Protein AF-0000000078524042 (afdb_homodimer)

pLDDT: mean 78.74, std 15.68, range [22.64, 97.69]

Sequence (546 aa):
MGSDENFKYEFDVSGENERLARQHQAVKLGMGKLVLAPMDTSREGLKVLDAGYWLKEFGPSLLHRQTCELIGADITGERFPDKPEGLKLVVQNSEGPFPDSWNQSFDLVHQRFTLSGIQNYRKCVFALLGLVKPGGWIQLVEPEDISSEPNGPQMQCFVDWVKLFAINSGSDLGFQNGGLESALREAGLIRVGTMVAPVCFGAECPEPNMREQTVKACCHTASQFRNSYKRHHNGSDGINPTEGDSYVPRLADELRERGGYTAVRVVWAQRPFMGSDENFKYEFDVSGENERLARQHQAVKLGMGKLVLAPMDTSREGLKVLDAGYWLKEFGPSLLHRQTCELIGADITGERFPDKPEGLKLVVQNSEGPFPDSWNQSFDLVHQRFTLSGIQNYRKCVFALLGLVKPGGWIQLVEPEDISSEPNGPQMQCFVDWVKLFAINSGSDLGFQNGGLESALREAGLIRVGTMVAPVCFGAECPEPNMREQTVKACCHTASQFRNSYKRHHNGSDGINPTEGDSYVPRLADELRERGGYTAVRVVWAQRPF

Structure (mmCIF, N/CA/C/O backbone):
data_AF-0000000078524042-model_v1
#
loop_
_entity.id
_entity.type
_entity.pdbx_description
1 polymer 'Methyltransferase type 11'
#
loop_
_atom_site.group_PDB
_atom_site.id
_atom_site.type_symbol
_atom_site.label_atom_id
_atom_site.label_alt_id
_atom_site.label_comp_id
_atom_site.label_asym_id
_atom_site.label_entity_id
_atom_site.label_seq_id
_atom_site.pdbx_PDB_ins_code
_atom_site.Cartn_x
_atom_site.Cartn_y
_atom_site.Cartn_z
_atom_site.occupancy
_atom_site.B_iso_or_equiv
_atom_site.auth_seq_id
_atom_site.auth_comp_id
_atom_site.auth_asym_id
_atom_site.auth_atom_id
_atom_site.pdbx_PDB_model_num
ATOM 1 N N . MET A 1 1 ? 10.438 -35.969 -17.312 1 22.64 1 MET A N 1
ATOM 2 C CA . MET A 1 1 ? 9.633 -34.844 -16.859 1 22.64 1 MET A CA 1
ATOM 3 C C . MET A 1 1 ? 10.086 -34.375 -15.469 1 22.64 1 MET A C 1
ATOM 5 O O . MET A 1 1 ? 9.883 -35.094 -14.484 1 22.64 1 MET A O 1
ATOM 9 N N . GLY A 1 2 ? 11.164 -33.875 -15.281 1 25.41 2 GLY A N 1
ATOM 10 C CA . GLY A 1 2 ? 11.922 -33.75 -14.047 1 25.41 2 GLY A CA 1
ATOM 11 C C . GLY A 1 2 ? 11.211 -32.906 -12.992 1 25.41 2 GLY A C 1
ATOM 12 O O . GLY A 1 2 ? 10.906 -31.734 -13.219 1 25.41 2 GLY A O 1
ATOM 13 N N . SER A 1 3 ? 10.234 -33.469 -12.203 1 31.73 3 SER A N 1
ATOM 14 C CA . SER A 1 3 ? 9.484 -33.094 -11.008 1 31.73 3 SER A CA 1
ATOM 15 C C . SER A 1 3 ? 10.352 -32.281 -10.031 1 31.73 3 SER A C 1
ATOM 17 O O . SER A 1 3 ? 11.273 -32.844 -9.43 1 31.73 3 SER A O 1
ATOM 19 N N . ASP A 1 4 ? 10.766 -31.219 -10.359 1 33.59 4 ASP A N 1
ATOM 20 C CA . ASP A 1 4 ? 11.68 -30.578 -9.406 1 33.59 4 ASP A CA 1
ATOM 21 C C . ASP A 1 4 ? 11.031 -30.453 -8.031 1 33.59 4 ASP A C 1
ATOM 23 O O . ASP A 1 4 ? 9.875 -30.031 -7.914 1 33.59 4 ASP A O 1
ATOM 27 N N . GLU A 1 5 ? 11.453 -31.094 -7.078 1 40.88 5 GLU A N 1
ATOM 28 C CA . GLU A 1 5 ? 11.078 -31.438 -5.711 1 40.88 5 GLU A CA 1
ATOM 29 C C . GLU A 1 5 ? 10.625 -30.188 -4.945 1 40.88 5 GLU A C 1
ATOM 31 O O . GLU A 1 5 ? 9.914 -30.297 -3.941 1 40.88 5 GLU A O 1
ATOM 36 N N . ASN A 1 6 ? 11.078 -29.109 -5.402 1 37.91 6 ASN A N 1
ATOM 37 C CA . ASN A 1 6 ? 10.82 -27.984 -4.504 1 37.91 6 ASN A CA 1
ATOM 38 C C . ASN A 1 6 ? 9.531 -27.25 -4.867 1 37.91 6 ASN A C 1
ATOM 40 O O . ASN A 1 6 ? 9.102 -26.359 -4.148 1 37.91 6 ASN A O 1
ATOM 44 N N . PHE A 1 7 ? 9.062 -27.438 -6.137 1 41.06 7 PHE A N 1
ATOM 45 C CA . PHE A 1 7 ? 7.805 -26.797 -6.512 1 41.06 7 PHE A CA 1
ATOM 46 C C . PHE A 1 7 ? 6.633 -27.766 -6.344 1 41.06 7 PHE A C 1
ATOM 48 O O . PHE A 1 7 ? 6.602 -28.812 -6.973 1 41.06 7 PHE A O 1
ATOM 55 N N . LYS A 1 8 ? 5.688 -27.719 -5.355 1 49.72 8 LYS A N 1
ATOM 56 C CA . LYS A 1 8 ? 4.781 -28.672 -4.719 1 49.72 8 LYS A CA 1
ATOM 57 C C . LYS A 1 8 ? 3.465 -28.766 -5.484 1 49.72 8 LYS A C 1
ATOM 59 O O . LYS A 1 8 ? 2.656 -29.656 -5.223 1 49.72 8 LYS A O 1
ATOM 64 N N . TYR A 1 9 ? 3.244 -27.719 -6.496 1 44.5 9 TYR A N 1
ATOM 65 C CA . TYR A 1 9 ? 1.874 -27.75 -6.996 1 44.5 9 TYR A CA 1
ATOM 66 C C . TYR A 1 9 ? 1.795 -28.484 -8.328 1 44.5 9 TYR A C 1
ATOM 68 O O . TYR A 1 9 ? 2.689 -28.344 -9.172 1 44.5 9 TYR A O 1
ATOM 76 N N . GLU A 1 10 ? 1.088 -29.609 -8.617 1 43.69 10 GLU A N 1
ATOM 77 C CA . GLU A 1 10 ? 0.786 -30.297 -9.875 1 43.69 10 GLU A CA 1
ATOM 78 C C . GLU A 1 10 ? -0.437 -29.672 -10.555 1 43.69 10 GLU A C 1
ATOM 80 O O . GLU A 1 10 ? -1.497 -29.547 -9.938 1 43.69 10 GLU A O 1
ATOM 85 N N . PHE A 1 11 ? -0.301 -28.75 -11.523 1 46 11 PHE A N 1
ATOM 86 C CA . PHE A 1 11 ? -1.463 -28.125 -12.148 1 46 11 PHE A CA 1
ATOM 87 C C . PHE A 1 11 ? -1.745 -28.734 -13.508 1 46 11 PHE A C 1
ATOM 89 O O . PHE A 1 11 ? -0.828 -29.203 -14.188 1 46 11 PHE A O 1
ATOM 96 N N . ASP A 1 12 ? -3.074 -29.047 -13.836 1 49.34 12 ASP A N 1
ATOM 97 C CA . ASP A 1 12 ? -3.488 -29.188 -15.227 1 49.34 12 ASP A CA 1
ATOM 98 C C . ASP A 1 12 ? -3.213 -27.922 -16.016 1 49.34 12 ASP A C 1
ATOM 100 O O . ASP A 1 12 ? -3.678 -26.844 -15.648 1 49.34 12 ASP A O 1
ATOM 104 N N . VAL A 1 13 ? -2.479 -27.938 -17.156 1 52.84 13 VAL A N 1
ATOM 105 C CA . VAL A 1 13 ? -1.817 -26.828 -17.828 1 52.84 13 VAL A CA 1
ATOM 106 C C . VAL A 1 13 ? -2.865 -25.891 -18.422 1 52.84 13 VAL A C 1
ATOM 108 O O . VAL A 1 13 ? -2.75 -24.656 -18.312 1 52.84 13 VAL A O 1
ATOM 111 N N . SER A 1 14 ? -3.92 -26.469 -19.234 1 56.12 14 SER A N 1
ATOM 112 C CA . SER A 1 14 ? -4.871 -25.578 -19.891 1 56.12 14 SER A CA 1
ATOM 113 C C . SER A 1 14 ? -5.68 -24.781 -18.875 1 56.12 14 SER A C 1
ATOM 115 O O . SER A 1 14 ? -5.809 -23.562 -19 1 56.12 14 SER A O 1
ATOM 117 N N . GLY A 1 15 ? -6.207 -25.516 -17.906 1 65.06 15 GLY A N 1
ATOM 118 C CA . GLY A 1 15 ? -6.996 -24.844 -16.891 1 65.06 15 GLY A CA 1
ATOM 119 C C . GLY A 1 15 ? -6.18 -23.891 -16.031 1 65.06 15 GLY A C 1
ATOM 120 O O . GLY A 1 15 ? -6.691 -22.859 -15.594 1 65.06 15 GLY A O 1
ATOM 121 N N . GLU A 1 16 ? -4.93 -24.188 -16.141 1 70.88 16 GLU A N 1
ATOM 122 C CA . GLU A 1 16 ? -4.051 -23.391 -15.281 1 70.88 16 GLU A CA 1
ATOM 123 C C . GLU A 1 16 ? -3.756 -22.031 -15.891 1 70.88 16 GLU A C 1
ATOM 125 O O . GLU A 1 16 ? -3.734 -21.016 -15.18 1 70.88 16 GLU A O 1
ATOM 130 N N . ASN A 1 17 ? -3.633 -22.031 -17.188 1 69.94 17 ASN A N 1
ATOM 131 C CA . ASN A 1 17 ? -3.369 -20.75 -17.859 1 69.94 17 ASN A CA 1
ATOM 132 C C . ASN A 1 17 ? -4.543 -19.797 -17.703 1 69.94 17 ASN A C 1
ATOM 134 O O . ASN A 1 17 ? -4.348 -18.594 -17.469 1 69.94 17 ASN A O 1
ATOM 138 N N . GLU A 1 18 ? -5.656 -20.391 -17.812 1 73 18 GLU A N 1
ATOM 139 C CA . GLU A 1 18 ? -6.844 -19.562 -17.672 1 73 18 GLU A CA 1
ATOM 140 C C . GLU A 1 18 ? -6.992 -19.062 -16.234 1 73 18 GLU A C 1
ATOM 142 O O . GLU A 1 18 ? -7.324 -17.891 -16.016 1 73 18 GLU A O 1
ATOM 147 N N . ARG A 1 19 ? -6.73 -19.953 -15.367 1 76 19 ARG A N 1
ATOM 148 C CA . ARG A 1 19 ? -6.801 -19.578 -13.961 1 76 19 ARG A CA 1
ATOM 149 C C . ARG A 1 19 ? -5.82 -18.469 -13.633 1 76 19 ARG A C 1
ATOM 151 O O . ARG A 1 19 ? -6.176 -17.5 -12.953 1 76 19 ARG A O 1
ATOM 158 N N . LEU A 1 20 ? -4.684 -18.594 -14.141 1 75.25 20 LEU A N 1
ATOM 159 C CA . LEU A 1 20 ? -3.643 -17.594 -13.883 1 75.25 20 LEU A CA 1
ATOM 160 C C . LEU A 1 20 ? -4.008 -16.25 -14.5 1 75.25 20 LEU A C 1
ATOM 162 O O . LEU A 1 20 ? -3.756 -15.203 -13.914 1 75.25 20 LEU A O 1
ATOM 166 N N . ALA A 1 21 ? -4.57 -16.344 -15.617 1 74.88 21 ALA A N 1
ATOM 167 C CA . ALA A 1 21 ? -5.004 -15.117 -16.281 1 74.88 21 ALA A CA 1
ATOM 168 C C . ALA A 1 21 ? -6.078 -14.398 -15.461 1 74.88 21 ALA A C 1
ATOM 170 O O . ALA A 1 21 ? -6.051 -13.172 -15.32 1 74.88 21 ALA A O 1
ATOM 171 N N . ARG A 1 22 ? -6.984 -15.195 -14.906 1 76.19 22 ARG A N 1
ATOM 172 C CA . ARG A 1 22 ? -8.055 -14.633 -14.094 1 76.19 22 ARG A CA 1
ATOM 173 C C . ARG A 1 22 ? -7.504 -14.047 -12.797 1 76.19 22 ARG A C 1
ATOM 175 O O . ARG A 1 22 ? -7.914 -12.961 -12.383 1 76.19 22 ARG A O 1
ATOM 182 N N . GLN A 1 23 ? -6.617 -14.727 -12.273 1 78.12 23 GLN A N 1
ATOM 183 C CA . GLN A 1 23 ? -5.969 -14.266 -11.047 1 78.12 23 GLN A CA 1
ATOM 184 C C . GLN A 1 23 ? -5.203 -12.969 -11.281 1 78.12 23 GLN A C 1
ATOM 186 O O . GLN A 1 23 ? -5.258 -12.047 -10.461 1 78.12 23 GLN A O 1
ATOM 191 N N . HIS A 1 24 ? -4.613 -12.922 -12.398 1 77.44 24 HIS A N 1
ATOM 192 C CA . HIS A 1 24 ? -3.855 -11.734 -12.758 1 77.44 24 HIS A CA 1
ATOM 193 C C . HIS A 1 24 ? -4.766 -10.516 -12.859 1 77.44 24 HIS A C 1
ATOM 195 O O . HIS A 1 24 ? -4.43 -9.438 -12.359 1 77.44 24 HIS A O 1
ATOM 201 N N . GLN A 1 25 ? -5.82 -10.766 -13.453 1 78.12 25 GLN A N 1
ATOM 202 C CA . GLN A 1 25 ? -6.738 -9.648 -13.641 1 78.12 25 GLN A CA 1
ATOM 203 C C . GLN A 1 25 ? -7.277 -9.148 -12.305 1 78.12 25 GLN A C 1
ATOM 205 O O . GLN A 1 25 ? -7.383 -7.938 -12.086 1 78.12 25 GLN A O 1
ATOM 210 N N . ALA A 1 26 ? -7.559 -10.07 -11.477 1 79.62 26 ALA A N 1
ATOM 211 C CA . ALA A 1 26 ? -8.094 -9.703 -10.172 1 79.62 26 ALA A CA 1
ATOM 212 C C . ALA A 1 26 ? -7.047 -8.953 -9.352 1 79.62 26 ALA A C 1
ATOM 214 O O . ALA A 1 26 ? -7.355 -7.93 -8.727 1 79.62 26 ALA A O 1
ATOM 215 N N . VAL A 1 27 ? -5.855 -9.414 -9.43 1 82.56 27 VAL A N 1
ATOM 216 C CA . VAL A 1 27 ? -4.766 -8.82 -8.672 1 82.56 27 VAL A CA 1
ATOM 217 C C . VAL A 1 27 ? -4.445 -7.434 -9.227 1 82.56 27 VAL A C 1
ATOM 219 O O . VAL A 1 27 ? -4.289 -6.473 -8.461 1 82.56 27 VAL A O 1
ATOM 222 N N . LYS A 1 28 ? -4.422 -7.355 -10.516 1 80.19 28 LYS A N 1
ATOM 223 C CA . LYS A 1 28 ? -4.137 -6.074 -11.156 1 80.19 28 LYS A CA 1
ATOM 224 C C . LYS A 1 28 ? -5.199 -5.039 -10.805 1 80.19 28 LYS A C 1
ATOM 226 O O . LYS A 1 28 ? -4.883 -3.871 -10.562 1 80.19 28 LYS A O 1
ATOM 231 N N . LEU A 1 29 ? -6.379 -5.504 -10.828 1 78.62 29 LEU A N 1
ATOM 232 C CA . LEU A 1 29 ? -7.461 -4.594 -10.469 1 78.62 29 LEU A CA 1
ATOM 233 C C . LEU A 1 29 ? -7.305 -4.094 -9.039 1 78.62 29 LEU A C 1
ATOM 235 O O . LEU A 1 29 ? -7.496 -2.906 -8.766 1 78.62 29 LEU A O 1
ATOM 239 N N . GLY A 1 30 ? -6.934 -4.926 -8.18 1 81.25 30 GLY A N 1
ATOM 240 C CA . GLY A 1 30 ? -6.719 -4.531 -6.797 1 81.25 30 GLY A CA 1
ATOM 241 C C . GLY A 1 30 ? -5.559 -3.572 -6.625 1 81.25 30 GLY A C 1
ATOM 242 O O . GLY A 1 30 ? -5.652 -2.6 -5.871 1 81.25 30 GLY A O 1
ATOM 243 N N . MET A 1 31 ? -4.516 -3.789 -7.395 1 85.44 31 MET A N 1
ATOM 244 C CA . MET A 1 31 ? -3.301 -2.986 -7.293 1 85.44 31 MET A CA 1
ATOM 245 C C . MET A 1 31 ? -3.473 -1.645 -7.992 1 85.44 31 MET A C 1
ATOM 247 O O . MET A 1 31 ? -2.803 -0.669 -7.648 1 85.44 31 MET A O 1
ATOM 251 N N . GLY A 1 32 ? -4.312 -1.644 -8.992 1 79.38 32 GLY A N 1
ATOM 252 C CA . GLY A 1 32 ? -4.496 -0.455 -9.812 1 79.38 32 GLY A CA 1
ATOM 253 C C . GLY A 1 32 ? -3.502 -0.354 -10.953 1 79.38 32 GLY A C 1
ATOM 254 O O . GLY A 1 32 ? -3.783 0.278 -11.969 1 79.38 32 GLY A O 1
ATOM 255 N N . LYS A 1 33 ? -2.303 -0.887 -10.773 1 81.81 33 LYS A N 1
ATOM 256 C CA . LYS A 1 33 ? -1.312 -0.995 -11.844 1 81.81 33 LYS A CA 1
ATOM 257 C C . LYS A 1 33 ? -0.375 -2.176 -11.602 1 81.81 33 LYS A C 1
ATOM 259 O O . LYS A 1 33 ? -0.28 -2.686 -10.484 1 81.81 33 LYS A O 1
ATOM 264 N N . LEU A 1 34 ? 0.305 -2.494 -12.578 1 81.19 34 LEU A N 1
ATOM 265 C CA . LEU A 1 34 ? 1.118 -3.705 -12.523 1 81.19 34 LEU A CA 1
ATOM 266 C C . LEU A 1 34 ? 2.4 -3.465 -11.734 1 81.19 34 LEU A C 1
ATOM 268 O O . LEU A 1 34 ? 2.834 -4.328 -10.969 1 81.19 34 LEU A O 1
ATOM 272 N N . VAL A 1 35 ? 3.041 -2.305 -12.008 1 88.25 35 VAL A N 1
ATOM 273 C CA . VAL A 1 35 ? 4.293 -1.961 -11.336 1 88.25 35 VAL A CA 1
ATOM 274 C C . VAL A 1 35 ? 4.07 -0.777 -10.398 1 88.25 35 VAL A C 1
ATOM 276 O O . VAL A 1 35 ? 3.707 0.315 -10.844 1 88.25 35 VAL A O 1
ATOM 279 N N . LEU A 1 36 ? 4.242 -1.058 -9.125 1 90 36 LEU A N 1
ATOM 280 C CA . LEU A 1 36 ? 4.047 -0.015 -8.125 1 90 36 LEU A CA 1
ATOM 281 C C . LEU A 1 36 ? 5.367 0.669 -7.793 1 90 36 LEU A C 1
ATOM 283 O O . LEU A 1 36 ? 5.379 1.807 -7.312 1 90 36 LEU A O 1
ATOM 287 N N . ALA A 1 37 ? 6.465 -0.039 -8.039 1 89.75 37 ALA A N 1
ATOM 288 C CA . ALA A 1 37 ? 7.754 0.629 -7.875 1 89.75 37 ALA A CA 1
ATOM 289 C C . ALA A 1 37 ? 7.797 1.938 -8.656 1 89.75 37 ALA A C 1
ATOM 291 O O . ALA A 1 37 ? 7.363 1.994 -9.812 1 89.75 37 ALA A O 1
ATOM 292 N N . PRO A 1 38 ? 8.242 2.982 -7.992 1 85.38 38 PRO A N 1
ATOM 293 C CA . PRO A 1 38 ? 8.234 4.277 -8.68 1 85.38 38 PRO A CA 1
ATOM 294 C C . PRO A 1 38 ? 9.383 4.418 -9.672 1 85.38 38 PRO A C 1
ATOM 296 O O . PRO A 1 38 ? 10.242 5.289 -9.508 1 85.38 38 PRO A O 1
ATOM 299 N N . MET A 1 39 ? 9.344 3.615 -10.672 1 85.69 39 MET A N 1
ATOM 300 C CA . MET A 1 39 ? 10.328 3.676 -11.75 1 85.69 39 MET A CA 1
ATOM 301 C C . MET A 1 39 ? 9.711 4.25 -13.023 1 85.69 39 MET A C 1
ATOM 303 O O . MET A 1 39 ? 8.492 4.211 -13.195 1 85.69 39 MET A O 1
ATOM 307 N N . ASP A 1 40 ? 10.547 4.77 -13.828 1 81.12 40 ASP A N 1
ATOM 308 C CA . ASP A 1 40 ? 10.078 5.223 -15.141 1 81.12 40 ASP A CA 1
ATOM 309 C C . ASP A 1 40 ? 9.953 4.055 -16.109 1 81.12 40 ASP A C 1
ATOM 311 O O . ASP A 1 40 ? 10.922 3.68 -16.766 1 81.12 40 ASP A O 1
ATOM 315 N N . THR A 1 41 ? 8.742 3.586 -16.203 1 80.44 41 THR A N 1
ATOM 316 C CA . THR A 1 41 ? 8.508 2.404 -17.031 1 80.44 41 THR A CA 1
ATOM 317 C C . THR A 1 41 ? 8.469 2.773 -18.516 1 80.44 41 THR A C 1
ATOM 319 O O . THR A 1 41 ? 8.391 1.895 -19.375 1 80.44 41 THR A O 1
ATOM 322 N N . SER A 1 42 ? 8.539 4.055 -18.75 1 76.69 42 SER A N 1
ATOM 323 C CA . SER A 1 42 ? 8.508 4.504 -20.141 1 76.69 42 SER A CA 1
ATOM 324 C C . SER A 1 42 ? 9.906 4.609 -20.719 1 76.69 42 SER A C 1
ATOM 326 O O . SER A 1 42 ? 10.07 4.812 -21.938 1 76.69 42 SER A O 1
ATOM 328 N N . ARG A 1 43 ? 10.836 4.473 -19.922 1 81.12 43 ARG A N 1
ATOM 329 C CA . ARG A 1 43 ? 12.219 4.555 -20.391 1 81.12 43 ARG A CA 1
ATOM 330 C C . ARG A 1 43 ? 12.516 3.453 -21.406 1 81.12 43 ARG A C 1
ATOM 332 O O . ARG A 1 43 ? 12.07 2.314 -21.234 1 81.12 43 ARG A O 1
ATOM 339 N N . GLU A 1 44 ? 13.289 3.818 -22.375 1 79.25 44 GLU A N 1
ATOM 340 C CA . GLU A 1 44 ? 13.672 2.838 -23.375 1 79.25 44 GLU A CA 1
ATOM 341 C C . GLU A 1 44 ? 14.781 1.923 -22.859 1 79.25 44 GLU A C 1
ATOM 343 O O . GLU A 1 44 ? 15.57 2.316 -22 1 79.25 44 GLU A O 1
ATOM 348 N N . GLY A 1 45 ? 14.789 0.716 -23.297 1 82 45 GLY A N 1
ATOM 349 C CA . GLY A 1 45 ? 15.875 -0.214 -23.031 1 82 45 GLY A CA 1
ATOM 350 C C . GLY A 1 45 ? 15.805 -0.836 -21.656 1 82 45 GLY A C 1
ATOM 351 O O . GLY A 1 45 ? 16.828 -1.239 -21.094 1 82 45 GLY A O 1
ATOM 352 N N . LEU A 1 46 ? 14.633 -0.816 -21.094 1 87.75 46 LEU A N 1
ATOM 353 C CA . LEU A 1 46 ? 14.492 -1.45 -19.797 1 87.75 46 LEU A CA 1
ATOM 354 C C . LEU A 1 46 ? 14.672 -2.961 -19.891 1 87.75 46 LEU A C 1
ATOM 356 O O . LEU A 1 46 ? 14.203 -3.582 -20.844 1 87.75 46 LEU A O 1
ATOM 360 N N . LYS A 1 47 ? 15.398 -3.467 -19.016 1 90.88 47 LYS A N 1
ATOM 361 C CA . LYS A 1 47 ? 15.523 -4.914 -18.859 1 90.88 47 LYS A CA 1
ATOM 362 C C . LYS A 1 47 ? 14.758 -5.398 -17.625 1 90.88 47 LYS A C 1
ATOM 364 O O . LYS A 1 47 ? 15.086 -5.02 -16.5 1 90.88 47 LYS A O 1
ATOM 369 N N . VAL A 1 48 ? 13.758 -6.254 -17.812 1 89.75 48 VAL A N 1
ATOM 370 C CA . VAL A 1 48 ? 12.852 -6.672 -16.734 1 89.75 48 VAL A CA 1
ATOM 371 C C . VAL A 1 48 ? 12.828 -8.195 -16.641 1 89.75 48 VAL A C 1
ATOM 373 O O . VAL A 1 48 ? 12.742 -8.883 -17.672 1 89.75 48 VAL A O 1
ATOM 376 N N . LEU A 1 49 ? 12.961 -8.672 -15.445 1 91.62 49 LEU A N 1
ATOM 377 C CA . LEU A 1 49 ? 12.758 -10.094 -15.172 1 91.62 49 LEU A CA 1
ATOM 378 C C . LEU A 1 49 ? 11.445 -10.328 -14.438 1 91.62 49 LEU A C 1
ATOM 380 O O . LEU A 1 49 ? 11.172 -9.68 -13.422 1 91.62 49 LEU A O 1
ATOM 384 N N . ASP A 1 50 ? 10.664 -11.18 -14.969 1 89.25 50 ASP A N 1
ATOM 385 C CA . ASP A 1 50 ? 9.484 -11.688 -14.273 1 89.25 50 ASP A CA 1
ATOM 386 C C . ASP A 1 50 ? 9.711 -13.117 -13.797 1 89.25 50 ASP A C 1
ATOM 388 O O . ASP A 1 50 ? 9.516 -14.07 -14.555 1 89.25 50 ASP A O 1
ATOM 392 N N . ALA A 1 51 ? 10.148 -13.203 -12.516 1 88.62 51 ALA A N 1
ATOM 393 C CA . ALA A 1 51 ? 10.398 -14.5 -11.906 1 88.62 51 ALA A CA 1
ATOM 394 C C . ALA A 1 51 ? 9.102 -15.164 -11.453 1 88.62 51 ALA A C 1
ATOM 396 O O . ALA A 1 51 ? 8.352 -14.594 -10.648 1 88.62 51 ALA A O 1
ATOM 397 N N . GLY A 1 52 ? 8.93 -16.297 -11.797 1 80.56 52 GLY A N 1
ATOM 398 C CA . GLY A 1 52 ? 7.613 -16.906 -11.672 1 80.56 52 GLY A CA 1
ATOM 399 C C . GLY A 1 52 ? 6.621 -16.406 -12.703 1 80.56 52 GLY A C 1
ATOM 400 O O . GLY A 1 52 ? 5.512 -15.992 -12.359 1 80.56 52 GLY A O 1
ATOM 401 N N . TYR A 1 53 ? 7.207 -16.516 -13.93 1 70.69 53 TYR A N 1
ATOM 402 C CA . TYR A 1 53 ? 6.508 -15.883 -15.047 1 70.69 53 TYR A CA 1
ATOM 403 C C . TYR A 1 53 ? 5.078 -16.406 -15.156 1 70.69 53 TYR A C 1
ATOM 405 O O . TYR A 1 53 ? 4.855 -17.609 -15.258 1 70.69 53 TYR A O 1
ATOM 413 N N . TRP A 1 54 ? 4.328 -15.539 -14.891 1 59.25 54 TRP A N 1
ATOM 414 C CA . TRP A 1 54 ? 2.932 -15.945 -15.008 1 59.25 54 TRP A CA 1
A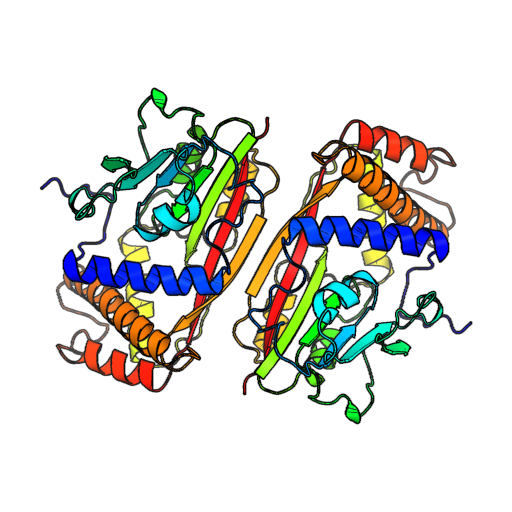TOM 415 C C . TRP A 1 54 ? 2.295 -15.367 -16.266 1 59.25 54 TRP A C 1
ATOM 417 O O . TRP A 1 54 ? 1.521 -16.047 -16.953 1 59.25 54 TRP A O 1
ATOM 427 N N . LEU A 1 55 ? 2.025 -14.016 -16.344 1 57.53 55 LEU A N 1
ATOM 428 C CA . LEU A 1 55 ? 1.027 -13.695 -17.359 1 57.53 55 LEU A CA 1
ATOM 429 C C . LEU A 1 55 ? 1.643 -12.867 -18.484 1 57.53 55 LEU A C 1
ATOM 431 O O . LEU A 1 55 ? 2.449 -11.977 -18.234 1 57.53 55 LEU A O 1
ATOM 435 N N . LYS A 1 56 ? 1.372 -13.445 -19.594 1 59.06 56 LYS A N 1
ATOM 436 C CA . LYS A 1 56 ? 1.533 -12.797 -20.891 1 59.06 56 LYS A CA 1
ATOM 437 C C . LYS A 1 56 ? 1.177 -11.312 -20.828 1 59.06 56 LYS A C 1
ATOM 439 O O . LYS A 1 56 ? 1.716 -10.5 -21.578 1 59.06 56 LYS A O 1
ATOM 444 N N . GLU A 1 57 ? 0.409 -11.141 -19.875 1 59.97 57 GLU A N 1
ATOM 445 C CA . GLU A 1 57 ? -0.15 -9.789 -19.859 1 59.97 57 GLU A CA 1
ATOM 446 C C . GLU A 1 57 ? 0.854 -8.781 -19.312 1 59.97 57 GLU A C 1
ATOM 448 O O . GLU A 1 57 ? 0.725 -7.574 -19.562 1 59.97 57 GLU A O 1
ATOM 453 N N . PHE A 1 58 ? 1.838 -9.281 -18.547 1 60.94 58 PHE A N 1
ATOM 454 C CA . PHE A 1 58 ? 2.861 -8.367 -18.062 1 60.94 58 PHE A CA 1
ATOM 455 C C . PHE A 1 58 ? 3.615 -7.73 -19.234 1 60.94 58 PHE A C 1
ATOM 457 O O . PHE A 1 58 ? 3.957 -6.547 -19.172 1 60.94 58 PHE A O 1
ATOM 464 N N . GLY A 1 59 ? 3.752 -8.523 -20.203 1 60.97 59 GLY A N 1
ATOM 465 C CA . GLY A 1 59 ? 4.594 -8.117 -21.312 1 60.97 59 GLY A CA 1
ATOM 466 C C . GLY A 1 59 ? 4.086 -6.887 -22.047 1 60.97 59 GLY A C 1
ATOM 467 O O . GLY A 1 59 ? 4.754 -5.852 -22.062 1 60.97 59 GLY A O 1
ATOM 468 N N . PRO A 1 60 ? 2.902 -6.977 -22.484 1 58.38 60 PRO A N 1
ATOM 469 C CA . PRO A 1 60 ? 2.387 -5.875 -23.312 1 58.38 60 PRO A CA 1
ATOM 470 C C . PRO A 1 60 ? 2.186 -4.59 -22.5 1 58.38 60 PRO A C 1
ATOM 472 O O . PRO A 1 60 ? 2.316 -3.492 -23.047 1 58.38 60 PRO A O 1
ATOM 475 N N . SER A 1 61 ? 1.85 -4.781 -21.344 1 59.31 61 SER A N 1
ATOM 476 C CA . SER A 1 61 ? 1.527 -3.59 -20.562 1 59.31 61 SER A CA 1
ATOM 477 C C . SER A 1 61 ? 2.785 -2.803 -20.203 1 59.31 61 SER A C 1
ATOM 479 O O . SER A 1 61 ? 2.736 -1.58 -20.047 1 59.31 61 SER A O 1
ATOM 481 N N . LEU A 1 62 ? 3.752 -3.514 -19.844 1 59.53 62 LEU A N 1
ATOM 482 C CA . LEU A 1 62 ? 5.027 -2.852 -19.594 1 59.53 62 LEU A CA 1
ATOM 483 C C . LEU A 1 62 ? 5.727 -2.508 -20.906 1 59.53 62 LEU A C 1
ATOM 485 O O . LEU A 1 62 ? 6.512 -1.561 -20.969 1 59.53 62 LEU A O 1
ATOM 489 N N . LEU A 1 63 ? 5.383 -3.463 -21.938 1 53.94 63 LEU A N 1
ATOM 490 C CA . LEU A 1 63 ? 6.199 -3.537 -23.156 1 53.94 63 LEU A CA 1
ATOM 491 C C . LEU A 1 63 ? 5.613 -2.666 -24.25 1 53.94 63 LEU A C 1
ATOM 493 O O . LEU A 1 63 ? 5.996 -2.795 -25.422 1 53.94 63 LEU A O 1
ATOM 497 N N . HIS A 1 64 ? 4.613 -1.976 -23.922 1 50.91 64 HIS A N 1
ATOM 498 C CA . HIS A 1 64 ? 4.289 -1.294 -25.172 1 50.91 64 HIS A CA 1
ATOM 499 C C . HIS A 1 64 ? 5.547 -0.794 -25.875 1 50.91 64 HIS A C 1
ATOM 501 O O . HIS A 1 64 ? 5.504 -0.415 -27.047 1 50.91 64 HIS A O 1
ATOM 507 N N . ARG A 1 65 ? 6.617 -0.837 -25.203 1 52.62 65 ARG A N 1
ATOM 508 C CA . ARG A 1 65 ? 7.621 -0.036 -25.891 1 52.62 65 ARG A CA 1
ATOM 509 C C . ARG A 1 65 ? 8.664 -0.924 -26.562 1 52.62 65 ARG A C 1
ATOM 511 O O . ARG A 1 65 ? 8.984 -2.004 -26.062 1 52.62 65 ARG A O 1
ATOM 518 N N . GLN A 1 66 ? 8.789 -0.863 -27.828 1 54.41 66 GLN A N 1
ATOM 519 C CA . GLN A 1 66 ? 9.664 -1.512 -28.797 1 54.41 66 GLN A CA 1
ATOM 520 C C . GLN A 1 66 ? 11.016 -1.855 -28.172 1 54.41 66 GLN A C 1
ATOM 522 O O . GLN A 1 66 ? 11.656 -2.834 -28.562 1 54.41 66 GLN A O 1
ATOM 527 N N . THR A 1 67 ? 11.406 -1.187 -27.062 1 65.31 67 THR A N 1
ATOM 528 C CA . THR A 1 67 ? 12.812 -1.375 -26.75 1 65.31 67 THR A CA 1
ATOM 529 C C . THR A 1 67 ? 12.977 -1.987 -25.359 1 65.31 67 THR A C 1
ATOM 531 O O . THR A 1 67 ? 14.086 -2.023 -24.812 1 65.31 67 THR A O 1
ATOM 534 N N . CYS A 1 68 ? 11.93 -2.631 -24.812 1 73.94 68 CYS A N 1
ATOM 535 C CA . CYS A 1 68 ? 12.07 -3.281 -23.516 1 73.94 68 CYS A CA 1
ATOM 536 C C . CYS A 1 68 ? 12.367 -4.77 -23.672 1 73.94 68 CYS A C 1
ATOM 538 O O . CYS A 1 68 ? 11.781 -5.43 -24.547 1 73.94 68 CYS A O 1
ATOM 540 N N . GLU A 1 69 ? 13.461 -5.227 -23 1 80.19 69 GLU A N 1
ATOM 541 C CA . GLU A 1 69 ? 13.75 -6.656 -22.938 1 80.19 69 GLU A CA 1
ATOM 542 C C . GLU A 1 69 ? 13.039 -7.305 -21.75 1 80.19 69 GLU A C 1
ATOM 544 O O . GLU A 1 69 ? 13.367 -7.02 -20.594 1 80.19 69 GLU A O 1
ATOM 549 N N . LEU A 1 70 ? 12.062 -8.078 -22.031 1 80.31 70 LEU A N 1
ATOM 550 C CA . LEU A 1 70 ? 11.312 -8.789 -21 1 80.31 70 LEU A CA 1
ATOM 551 C C . LEU A 1 70 ? 11.672 -10.266 -20.984 1 80.31 70 LEU A C 1
ATOM 553 O O . LEU A 1 70 ? 11.547 -10.953 -22.016 1 80.31 70 LEU A O 1
ATOM 557 N N . ILE A 1 71 ? 12.172 -10.711 -19.828 1 82.69 71 ILE A N 1
ATOM 558 C CA . ILE A 1 71 ? 12.492 -12.117 -19.641 1 82.69 71 ILE A CA 1
ATOM 559 C C . ILE A 1 71 ? 11.539 -12.742 -18.641 1 82.69 71 ILE A C 1
ATOM 561 O O . ILE A 1 71 ? 11.445 -12.281 -17.5 1 82.69 71 ILE A O 1
ATOM 565 N N . GLY A 1 72 ? 10.75 -13.633 -19.031 1 82.38 72 GLY A N 1
ATOM 566 C CA . GLY A 1 72 ? 9.938 -1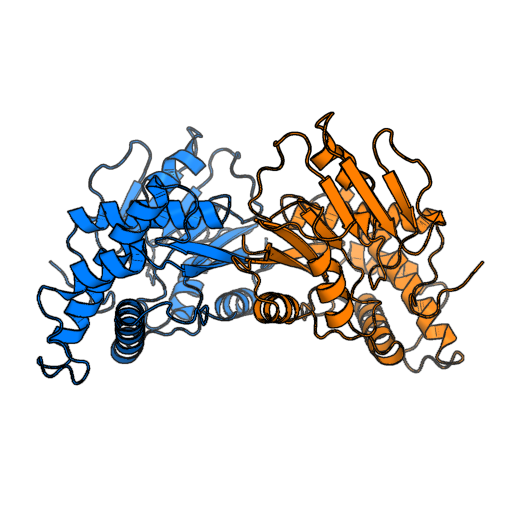4.445 -18.141 1 82.38 72 GLY A CA 1
ATOM 567 C C . GLY A 1 72 ? 10.609 -15.75 -17.734 1 82.38 72 GLY A C 1
ATOM 568 O O . GLY A 1 72 ? 11.141 -16.469 -18.594 1 82.38 72 GLY A O 1
ATOM 569 N N . ALA A 1 73 ? 10.664 -16.016 -16.469 1 79.75 73 ALA A N 1
ATOM 570 C CA . ALA A 1 73 ? 11.344 -17.219 -15.977 1 79.75 73 ALA A CA 1
ATOM 571 C C . ALA A 1 73 ? 10.406 -18.062 -15.117 1 79.75 73 ALA A C 1
ATOM 573 O O . ALA A 1 73 ? 9.625 -17.531 -14.328 1 79.75 73 ALA A O 1
ATOM 574 N N . ASP A 1 74 ? 10.352 -19.25 -15.43 1 79.75 74 ASP A N 1
ATOM 575 C CA . ASP A 1 74 ? 9.602 -20.219 -14.625 1 79.75 74 ASP A CA 1
ATOM 576 C C . ASP A 1 74 ? 10.297 -21.578 -14.602 1 79.75 74 ASP A C 1
ATOM 578 O O . ASP A 1 74 ? 10.961 -21.953 -15.57 1 79.75 74 ASP A O 1
ATOM 582 N N . ILE A 1 75 ? 10.062 -22.25 -13.508 1 76.62 75 ILE A N 1
ATOM 583 C CA . ILE A 1 75 ? 10.734 -23.531 -13.375 1 76.62 75 ILE A CA 1
ATOM 584 C C . ILE A 1 75 ? 10.07 -24.562 -14.289 1 76.62 75 ILE A C 1
ATOM 586 O O . ILE A 1 75 ? 10.719 -25.516 -14.734 1 76.62 75 ILE A O 1
ATOM 590 N N . THR A 1 76 ? 8.727 -24.312 -14.492 1 67.5 76 THR A N 1
ATOM 591 C CA . THR A 1 76 ? 8 -25.234 -15.352 1 67.5 76 THR A CA 1
ATOM 592 C C . THR A 1 76 ? 7.969 -24.75 -16.797 1 67.5 76 THR A C 1
ATOM 594 O O . THR A 1 76 ? 7.445 -23.656 -17.062 1 67.5 76 THR A O 1
ATOM 597 N N . GLY A 1 77 ? 8.766 -25.188 -17.734 1 59.56 77 GLY A N 1
ATOM 598 C CA . GLY A 1 77 ? 8.898 -24.812 -19.141 1 59.56 77 GLY A CA 1
ATOM 599 C C . GLY A 1 77 ? 7.594 -24.891 -19.906 1 59.56 77 GLY A C 1
ATOM 600 O O . GLY A 1 77 ? 7.418 -24.203 -20.906 1 59.56 77 GLY A O 1
ATOM 601 N N . GLU A 1 78 ? 6.785 -25.734 -19.562 1 54.47 78 GLU A N 1
ATOM 602 C CA . GLU A 1 78 ? 5.586 -26.031 -20.344 1 54.47 78 GLU A CA 1
ATOM 603 C C . GLU A 1 78 ? 4.629 -24.844 -20.344 1 54.47 78 GLU A C 1
ATOM 605 O O . GLU A 1 78 ? 3.734 -24.75 -21.188 1 54.47 78 GLU A O 1
ATOM 610 N N . ARG A 1 79 ? 4.945 -23.953 -19.531 1 55.31 79 ARG A N 1
ATOM 611 C CA . ARG A 1 79 ? 3.996 -22.875 -19.312 1 55.31 79 ARG A CA 1
ATOM 612 C C . ARG A 1 79 ? 4.102 -21.828 -20.422 1 55.31 79 ARG A C 1
ATOM 614 O O . ARG A 1 79 ? 3.428 -20.797 -20.375 1 55.31 79 ARG A O 1
ATOM 621 N N . PHE A 1 80 ? 5.02 -22.219 -21.375 1 56.28 80 PHE A N 1
ATOM 622 C CA . PHE A 1 80 ? 5.266 -21.156 -22.344 1 56.28 80 PHE A CA 1
ATOM 623 C C . PHE A 1 80 ? 4.555 -21.438 -23.656 1 56.28 80 PHE A C 1
ATOM 625 O O . PHE A 1 80 ? 5.184 -21.875 -24.625 1 56.28 80 PHE A O 1
ATOM 632 N N . PRO A 1 81 ? 3.217 -21.594 -23.547 1 51.41 81 PRO A N 1
ATOM 633 C CA . PRO A 1 81 ? 2.697 -21.969 -24.859 1 51.41 81 PRO A CA 1
ATOM 634 C C . PRO A 1 81 ? 3.152 -21.031 -25.969 1 51.41 81 PRO A C 1
ATOM 636 O O . PRO A 1 81 ? 3.66 -21.484 -27 1 51.41 81 PRO A O 1
ATOM 639 N N . ASP A 1 82 ? 2.373 -19.875 -26.094 1 55.22 82 ASP A N 1
ATOM 640 C CA . ASP A 1 82 ? 2.506 -18.891 -27.172 1 55.22 82 ASP A CA 1
ATOM 641 C C . ASP A 1 82 ? 3.389 -17.719 -26.75 1 55.22 82 ASP A C 1
ATOM 643 O O . ASP A 1 82 ? 3.143 -17.094 -25.703 1 55.22 82 ASP A O 1
ATOM 647 N N . LYS A 1 83 ? 4.703 -17.922 -27.172 1 59.94 83 LYS A N 1
ATOM 648 C CA . LYS A 1 83 ? 5.652 -16.844 -26.922 1 59.94 83 LYS A CA 1
ATOM 649 C C . LYS A 1 83 ? 5.242 -15.57 -27.672 1 59.94 83 LYS A C 1
ATOM 651 O O . LYS A 1 83 ? 5.219 -15.547 -28.891 1 59.94 83 LYS A O 1
ATOM 656 N N . PRO A 1 84 ? 4.551 -14.75 -26.922 1 61.66 84 PRO A N 1
ATOM 657 C CA . PRO A 1 84 ? 4.355 -13.484 -27.625 1 61.66 84 PRO A CA 1
ATOM 658 C C . PRO A 1 84 ? 5.652 -12.922 -28.203 1 61.66 84 PRO A C 1
ATOM 660 O O . PRO A 1 84 ? 6.734 -13.188 -27.672 1 61.66 84 PRO A O 1
ATOM 663 N N . GLU A 1 85 ? 5.59 -12.352 -29.422 1 62.34 85 GLU A N 1
ATOM 664 C CA . GLU A 1 85 ? 6.742 -11.688 -30.016 1 62.34 85 GLU A CA 1
ATOM 665 C C . GLU A 1 85 ? 7.379 -10.695 -29.062 1 62.34 85 GLU A C 1
ATOM 667 O O . GLU A 1 85 ? 6.676 -9.961 -28.359 1 62.34 85 GLU A O 1
ATOM 672 N N . GLY A 1 86 ? 8.711 -10.797 -28.734 1 64.75 86 GLY A N 1
ATOM 673 C CA . GLY A 1 86 ? 9.438 -9.844 -27.906 1 64.75 86 GLY A CA 1
ATOM 674 C C . GLY A 1 86 ? 9.625 -10.312 -26.484 1 64.75 86 GLY A C 1
ATOM 675 O O . GLY A 1 86 ? 10.391 -9.711 -25.719 1 64.75 86 GLY A O 1
ATOM 676 N N . LEU A 1 87 ? 8.93 -11.352 -26.219 1 72.38 87 LEU A N 1
ATOM 677 C CA . LEU A 1 87 ? 9.062 -11.898 -24.875 1 72.38 87 LEU A CA 1
ATOM 678 C C . LEU A 1 87 ? 10.023 -13.086 -24.859 1 72.38 87 LEU A C 1
ATOM 680 O O . LEU A 1 87 ? 9.891 -14.008 -25.672 1 72.38 87 LEU A O 1
ATOM 684 N N . LYS A 1 88 ? 11.133 -12.938 -24.125 1 78.69 88 LYS A N 1
ATOM 685 C CA . LYS A 1 88 ? 12.031 -14.07 -23.906 1 78.69 88 LYS A CA 1
ATOM 686 C C . LYS A 1 88 ? 11.586 -14.898 -22.719 1 78.69 88 LYS A C 1
ATOM 688 O O . LYS A 1 88 ? 11.414 -14.375 -21.609 1 78.69 88 LYS A O 1
ATOM 693 N N . LEU A 1 89 ? 11.25 -16.062 -22.953 1 78.69 89 LEU A N 1
ATOM 694 C CA . LEU A 1 89 ? 10.859 -16.984 -21.891 1 78.69 89 LEU A CA 1
ATOM 695 C C . LEU A 1 89 ? 11.961 -18 -21.609 1 78.69 89 LEU A C 1
ATOM 697 O O . LEU A 1 89 ? 12.523 -18.578 -22.547 1 78.69 89 LEU A O 1
ATOM 701 N N . VAL A 1 90 ? 12.32 -18.141 -20.391 1 81.38 90 VAL A N 1
ATOM 702 C CA . VAL A 1 90 ? 13.406 -19.031 -20.016 1 81.38 90 VAL A CA 1
ATOM 703 C C . VAL A 1 90 ? 12.969 -19.938 -18.875 1 81.38 90 VAL A C 1
ATOM 705 O O . VAL A 1 90 ? 12.219 -19.516 -17.984 1 81.38 90 VAL A O 1
ATOM 708 N N . VAL A 1 91 ? 13.383 -21.172 -18.953 1 81.06 91 VAL A N 1
ATOM 709 C CA . VAL A 1 91 ? 13.219 -22.062 -17.812 1 81.06 91 VAL A CA 1
ATOM 710 C C . VAL A 1 91 ? 14.289 -21.766 -16.766 1 81.06 91 VAL A C 1
ATOM 712 O O . VAL A 1 91 ? 15.484 -21.875 -17.031 1 81.06 91 VAL A O 1
ATOM 715 N N . GLN A 1 92 ? 13.883 -21.312 -15.656 1 81.75 92 GLN A N 1
ATOM 716 C CA . GLN A 1 92 ? 14.805 -20.875 -14.617 1 81.75 92 GLN A CA 1
ATOM 717 C C . GLN A 1 92 ? 14.18 -21.016 -13.234 1 81.75 92 GLN A C 1
ATOM 719 O O . GLN A 1 92 ? 13.016 -20.656 -13.031 1 81.75 92 GLN A O 1
ATOM 724 N N . ASN A 1 93 ? 15.008 -21.672 -12.336 1 81.62 93 ASN A N 1
ATOM 725 C CA . ASN A 1 93 ? 14.633 -21.703 -10.93 1 81.62 93 ASN A CA 1
ATOM 726 C C . ASN A 1 93 ? 14.773 -20.328 -10.281 1 81.62 93 ASN A C 1
ATOM 728 O O . ASN A 1 93 ? 15.82 -19.672 -10.414 1 81.62 93 ASN A O 1
ATOM 732 N N . SER A 1 94 ? 13.758 -19.875 -9.547 1 82.75 94 SER A N 1
ATOM 733 C CA . SER A 1 94 ? 13.766 -18.547 -8.93 1 82.75 94 SER A CA 1
ATOM 734 C C . SER A 1 94 ? 14.711 -18.5 -7.738 1 82.75 94 SER A C 1
ATOM 736 O O . SER A 1 94 ? 15.047 -17.422 -7.246 1 82.75 94 SER A O 1
ATOM 738 N N . GLU A 1 95 ? 15.172 -19.625 -7.258 1 83.06 95 GLU A N 1
ATOM 739 C CA . GLU A 1 95 ? 16.141 -19.672 -6.164 1 83.06 95 GLU A CA 1
ATOM 740 C C . GLU A 1 95 ? 17.562 -19.719 -6.688 1 83.06 95 GLU A C 1
ATOM 742 O O . GLU A 1 95 ? 18.516 -19.734 -5.906 1 83.06 95 GLU A O 1
ATOM 747 N N . GLY A 1 96 ? 17.641 -19.672 -7.93 1 82.06 96 GLY A N 1
ATOM 748 C CA . GLY A 1 96 ? 18.969 -19.766 -8.531 1 82.06 96 GLY A CA 1
ATOM 749 C C . GLY A 1 96 ? 19.453 -21.188 -8.703 1 82.06 96 GLY A C 1
ATOM 750 O O . GLY A 1 96 ? 18.672 -22.141 -8.562 1 82.06 96 GLY A O 1
ATOM 751 N N . PRO A 1 97 ? 20.672 -21.328 -9.055 1 89.69 97 PRO A N 1
ATOM 752 C CA . PRO A 1 97 ? 21.578 -20.266 -9.492 1 89.69 97 PRO A CA 1
ATOM 753 C C . PRO A 1 97 ? 21.172 -19.641 -10.828 1 89.69 97 PRO A C 1
ATOM 755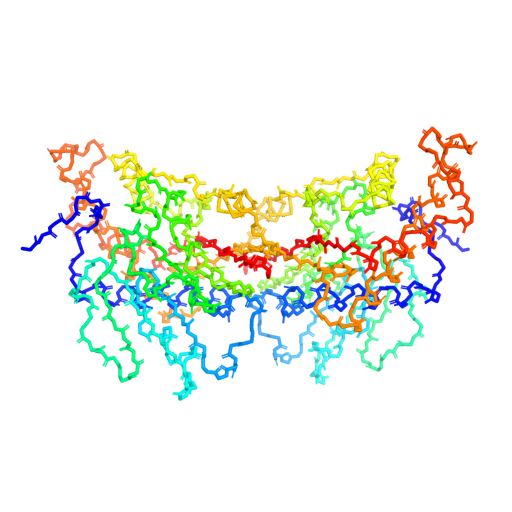 O O . PRO A 1 97 ? 20.625 -20.344 -11.695 1 89.69 97 PRO A O 1
ATOM 758 N N . PHE A 1 98 ? 21.5 -18.359 -10.969 1 92.75 98 PHE A N 1
ATOM 759 C CA . PHE A 1 98 ? 21.188 -17.625 -12.195 1 92.75 98 PHE A CA 1
ATOM 760 C C . PHE A 1 98 ? 22.422 -17.516 -13.094 1 92.75 98 PHE A C 1
ATOM 762 O O . PHE A 1 98 ? 23.547 -17.609 -12.617 1 92.75 98 PHE A O 1
ATOM 769 N N . PRO A 1 99 ? 22.172 -17.359 -14.406 1 92.81 99 PRO A N 1
ATOM 770 C CA . PRO A 1 99 ? 23.312 -17.078 -15.273 1 92.81 99 PRO A CA 1
ATOM 771 C C . PRO A 1 99 ? 24.109 -15.859 -14.828 1 92.81 99 PRO A C 1
ATOM 773 O O . PRO A 1 99 ? 23.531 -14.883 -14.352 1 92.81 99 PRO A O 1
ATOM 776 N N . ASP A 1 100 ? 25.406 -15.891 -15 1 94.69 100 ASP A N 1
ATOM 777 C CA . ASP A 1 100 ? 26.281 -14.797 -14.617 1 94.69 100 ASP A CA 1
ATOM 778 C C . ASP A 1 100 ? 25.875 -13.5 -15.312 1 94.69 100 ASP A C 1
ATOM 780 O O . ASP A 1 100 ? 25.984 -12.414 -14.734 1 94.69 100 ASP A O 1
ATOM 784 N N . SER A 1 101 ? 25.406 -13.609 -16.484 1 94.44 101 SER A N 1
ATOM 785 C CA . SER A 1 101 ? 25.047 -12.438 -17.266 1 94.44 101 SER A CA 1
ATOM 786 C C . SER A 1 101 ? 23.859 -11.695 -16.656 1 94.44 101 SER A C 1
ATOM 788 O O . SER A 1 101 ? 23.578 -10.555 -17.016 1 94.44 101 SER A O 1
ATOM 790 N N . TRP A 1 102 ? 23.172 -12.352 -15.695 1 96.19 102 TRP A N 1
ATOM 791 C CA . TRP A 1 102 ? 22 -11.734 -15.086 1 96.19 102 TRP A CA 1
ATOM 792 C C . TRP A 1 102 ? 22.391 -10.922 -13.859 1 96.19 102 TRP A C 1
ATOM 794 O O . TRP A 1 102 ? 21.594 -10.117 -13.359 1 96.19 102 TRP A O 1
ATOM 804 N N . ASN A 1 103 ? 23.641 -11.094 -13.438 1 96.75 103 ASN A N 1
ATOM 805 C CA . ASN A 1 103 ? 24.078 -10.406 -12.227 1 96.75 103 ASN A CA 1
ATOM 806 C C . ASN A 1 103 ? 23.969 -8.891 -12.367 1 96.75 103 ASN A C 1
ATOM 808 O O . ASN A 1 103 ? 24.547 -8.305 -13.281 1 96.75 103 ASN A O 1
ATOM 812 N N . GLN A 1 104 ? 23.188 -8.328 -11.5 1 97.25 104 GLN A N 1
ATOM 813 C CA . GLN A 1 104 ? 22.984 -6.887 -11.461 1 97.25 104 GLN A CA 1
ATOM 814 C C . GLN A 1 104 ? 22.719 -6.328 -12.852 1 97.25 104 GLN A C 1
ATOM 816 O O . GLN A 1 104 ? 23.344 -5.348 -13.266 1 97.25 104 GLN A O 1
ATOM 821 N N . SER A 1 105 ? 21.75 -6.902 -13.523 1 97.06 105 SER A N 1
ATOM 822 C CA . SER A 1 105 ? 21.578 -6.52 -14.922 1 97.06 105 SER A CA 1
ATOM 823 C C . SER A 1 105 ? 20.156 -6.02 -15.18 1 97.06 105 SER A C 1
ATOM 825 O O . SER A 1 105 ? 19.859 -5.488 -16.25 1 97.06 105 SER A O 1
ATOM 827 N N . PHE A 1 106 ? 19.281 -6.156 -14.242 1 96.31 106 PHE A N 1
ATOM 828 C CA . PHE A 1 106 ? 17.875 -5.859 -14.492 1 96.31 106 PHE A CA 1
ATOM 829 C C . PHE A 1 106 ? 17.484 -4.523 -13.875 1 96.31 106 PHE A C 1
ATOM 831 O O . PHE A 1 106 ? 17.875 -4.219 -12.75 1 96.31 106 PHE A O 1
ATOM 838 N N . ASP A 1 107 ? 16.672 -3.748 -14.609 1 94.81 107 ASP A N 1
ATOM 839 C CA . ASP A 1 107 ? 16.078 -2.527 -14.086 1 94.81 107 ASP A CA 1
ATOM 840 C C . ASP A 1 107 ? 14.969 -2.848 -13.086 1 94.81 107 ASP A C 1
ATOM 842 O O . ASP A 1 107 ? 14.734 -2.082 -12.148 1 94.81 107 ASP A O 1
ATOM 846 N N . LEU A 1 108 ? 14.328 -3.977 -13.352 1 94.38 108 LEU A N 1
ATOM 847 C CA . LEU A 1 108 ? 13.242 -4.441 -12.492 1 94.38 108 LEU A CA 1
ATOM 848 C C . LEU A 1 108 ? 13.227 -5.961 -12.414 1 94.38 108 LEU A C 1
ATOM 850 O O . LEU A 1 108 ? 13.234 -6.645 -13.438 1 94.38 108 LEU A O 1
ATOM 854 N N . VAL A 1 109 ? 13.258 -6.422 -11.242 1 95.38 109 VAL A N 1
ATOM 855 C CA . VAL A 1 109 ? 12.969 -7.828 -10.977 1 95.38 109 VAL A CA 1
ATOM 856 C C . VAL A 1 109 ? 11.594 -7.957 -10.328 1 95.38 109 VAL A C 1
ATOM 858 O O . VAL A 1 109 ? 11.367 -7.441 -9.227 1 95.38 109 VAL A O 1
ATOM 861 N N . HIS A 1 110 ? 10.773 -8.555 -11.031 1 92.69 110 HIS A N 1
ATOM 862 C CA . HIS A 1 110 ? 9.406 -8.773 -10.578 1 92.69 110 HIS A CA 1
ATOM 863 C C . HIS A 1 110 ? 9.164 -10.242 -10.25 1 92.69 110 HIS A C 1
ATOM 865 O O . HIS A 1 110 ? 9.633 -11.133 -10.969 1 92.69 110 HIS A O 1
ATOM 871 N N . GLN A 1 111 ? 8.508 -10.508 -9.195 1 92.25 111 GLN A N 1
ATOM 872 C CA . GLN A 1 111 ? 8.133 -11.859 -8.797 1 92.25 111 GLN A CA 1
ATOM 873 C C . GLN A 1 111 ? 6.699 -11.898 -8.273 1 92.25 111 GLN A C 1
ATOM 875 O O . GLN A 1 111 ? 6.266 -10.992 -7.559 1 92.25 111 GLN A O 1
ATOM 880 N N . ARG A 1 112 ? 6.027 -12.914 -8.602 1 88.75 112 ARG A N 1
ATOM 881 C CA . ARG A 1 112 ? 4.645 -13.016 -8.148 1 88.75 112 ARG A CA 1
ATOM 882 C C . ARG A 1 112 ? 4.289 -14.453 -7.781 1 88.75 112 ARG A C 1
ATOM 884 O O . ARG A 1 112 ? 4.531 -15.375 -8.562 1 88.75 112 ARG A O 1
ATOM 891 N N . PHE A 1 113 ? 3.68 -14.672 -6.66 1 86.5 113 PHE A N 1
ATOM 892 C CA . PHE A 1 113 ? 3.033 -15.883 -6.168 1 86.5 113 PHE A CA 1
ATOM 893 C C . PHE A 1 113 ? 3.943 -17.094 -6.34 1 86.5 113 PHE A C 1
ATOM 895 O O . PHE A 1 113 ? 3.51 -18.141 -6.824 1 86.5 113 PHE A O 1
ATOM 902 N N . THR A 1 114 ? 5.18 -16.953 -6.035 1 84.81 114 THR A N 1
ATOM 903 C CA . THR A 1 114 ? 6.141 -18.047 -6.117 1 84.81 114 THR A CA 1
ATOM 904 C C . THR A 1 114 ? 6.66 -18.406 -4.73 1 84.81 114 THR A C 1
ATOM 906 O O . THR A 1 114 ? 6.977 -19.578 -4.469 1 84.81 114 THR A O 1
ATOM 909 N N . LEU A 1 115 ? 6.59 -17.516 -3.854 1 87.12 115 LEU A N 1
ATOM 910 C CA . LEU A 1 115 ? 7.254 -17.703 -2.568 1 87.12 115 LEU A CA 1
ATOM 911 C C . LEU A 1 115 ? 6.457 -18.641 -1.675 1 87.12 115 LEU A C 1
ATOM 913 O O . LEU A 1 115 ? 7.012 -19.266 -0.766 1 87.12 115 LEU A O 1
ATOM 917 N N . SER A 1 116 ? 5.199 -18.703 -1.893 1 78.25 116 SER A N 1
ATOM 918 C CA . SER A 1 116 ? 4.359 -19.609 -1.104 1 78.25 116 SER A CA 1
ATOM 919 C C . SER A 1 116 ? 4.75 -21.062 -1.314 1 78.25 116 SER A C 1
ATOM 921 O O . SER A 1 116 ? 4.441 -21.922 -0.484 1 78.25 116 SER A O 1
ATOM 923 N N . GLY A 1 117 ? 5.367 -21.312 -2.432 1 77.56 117 GLY A N 1
ATOM 924 C CA . GLY A 1 117 ? 5.742 -22.672 -2.74 1 77.56 117 GLY A CA 1
ATOM 925 C C . GLY A 1 117 ? 7.203 -22.984 -2.457 1 77.56 117 GLY A C 1
ATOM 926 O O . GLY A 1 117 ? 7.691 -24.062 -2.771 1 77.56 117 GLY A O 1
ATOM 927 N N . ILE A 1 118 ? 7.816 -22 -1.837 1 80.38 118 ILE A N 1
ATOM 928 C CA . ILE A 1 118 ? 9.25 -22.156 -1.605 1 80.38 118 ILE A CA 1
ATOM 929 C C . ILE A 1 118 ? 9.508 -22.375 -0.117 1 80.38 118 ILE A C 1
ATOM 931 O O . ILE A 1 118 ? 8.789 -21.859 0.732 1 80.38 118 ILE A O 1
ATOM 935 N N . GLN A 1 119 ? 10.461 -23.172 0.184 1 79.88 119 GLN A N 1
ATOM 936 C CA . GLN A 1 119 ? 10.773 -23.531 1.565 1 79.88 119 GLN A CA 1
ATOM 937 C C . GLN A 1 119 ? 11.469 -22.375 2.283 1 79.88 119 GLN A C 1
ATOM 939 O O . GLN A 1 119 ? 11.234 -22.156 3.473 1 79.88 119 GLN A O 1
ATOM 944 N N . ASN A 1 120 ? 12.297 -21.766 1.577 1 86.75 120 ASN A N 1
ATOM 945 C CA . ASN A 1 120 ? 13.031 -20.625 2.145 1 86.75 120 ASN A CA 1
ATOM 946 C C . ASN A 1 120 ? 12.859 -19.375 1.302 1 86.75 120 ASN A C 1
ATOM 948 O O . ASN A 1 120 ? 13.656 -19.109 0.399 1 86.75 120 ASN A O 1
ATOM 952 N N . TYR A 1 121 ? 11.867 -18.625 1.747 1 90.75 121 TYR A N 1
ATOM 953 C CA . TYR A 1 121 ? 11.531 -17.469 0.909 1 90.75 121 TYR A CA 1
ATOM 954 C C . TYR A 1 121 ? 12.656 -16.438 0.93 1 90.75 121 TYR A C 1
ATOM 956 O O . TYR A 1 121 ? 12.906 -15.766 -0.072 1 90.75 121 TYR A O 1
ATOM 964 N N . ARG A 1 122 ? 13.398 -16.328 2.078 1 92.31 122 ARG A N 1
ATOM 965 C CA . ARG A 1 122 ? 14.469 -15.344 2.178 1 92.31 122 ARG A CA 1
ATOM 966 C C . ARG A 1 122 ? 15.586 -15.656 1.19 1 92.31 122 ARG A C 1
ATOM 968 O O . ARG A 1 122 ? 16.125 -14.758 0.547 1 92.31 122 ARG A O 1
ATOM 975 N N . LYS A 1 123 ? 15.875 -16.906 1.137 1 90.38 123 LYS A N 1
ATOM 976 C CA . LYS A 1 123 ? 16.906 -17.328 0.183 1 90.38 123 LYS A CA 1
ATOM 977 C C . LYS A 1 123 ? 16.531 -16.906 -1.239 1 90.38 123 LYS A C 1
ATOM 979 O O . LYS A 1 123 ? 17.359 -16.406 -1.988 1 90.38 123 LYS A O 1
ATOM 984 N N . CYS A 1 124 ? 15.32 -17.156 -1.598 1 91.56 124 CYS A N 1
ATOM 985 C CA . CYS A 1 124 ? 14.828 -16.797 -2.924 1 91.56 124 CYS A CA 1
ATOM 986 C C . CYS A 1 124 ? 14.891 -15.297 -3.141 1 91.56 124 CYS A C 1
ATOM 988 O O . CYS A 1 124 ? 15.391 -14.828 -4.164 1 91.56 124 CYS A O 1
ATOM 990 N N . VAL A 1 125 ? 14.445 -14.547 -2.166 1 94.5 125 VAL A N 1
ATOM 991 C CA . VAL A 1 125 ? 14.406 -13.094 -2.252 1 94.5 125 VAL A CA 1
ATOM 992 C C . VAL A 1 125 ? 15.82 -12.547 -2.414 1 94.5 125 VAL A C 1
ATOM 994 O O . VAL A 1 125 ? 16.062 -11.688 -3.266 1 94.5 125 VAL A O 1
ATOM 997 N N . PHE A 1 126 ? 16.75 -13.086 -1.679 1 94.44 126 PHE A N 1
ATOM 998 C CA . PHE A 1 126 ? 18.125 -12.602 -1.74 1 94.44 126 PHE A CA 1
ATOM 999 C C . PHE A 1 126 ? 18.766 -12.953 -3.08 1 94.44 126 PHE A C 1
ATOM 1001 O O . PHE A 1 126 ? 19.547 -12.164 -3.629 1 94.44 126 PHE A O 1
ATOM 1008 N N . ALA A 1 127 ? 18.406 -14.109 -3.59 1 93.94 127 ALA A N 1
ATOM 1009 C CA . ALA A 1 127 ? 18.891 -14.492 -4.914 1 93.94 127 ALA A CA 1
ATOM 1010 C C . ALA A 1 127 ? 18.375 -13.531 -5.98 1 93.94 127 ALA A C 1
ATOM 1012 O O . ALA A 1 127 ? 19.156 -13.078 -6.836 1 93.94 127 ALA A O 1
ATOM 1013 N N . LEU A 1 128 ? 17.188 -13.164 -5.902 1 95.69 128 LEU A N 1
ATOM 1014 C CA . LEU A 1 128 ? 16.578 -12.25 -6.855 1 95.69 128 LEU A CA 1
ATOM 1015 C C . LEU A 1 128 ? 17.188 -10.859 -6.734 1 95.69 128 LEU A C 1
ATOM 1017 O O . LEU A 1 128 ? 17.375 -10.164 -7.738 1 95.69 128 LEU A O 1
ATOM 1021 N N . LEU A 1 129 ? 17.484 -10.5 -5.516 1 96.44 129 LEU A N 1
ATOM 1022 C CA . LEU A 1 129 ? 18.078 -9.188 -5.266 1 96.44 129 LEU A CA 1
ATOM 1023 C C . LEU A 1 129 ? 19.406 -9.039 -6 1 96.44 129 LEU A C 1
ATOM 1025 O O . LEU A 1 129 ? 19.75 -7.941 -6.441 1 96.44 129 LEU A O 1
ATOM 1029 N N . GLY A 1 130 ? 20.156 -10.094 -6.098 1 96.12 130 GLY A N 1
ATOM 1030 C CA . GLY A 1 130 ? 21.438 -10.078 -6.781 1 96.12 130 GLY A CA 1
ATOM 1031 C C . GLY A 1 130 ? 21.328 -9.734 -8.258 1 96.12 130 GLY A C 1
ATOM 1032 O O . GLY A 1 130 ? 22.312 -9.375 -8.891 1 96.12 130 GLY A O 1
ATOM 1033 N N . LEU A 1 131 ? 20.125 -9.797 -8.789 1 97.69 131 LEU A N 1
ATOM 1034 C CA . LEU A 1 131 ? 19.922 -9.586 -10.219 1 97.69 131 LEU A CA 1
ATOM 1035 C C . LEU A 1 131 ? 19.594 -8.125 -10.516 1 97.69 131 LEU A C 1
ATOM 1037 O O . LEU A 1 131 ? 19.625 -7.699 -11.672 1 97.69 131 LEU A O 1
ATOM 1041 N N . VAL A 1 132 ? 19.281 -7.398 -9.484 1 97.69 132 VAL A N 1
ATOM 1042 C CA . VAL A 1 132 ? 18.844 -6.016 -9.633 1 97.69 132 VAL A CA 1
ATOM 1043 C C . VAL A 1 132 ? 20.062 -5.105 -9.812 1 97.69 132 VAL A C 1
ATOM 1045 O O . VAL A 1 132 ? 21.016 -5.176 -9.031 1 97.69 132 VAL A O 1
ATOM 1048 N N . LYS A 1 133 ? 20.094 -4.297 -10.812 1 97.19 133 LYS A N 1
ATOM 1049 C CA . LYS A 1 133 ? 21.172 -3.342 -11.008 1 97.19 133 LYS A CA 1
ATOM 1050 C C . LYS A 1 133 ? 21.172 -2.279 -9.914 1 97.19 133 LYS A C 1
ATOM 1052 O O . LYS A 1 133 ? 20.141 -2.008 -9.305 1 97.19 133 LYS A O 1
ATOM 1057 N N . PRO A 1 134 ? 22.359 -1.685 -9.703 1 96.12 134 PRO A N 1
ATOM 1058 C CA . PRO A 1 134 ? 22.328 -0.509 -8.828 1 96.12 134 PRO A CA 1
ATOM 1059 C C . PRO A 1 134 ? 21.328 0.543 -9.289 1 96.12 134 PRO A C 1
ATOM 1061 O O . PRO A 1 134 ? 21.297 0.905 -10.469 1 96.12 134 PRO A O 1
ATOM 1064 N N . GLY A 1 135 ? 20.484 0.948 -8.398 1 94 135 GLY A N 1
ATOM 1065 C CA . GLY A 1 135 ? 19.453 1.902 -8.758 1 94 135 GLY A CA 1
ATOM 1066 C C . GLY A 1 135 ? 18.188 1.245 -9.266 1 94 135 GLY A C 1
ATOM 1067 O O . GLY A 1 135 ? 17.172 1.911 -9.453 1 94 135 GLY A O 1
ATOM 1068 N N . GLY A 1 136 ? 18.297 -0.091 -9.492 1 96.19 136 GLY A N 1
ATOM 1069 C CA . GLY A 1 136 ? 17.141 -0.828 -9.992 1 96.19 136 GLY A CA 1
ATOM 1070 C C . GLY A 1 136 ? 16.156 -1.192 -8.898 1 96.19 136 GLY A C 1
ATOM 1071 O O . GLY A 1 136 ? 16.359 -0.86 -7.727 1 96.19 136 GLY A O 1
ATOM 1072 N N . TRP A 1 137 ? 15.062 -1.894 -9.328 1 96.19 137 TRP A N 1
ATOM 1073 C CA . TRP A 1 137 ? 13.969 -2.146 -8.391 1 96.19 137 TRP A CA 1
ATOM 1074 C C . TRP A 1 137 ? 13.625 -3.631 -8.352 1 96.19 137 TRP A C 1
ATOM 1076 O O . TRP A 1 137 ? 13.82 -4.352 -9.328 1 96.19 137 TRP A O 1
ATOM 1086 N N . ILE A 1 138 ? 13.141 -4.02 -7.211 1 97.38 138 ILE A N 1
ATOM 1087 C CA . ILE A 1 138 ? 12.508 -5.324 -7.059 1 97.38 138 ILE A CA 1
ATOM 1088 C C . ILE A 1 138 ? 11.062 -5.137 -6.59 1 97.38 138 ILE A C 1
ATOM 1090 O O . ILE A 1 138 ? 10.773 -4.25 -5.785 1 97.38 138 ILE A O 1
ATOM 1094 N N . GLN A 1 139 ? 10.164 -5.875 -7.09 1 95.81 139 GLN A N 1
ATOM 1095 C CA . GLN A 1 139 ? 8.773 -5.91 -6.652 1 95.81 139 GLN A CA 1
ATOM 1096 C C . GLN A 1 139 ? 8.297 -7.348 -6.449 1 95.81 139 GLN A C 1
ATOM 1098 O O . GLN A 1 139 ? 8.391 -8.172 -7.359 1 95.81 139 GLN A O 1
ATOM 1103 N N . LEU A 1 140 ? 7.809 -7.613 -5.289 1 95.75 140 LEU A N 1
ATOM 1104 C CA . LEU A 1 140 ? 7.332 -8.938 -4.895 1 95.75 140 LEU A CA 1
ATOM 1105 C C . LEU A 1 140 ? 5.832 -8.914 -4.621 1 95.75 140 LEU A C 1
ATOM 1107 O O . LEU A 1 140 ? 5.344 -8.047 -3.891 1 95.75 140 LEU A O 1
ATOM 1111 N N . VAL A 1 141 ? 5.121 -9.789 -5.199 1 93.25 141 VAL A N 1
ATOM 1112 C CA . VAL A 1 141 ? 3.676 -9.875 -5.035 1 93.25 141 VAL A CA 1
ATOM 1113 C C . VAL A 1 141 ? 3.307 -11.242 -4.457 1 93.25 141 VAL A C 1
ATOM 1115 O O . VAL A 1 141 ? 3.561 -12.273 -5.078 1 93.25 141 VAL A O 1
ATOM 1118 N N . GLU A 1 142 ? 2.686 -11.258 -3.295 1 92.38 142 GLU A N 1
ATOM 1119 C CA . GLU A 1 142 ? 2.344 -12.508 -2.617 1 92.38 142 GLU A CA 1
ATOM 1120 C C . GLU A 1 142 ? 0.985 -12.406 -1.93 1 92.38 142 GLU A C 1
ATOM 1122 O O . GLU A 1 142 ? 0.535 -11.312 -1.589 1 92.38 142 GLU A O 1
ATOM 1127 N N . PRO A 1 143 ? 0.336 -13.539 -1.789 1 88.25 143 PRO A N 1
ATOM 1128 C CA . PRO A 1 143 ? -0.913 -13.5 -1.025 1 88.25 143 PRO A CA 1
ATOM 1129 C C . PRO A 1 143 ? -0.709 -13.023 0.413 1 88.25 143 PRO A C 1
ATOM 1131 O O . PRO A 1 143 ? 0.334 -13.297 1.013 1 88.25 143 PRO A O 1
ATOM 1134 N N . GLU A 1 144 ? -1.566 -12.203 0.827 1 85.94 144 GLU A N 1
ATOM 1135 C CA . GLU A 1 144 ? -1.566 -11.75 2.215 1 85.94 144 GLU A CA 1
ATOM 1136 C C . GLU A 1 144 ? -2.561 -12.547 3.055 1 85.94 144 GLU A C 1
ATOM 1138 O O . GLU A 1 144 ? -3.641 -12.898 2.576 1 85.94 144 GLU A O 1
ATOM 1143 N N . ASP A 1 145 ? -2.045 -12.953 4.258 1 67.81 145 ASP A N 1
ATOM 1144 C CA . ASP A 1 145 ? -2.955 -13.633 5.176 1 67.81 145 ASP A CA 1
ATOM 1145 C C . ASP A 1 145 ? -4.035 -12.688 5.684 1 67.81 145 ASP A C 1
ATOM 1147 O O . ASP A 1 145 ? -3.764 -11.82 6.516 1 67.81 145 ASP A O 1
ATOM 1151 N N . ILE A 1 146 ? -5.117 -12.492 4.945 1 57.62 146 ILE A N 1
ATOM 1152 C CA . ILE A 1 146 ? -6.141 -11.633 5.527 1 57.62 146 ILE A CA 1
ATOM 1153 C C . ILE A 1 146 ? -7.133 -12.477 6.324 1 57.62 146 ILE A C 1
ATOM 1155 O O . ILE A 1 146 ? -7.512 -13.57 5.895 1 57.62 146 ILE A O 1
ATOM 1159 N N . SER A 1 147 ? -6.977 -12.695 7.562 1 52.09 147 SER A N 1
ATOM 1160 C CA . SER A 1 147 ? -7.996 -13.328 8.383 1 52.09 147 SER A CA 1
ATOM 1161 C C . SER A 1 147 ? -9.391 -13.117 7.805 1 52.09 147 SER A C 1
ATOM 1163 O O . SER A 1 147 ? -10.07 -12.148 8.156 1 52.09 147 SER A O 1
ATOM 1165 N N . SER A 1 148 ? -9.422 -13.148 6.426 1 52.53 148 SER A N 1
ATOM 1166 C CA . SER A 1 148 ? -10.805 -13.07 5.973 1 52.53 148 SER A CA 1
ATOM 1167 C C . SER A 1 148 ? -11.641 -14.211 6.547 1 52.53 148 SER A C 1
ATOM 1169 O O . SER A 1 148 ? -11.164 -15.336 6.66 1 52.53 148 SER A O 1
ATOM 1171 N N . GLU A 1 149 ? -12.461 -13.891 7.48 1 58.09 149 GLU A N 1
ATOM 1172 C CA . GLU A 1 149 ? -13.414 -14.906 7.906 1 58.09 149 GLU A CA 1
ATOM 1173 C C . GLU A 1 149 ? -14.086 -15.57 6.707 1 58.09 149 GLU A C 1
ATOM 1175 O O . GLU A 1 149 ? -14.609 -14.891 5.824 1 58.09 149 GLU A O 1
ATOM 1180 N N . PRO A 1 150 ? -13.672 -16.859 6.543 1 62.03 150 PRO A N 1
ATOM 1181 C CA . PRO A 1 150 ? -14.422 -17.578 5.512 1 62.03 150 PRO A CA 1
ATOM 1182 C C . PRO A 1 150 ? -15.914 -17.266 5.535 1 62.03 150 PRO A C 1
ATOM 1184 O O . PRO A 1 150 ? -16.531 -17.203 6.609 1 62.03 150 PRO A O 1
ATOM 1187 N N . ASN A 1 151 ? -16.422 -16.891 4.363 1 75.62 151 ASN A N 1
ATOM 1188 C CA . ASN A 1 151 ? -17.828 -16.516 4.301 1 75.62 151 ASN A CA 1
ATOM 1189 C C . ASN A 1 151 ? -18.719 -17.688 3.938 1 75.62 151 ASN A C 1
ATOM 1191 O O . ASN A 1 151 ? -19.672 -17.547 3.166 1 75.62 151 ASN A O 1
ATOM 1195 N N . GLY A 1 152 ? -18.375 -19.078 4.426 1 83.5 152 GLY A N 1
ATOM 1196 C CA . GLY A 1 152 ? -19.188 -20.266 4.203 1 83.5 152 GLY A CA 1
ATOM 1197 C C . GLY A 1 152 ? -18.422 -21.562 4.461 1 83.5 152 GLY A C 1
ATOM 1198 O O . GLY A 1 152 ? -17.203 -21.547 4.602 1 83.5 152 GLY A O 1
ATOM 1199 N N . PRO A 1 153 ? -19.188 -22.609 4.504 1 87.06 153 PRO A N 1
ATOM 1200 C CA . PRO A 1 153 ? -18.562 -23.875 4.859 1 87.06 153 PRO A CA 1
ATOM 1201 C C . PRO A 1 153 ? -17.609 -24.391 3.785 1 87.06 153 PRO A C 1
ATOM 1203 O O . PRO A 1 153 ? -16.578 -25 4.102 1 87.06 153 PRO A O 1
ATOM 1206 N N . GLN A 1 154 ? -17.969 -24.172 2.49 1 87.25 154 GLN A N 1
ATOM 1207 C CA . GLN A 1 154 ? -17.078 -24.656 1.432 1 87.25 154 GLN A CA 1
ATOM 1208 C C . GLN A 1 154 ? -15.781 -23.859 1.391 1 87.25 154 GLN A C 1
ATOM 1210 O O . GLN A 1 154 ? -14.703 -24.438 1.208 1 87.25 154 GLN A O 1
ATOM 1215 N N . MET A 1 155 ? -15.922 -22.625 1.613 1 86.56 155 MET A N 1
ATOM 1216 C CA . MET A 1 155 ? -14.734 -21.781 1.647 1 86.56 155 MET A CA 1
ATOM 1217 C C . MET A 1 155 ? -13.852 -22.125 2.846 1 86.56 155 MET A C 1
ATOM 1219 O O . MET A 1 155 ? -12.625 -22.109 2.744 1 86.56 155 MET A O 1
ATOM 1223 N N . GLN A 1 156 ? -14.492 -22.453 3.926 1 85.56 156 GLN A N 1
ATOM 1224 C CA . GLN A 1 156 ? -13.727 -22.859 5.098 1 85.56 156 GLN A CA 1
ATOM 1225 C C . GLN A 1 156 ? -12.891 -24.109 4.805 1 85.56 156 GLN A C 1
ATOM 1227 O O . GLN A 1 156 ? -11.727 -24.188 5.207 1 85.56 156 GLN A O 1
ATOM 1232 N N . CYS A 1 157 ? -13.531 -25 4.105 1 84.06 157 CYS A N 1
ATOM 1233 C CA . CYS A 1 157 ? -12.805 -26.203 3.713 1 84.06 157 CYS A CA 1
ATOM 1234 C C . CYS A 1 157 ? -11.586 -25.859 2.869 1 84.06 157 CYS A C 1
ATOM 1236 O O . CYS A 1 157 ? -10.5 -26.391 3.094 1 84.06 157 CYS A O 1
ATOM 1238 N N . PHE A 1 158 ? -11.812 -24.984 1.98 1 83.62 158 PHE A N 1
ATOM 1239 C CA . PHE A 1 158 ? -10.734 -24.531 1.107 1 83.62 158 PHE A CA 1
ATOM 1240 C C . PHE A 1 158 ? -9.594 -23.922 1.92 1 83.62 158 PHE A C 1
ATOM 1242 O O . PHE A 1 158 ? -8.43 -24.297 1.734 1 83.62 158 PHE A O 1
ATOM 1249 N N . VAL A 1 159 ? -9.875 -23.078 2.809 1 82.06 159 VAL A N 1
ATOM 1250 C CA . VAL A 1 159 ? -8.883 -22.406 3.641 1 82.06 159 VAL A CA 1
ATOM 1251 C C . VAL A 1 159 ? -8.133 -23.438 4.48 1 82.06 159 VAL A C 1
ATOM 1253 O O . VAL A 1 159 ? -6.914 -23.328 4.652 1 82.06 159 VAL A O 1
ATOM 1256 N N . ASP A 1 160 ? -8.836 -24.391 4.953 1 82.38 160 ASP A N 1
ATOM 1257 C CA . ASP A 1 160 ? -8.203 -25.453 5.738 1 82.38 160 ASP A CA 1
ATOM 1258 C C . ASP A 1 160 ? -7.199 -26.234 4.902 1 82.38 160 ASP A C 1
ATOM 1260 O O . ASP A 1 160 ? -6.117 -26.594 5.383 1 82.38 160 ASP A O 1
ATOM 1264 N N . TRP A 1 161 ? -7.602 -26.516 3.682 1 81.81 161 TRP A N 1
ATOM 1265 C CA . TRP A 1 161 ? -6.691 -27.234 2.793 1 81.81 161 TRP A CA 1
ATOM 1266 C C . TRP A 1 161 ? -5.43 -26.422 2.531 1 81.81 161 TRP A C 1
ATOM 1268 O O . TRP A 1 161 ? -4.328 -26.969 2.469 1 81.81 161 TRP A O 1
ATOM 1278 N N . VAL A 1 162 ? -5.629 -25.172 2.373 1 80.44 162 VAL A N 1
ATOM 1279 C CA . VAL A 1 162 ? -4.492 -24.281 2.121 1 80.44 162 VAL A CA 1
ATOM 1280 C C . VAL A 1 162 ? -3.541 -24.312 3.316 1 80.44 162 VAL A C 1
ATOM 1282 O O . VAL A 1 162 ? -2.326 -24.438 3.148 1 80.44 162 VAL A O 1
ATOM 1285 N N . LYS A 1 163 ? -4.086 -24.234 4.457 1 79.81 163 LYS A N 1
ATOM 1286 C CA . LYS A 1 163 ? -3.277 -24.234 5.672 1 79.81 163 LYS A CA 1
ATOM 1287 C C . LYS A 1 163 ? -2.529 -25.547 5.828 1 79.81 163 LYS A C 1
ATOM 1289 O O . LYS A 1 163 ? -1.345 -25.562 6.168 1 79.81 163 LYS A O 1
ATOM 1294 N N . LEU A 1 164 ? -3.244 -26.562 5.594 1 78.81 164 LEU A N 1
ATOM 1295 C CA . LEU A 1 164 ? -2.635 -27.891 5.723 1 78.81 164 LEU A CA 1
ATOM 1296 C C . LEU A 1 164 ? -1.521 -28.078 4.699 1 78.81 164 LEU A C 1
ATOM 1298 O O . LEU A 1 164 ? -0.486 -28.672 5.004 1 78.81 164 LEU A O 1
ATOM 1302 N N . PHE A 1 165 ? -1.826 -27.641 3.582 1 78.5 165 PHE A N 1
ATOM 1303 C CA . PHE A 1 165 ? -0.801 -27.719 2.549 1 78.5 165 PHE A CA 1
ATOM 1304 C C . PHE A 1 165 ? 0.458 -26.969 2.98 1 78.5 165 PHE A C 1
ATOM 1306 O O . PHE A 1 165 ? 1.572 -27.469 2.797 1 78.5 165 PHE A O 1
ATOM 1313 N N . ALA A 1 166 ? 0.273 -25.797 3.461 1 76.88 166 ALA A N 1
ATOM 1314 C CA . ALA A 1 166 ? 1.405 -24.984 3.904 1 76.88 166 ALA A CA 1
ATOM 1315 C C . ALA A 1 166 ? 2.211 -25.703 4.98 1 76.88 166 ALA A C 1
ATOM 1317 O O . ALA A 1 166 ? 3.443 -25.703 4.949 1 76.88 166 ALA A O 1
ATOM 1318 N N . ILE A 1 167 ? 1.557 -26.328 5.848 1 76.19 167 ILE A N 1
ATOM 1319 C CA . ILE A 1 167 ? 2.201 -27.062 6.93 1 76.19 167 ILE A CA 1
ATOM 1320 C C . ILE A 1 167 ? 2.961 -28.25 6.359 1 76.19 167 ILE A C 1
ATOM 1322 O O . ILE A 1 167 ? 4.145 -28.438 6.648 1 76.19 167 ILE A O 1
ATOM 1326 N N . ASN A 1 168 ? 2.295 -28.984 5.547 1 76.81 168 ASN A N 1
ATOM 1327 C CA . ASN A 1 168 ? 2.863 -30.219 5.027 1 76.81 168 ASN A CA 1
ATOM 1328 C C . ASN A 1 168 ? 4.047 -29.953 4.102 1 76.81 168 ASN A C 1
ATOM 1330 O O . ASN A 1 168 ? 4.988 -30.75 4.043 1 76.81 168 ASN A O 1
ATOM 1334 N N . SER A 1 169 ? 3.941 -28.859 3.4 1 75.88 169 SER A N 1
ATOM 1335 C CA . SER A 1 169 ? 4.984 -28.547 2.428 1 75.88 169 SER A CA 1
ATOM 1336 C C . SER A 1 169 ? 6.156 -27.828 3.09 1 75.88 169 SER A C 1
ATOM 1338 O O . SER A 1 169 ? 7.211 -27.656 2.477 1 75.88 169 SER A O 1
ATOM 1340 N N . GLY A 1 170 ? 5.949 -27.453 4.34 1 76.75 170 GLY A N 1
ATOM 1341 C CA . GLY A 1 170 ? 6.992 -26.688 5.012 1 76.75 170 GLY A CA 1
ATOM 1342 C C . GLY A 1 170 ? 7.176 -25.297 4.441 1 76.75 170 GLY A C 1
ATOM 1343 O O . GLY A 1 170 ? 8.289 -24.766 4.422 1 76.75 170 GLY A O 1
ATOM 1344 N N . SER A 1 171 ? 6.086 -24.828 3.857 1 76.19 171 SER A N 1
ATOM 1345 C CA . SER A 1 171 ? 6.156 -23.484 3.291 1 76.19 171 SER A CA 1
ATOM 1346 C C . SER A 1 171 ? 6.453 -22.438 4.367 1 76.19 171 SER A C 1
ATOM 1348 O O . SER A 1 171 ? 5.895 -22.5 5.465 1 76.19 171 SER A O 1
ATOM 1350 N N . ASP A 1 172 ? 7.473 -21.625 4.059 1 77.12 172 ASP A N 1
ATOM 1351 C CA . ASP A 1 172 ? 7.785 -20.5 4.93 1 77.12 172 ASP A CA 1
ATOM 1352 C C . ASP A 1 172 ? 6.871 -19.312 4.637 1 77.12 172 ASP A C 1
ATOM 1354 O O . ASP A 1 172 ? 7.117 -18.547 3.695 1 77.12 172 ASP A O 1
ATOM 1358 N N . LEU A 1 173 ? 5.82 -19.203 5.492 1 79.5 173 LEU A N 1
ATOM 1359 C CA . LEU A 1 173 ? 4.852 -18.141 5.258 1 79.5 173 LEU A CA 1
ATOM 1360 C C . LEU A 1 173 ? 5.293 -16.844 5.945 1 79.5 173 LEU A C 1
ATOM 1362 O O . LEU A 1 173 ? 4.5 -15.914 6.094 1 79.5 173 LEU A O 1
ATOM 1366 N N . GLY A 1 174 ? 6.582 -16.859 6.309 1 80.94 174 GLY A N 1
ATOM 1367 C CA . GLY A 1 174 ? 7.152 -15.695 6.969 1 80.94 174 GLY A CA 1
ATOM 1368 C C . GLY A 1 174 ? 7.16 -14.461 6.09 1 80.94 174 GLY A C 1
ATOM 1369 O O . GLY A 1 174 ? 7.379 -13.344 6.574 1 80.94 174 GLY A O 1
ATOM 1370 N N . PHE A 1 175 ? 6.852 -14.664 4.832 1 86.94 175 PHE A N 1
ATOM 1371 C CA . PHE A 1 175 ? 6.832 -13.531 3.91 1 86.94 175 PHE A CA 1
ATOM 1372 C C . PHE A 1 175 ? 5.594 -12.672 4.133 1 86.94 175 PHE A C 1
ATOM 1374 O O . PHE A 1 175 ? 5.516 -11.539 3.645 1 86.94 175 PHE A O 1
ATOM 1381 N N . GLN A 1 176 ? 4.652 -13.242 4.887 1 84.56 176 GLN A N 1
ATOM 1382 C CA . GLN A 1 176 ? 3.434 -12.484 5.168 1 84.56 176 GLN A CA 1
ATOM 1383 C C . GLN A 1 176 ? 3.633 -11.539 6.348 1 84.56 176 GLN A C 1
ATOM 1385 O O . GLN A 1 176 ? 4.656 -11.594 7.031 1 84.56 176 GLN A O 1
ATOM 1390 N N . ASN A 1 177 ? 2.75 -10.688 6.531 1 81.56 177 ASN A N 1
ATOM 1391 C CA . ASN A 1 177 ? 2.668 -9.797 7.684 1 81.56 177 ASN A CA 1
ATOM 1392 C C . ASN A 1 177 ? 3.971 -9.031 7.895 1 81.56 177 ASN A C 1
ATOM 1394 O O . ASN A 1 177 ? 4.504 -9 9.008 1 81.56 177 ASN A O 1
ATOM 1398 N N . GLY A 1 178 ? 4.617 -8.656 6.762 1 86.44 178 GLY A N 1
ATOM 1399 C CA . GLY A 1 178 ? 5.746 -7.75 6.863 1 86.44 178 GLY A CA 1
ATOM 1400 C C . GLY A 1 178 ? 7.086 -8.438 6.656 1 86.44 178 GLY A C 1
ATOM 1401 O O . GLY A 1 178 ? 8.133 -7.785 6.645 1 86.44 178 GLY A O 1
ATOM 1402 N N . GLY A 1 179 ? 7.129 -9.727 6.539 1 91 179 GLY A N 1
ATOM 1403 C CA . GLY A 1 179 ? 8.367 -10.469 6.363 1 91 179 GLY A CA 1
ATOM 1404 C C . GLY A 1 179 ? 9.156 -10.031 5.145 1 91 179 GLY A C 1
ATOM 1405 O O . GLY A 1 179 ? 10.383 -9.953 5.188 1 91 179 GLY A O 1
ATOM 1406 N N . LEU A 1 180 ? 8.492 -9.703 4.082 1 94.5 180 LEU A N 1
ATOM 1407 C CA . LEU A 1 180 ? 9.164 -9.273 2.859 1 94.5 180 LEU A CA 1
ATOM 1408 C C . LEU A 1 180 ? 9.844 -7.926 3.057 1 94.5 180 LEU A C 1
ATOM 1410 O O . LEU A 1 180 ? 10.992 -7.738 2.646 1 94.5 180 LEU A O 1
ATOM 1414 N N . GLU A 1 181 ? 9.117 -7.027 3.684 1 92.5 181 GLU A N 1
ATOM 1415 C CA . GLU A 1 181 ? 9.688 -5.715 3.969 1 92.5 181 GLU A CA 1
ATOM 1416 C C . GLU A 1 181 ? 10.953 -5.84 4.812 1 92.5 181 GLU A C 1
ATOM 1418 O O . GLU A 1 181 ? 11.969 -5.203 4.512 1 92.5 181 GLU A O 1
ATOM 1423 N N . SER A 1 182 ? 10.844 -6.68 5.797 1 90.94 182 SER A N 1
ATOM 1424 C CA . SER A 1 182 ? 11.977 -6.883 6.695 1 90.94 182 SER A CA 1
ATOM 1425 C C . SER A 1 182 ? 13.172 -7.469 5.953 1 90.94 182 SER A C 1
ATOM 1427 O O . SER A 1 182 ? 14.305 -7.02 6.137 1 90.94 182 SER A O 1
ATOM 1429 N N . ALA A 1 183 ? 12.875 -8.461 5.16 1 93.62 183 ALA A N 1
ATOM 1430 C CA . ALA A 1 183 ? 13.945 -9.094 4.395 1 93.62 183 ALA A CA 1
ATOM 1431 C C . ALA A 1 183 ? 14.641 -8.094 3.484 1 93.62 183 ALA A C 1
ATOM 1433 O O . ALA A 1 183 ? 15.875 -8.078 3.389 1 93.62 183 ALA A O 1
ATOM 1434 N N . LEU A 1 184 ? 13.883 -7.219 2.855 1 94.94 184 LEU A N 1
ATOM 1435 C CA . LEU A 1 184 ? 14.445 -6.246 1.922 1 94.94 184 LEU A CA 1
ATOM 1436 C C . LEU A 1 184 ? 15.25 -5.184 2.662 1 94.94 184 LEU A C 1
ATOM 1438 O O . LEU A 1 184 ? 16.328 -4.793 2.215 1 94.94 184 LEU A O 1
ATOM 1442 N N . ARG A 1 185 ? 14.75 -4.758 3.775 1 89.94 185 ARG A N 1
ATOM 1443 C CA . ARG A 1 185 ? 15.477 -3.777 4.578 1 89.94 185 ARG A CA 1
ATOM 1444 C C . ARG A 1 185 ? 16.766 -4.371 5.121 1 89.94 185 ARG A C 1
ATOM 1446 O O . ARG A 1 185 ? 17.812 -3.705 5.125 1 89.94 185 ARG A O 1
ATOM 1453 N N . GLU A 1 186 ? 16.688 -5.59 5.59 1 90.88 186 GLU A N 1
ATOM 1454 C CA . GLU A 1 186 ? 17.859 -6.285 6.105 1 90.88 186 GLU A CA 1
ATOM 1455 C C . GLU A 1 186 ? 18.938 -6.422 5.031 1 90.88 186 GLU A C 1
ATOM 1457 O O . GLU A 1 186 ? 20.125 -6.398 5.336 1 90.88 186 GLU A O 1
ATOM 1462 N N . ALA A 1 187 ? 18.484 -6.531 3.83 1 94.12 187 ALA A N 1
ATOM 1463 C CA . ALA A 1 187 ? 19.406 -6.676 2.709 1 94.12 187 ALA A CA 1
ATOM 1464 C C . ALA A 1 187 ? 19.969 -5.32 2.283 1 94.12 187 ALA A C 1
ATOM 1466 O O . ALA A 1 187 ? 20.781 -5.242 1.369 1 94.12 187 ALA A O 1
ATOM 1467 N N . GLY A 1 188 ? 19.469 -4.246 2.865 1 90.19 188 GLY A N 1
ATOM 1468 C CA . GLY A 1 188 ? 20.031 -2.928 2.619 1 90.19 188 GLY A CA 1
ATOM 1469 C C . GLY A 1 188 ? 19.312 -2.164 1.526 1 90.19 188 GLY A C 1
ATOM 1470 O O . GLY A 1 188 ? 19.797 -1.133 1.057 1 90.19 188 GLY A O 1
ATOM 1471 N N . LEU A 1 189 ? 18.188 -2.668 1.091 1 93.88 189 LEU A N 1
ATOM 1472 C CA . LEU A 1 189 ? 17.438 -1.924 0.091 1 93.88 189 LEU A CA 1
ATOM 1473 C C . LEU A 1 189 ? 16.766 -0.704 0.714 1 93.88 189 LEU A C 1
ATOM 1475 O O . LEU A 1 189 ? 16.547 -0.661 1.927 1 93.88 189 LEU A O 1
ATOM 1479 N N . ILE A 1 190 ? 16.531 0.268 -0.12 1 88.62 190 ILE A N 1
ATOM 1480 C CA . ILE A 1 190 ? 15.961 1.533 0.334 1 88.62 190 ILE A CA 1
ATOM 1481 C C . ILE A 1 190 ? 14.609 1.764 -0.338 1 88.62 190 ILE A C 1
ATOM 1483 O O . ILE A 1 190 ? 14.227 1.023 -1.248 1 88.62 190 ILE A O 1
ATOM 1487 N N . ARG A 1 191 ? 13.852 2.719 0.155 1 89.81 191 ARG A N 1
ATOM 1488 C CA . ARG A 1 191 ? 12.555 3.09 -0.402 1 89.81 191 ARG A CA 1
ATOM 1489 C C . ARG A 1 191 ? 11.609 1.895 -0.429 1 89.81 191 ARG A C 1
ATOM 1491 O O . ARG A 1 191 ? 10.961 1.627 -1.448 1 89.81 191 ARG A O 1
ATOM 1498 N N . VAL A 1 192 ? 11.633 1.186 0.637 1 92.5 192 VAL A N 1
ATOM 1499 C CA . VAL A 1 192 ? 10.758 0.024 0.758 1 92.5 192 VAL A CA 1
ATOM 1500 C C . VAL A 1 192 ? 9.312 0.48 0.896 1 92.5 192 VAL A C 1
ATOM 1502 O O . VAL A 1 192 ? 8.977 1.241 1.808 1 92.5 192 VAL A O 1
ATOM 1505 N N . GLY A 1 193 ? 8.516 0.085 -0.028 1 93.25 193 GLY A N 1
ATOM 1506 C CA . GLY A 1 193 ? 7.082 0.345 0.007 1 93.25 193 GLY A CA 1
ATOM 1507 C C . GLY A 1 193 ? 6.246 -0.92 -0.008 1 93.25 193 GLY A C 1
ATOM 1508 O O . GLY A 1 193 ? 6.742 -1.994 -0.354 1 93.25 193 GLY A O 1
ATOM 1509 N N . THR A 1 194 ? 5.039 -0.77 0.453 1 94.12 194 THR A N 1
ATOM 1510 C CA . THR A 1 194 ? 4.141 -1.917 0.53 1 94.12 194 THR A CA 1
ATOM 1511 C C . THR A 1 194 ? 2.707 -1.503 0.213 1 94.12 194 THR A C 1
ATOM 1513 O O . THR A 1 194 ? 2.264 -0.422 0.61 1 94.12 194 THR A O 1
ATOM 1516 N N . MET A 1 195 ? 2.064 -2.346 -0.432 1 93.88 195 MET A N 1
ATOM 1517 C CA . MET A 1 195 ? 0.615 -2.242 -0.571 1 93.88 195 MET A CA 1
ATOM 1518 C C . MET A 1 195 ? -0.06 -3.566 -0.231 1 93.88 195 MET A C 1
ATOM 1520 O O . MET A 1 195 ? 0.403 -4.629 -0.647 1 93.88 195 MET A O 1
ATOM 1524 N N . VAL A 1 196 ? -1.013 -3.461 0.564 1 92.56 196 VAL A N 1
ATOM 1525 C CA . VAL A 1 196 ? -1.952 -4.562 0.748 1 92.56 196 VAL A CA 1
ATOM 1526 C C . VAL A 1 196 ? -3.268 -4.242 0.043 1 92.56 196 VAL A C 1
ATOM 1528 O O . VAL A 1 196 ? -4.027 -3.379 0.493 1 92.56 196 VAL A O 1
ATOM 1531 N N . ALA A 1 197 ? -3.496 -4.941 -1.002 1 90.25 197 ALA A N 1
ATOM 1532 C CA . ALA A 1 197 ? -4.652 -4.668 -1.854 1 90.25 197 ALA A CA 1
ATOM 1533 C C . ALA A 1 197 ? -5.727 -5.734 -1.68 1 90.25 197 ALA A C 1
ATOM 1535 O O . ALA A 1 197 ? -5.445 -6.93 -1.789 1 90.25 197 ALA A O 1
ATOM 1536 N N . PRO A 1 198 ? -6.906 -5.262 -1.409 1 88.94 198 PRO A N 1
ATOM 1537 C CA . PRO A 1 198 ? -7.996 -6.242 -1.369 1 88.94 198 PRO A CA 1
ATOM 1538 C C . PRO A 1 198 ? -8.375 -6.762 -2.754 1 88.94 198 PRO A C 1
ATOM 1540 O O . PRO A 1 198 ? -8.352 -6.004 -3.729 1 88.94 198 PRO A O 1
ATOM 1543 N N . VAL A 1 199 ? -8.672 -8 -2.82 1 87.12 199 VAL A N 1
ATOM 1544 C CA . VAL A 1 199 ? -9.133 -8.656 -4.039 1 87.12 199 VAL A CA 1
ATOM 1545 C C . VAL A 1 199 ? -10.461 -9.359 -3.779 1 87.12 199 VAL A C 1
ATOM 1547 O O . VAL A 1 199 ? -10.57 -10.195 -2.879 1 87.12 199 VAL A O 1
ATOM 1550 N N . CYS A 1 200 ? -11.453 -8.969 -4.551 1 85.56 200 CYS A N 1
ATOM 1551 C CA . CYS A 1 200 ? -12.773 -9.547 -4.352 1 85.56 200 CYS A CA 1
ATOM 1552 C C . CYS A 1 200 ? -12.891 -10.891 -5.062 1 85.56 200 CYS A C 1
ATOM 1554 O O . CYS A 1 200 ? -12.188 -11.148 -6.043 1 85.56 200 CYS A O 1
ATOM 1556 N N . PHE A 1 201 ? -13.789 -11.711 -4.562 1 87.69 201 PHE A N 1
ATOM 1557 C CA . PHE A 1 201 ? -14.148 -12.93 -5.266 1 87.69 201 PHE A CA 1
ATOM 1558 C C . PHE A 1 201 ? -15.633 -13.25 -5.074 1 87.69 201 PHE A C 1
ATOM 1560 O O . PHE A 1 201 ? -16.234 -12.852 -4.07 1 87.69 201 PHE A O 1
ATOM 1567 N N . GLY A 1 202 ? -16.188 -13.945 -6.086 1 88.31 202 GLY A N 1
ATOM 1568 C CA . GLY A 1 202 ? -17.578 -14.359 -6.016 1 88.31 202 GLY A CA 1
ATOM 1569 C C . GLY A 1 202 ? -18.547 -13.195 -6.016 1 88.31 202 GLY A C 1
ATOM 1570 O O . GLY A 1 202 ? -18.391 -12.25 -6.793 1 88.31 202 GLY A O 1
ATOM 1571 N N . ALA A 1 203 ? -19.547 -13.25 -5.137 1 89.56 203 ALA A N 1
ATOM 1572 C CA . ALA A 1 203 ? -20.688 -12.336 -5.125 1 89.56 203 ALA A CA 1
ATOM 1573 C C . ALA A 1 203 ? -20.266 -10.922 -4.754 1 89.56 203 ALA A C 1
ATOM 1575 O O . ALA A 1 203 ? -20.969 -9.953 -5.027 1 89.56 203 ALA A O 1
ATOM 1576 N N . GLU A 1 204 ? -19.047 -10.789 -4.219 1 85.25 204 GLU A N 1
ATOM 1577 C CA . GLU A 1 204 ? -18.594 -9.477 -3.756 1 85.25 204 GLU A CA 1
ATOM 1578 C C . GLU A 1 204 ? -17.953 -8.68 -4.891 1 85.25 204 GLU A C 1
ATOM 1580 O O . GLU A 1 204 ? -17.719 -7.484 -4.754 1 85.25 204 GLU A O 1
ATOM 1585 N N . CYS A 1 205 ? -17.672 -9.336 -5.961 1 83.06 205 CYS A N 1
ATOM 1586 C CA . CYS A 1 205 ? -17.141 -8.609 -7.105 1 83.06 205 CYS A CA 1
ATOM 1587 C C . CYS A 1 205 ? -18.219 -7.762 -7.766 1 83.06 205 CYS A C 1
ATOM 1589 O O . CYS A 1 205 ? -19.312 -8.25 -8.039 1 83.06 205 CYS A O 1
ATOM 1591 N N . PRO A 1 206 ? -17.969 -6.523 -7.969 1 76.19 206 PRO A N 1
ATOM 1592 C CA . PRO A 1 206 ? -19.016 -5.633 -8.492 1 76.19 206 PRO A CA 1
ATOM 1593 C C . PRO A 1 206 ? -19.406 -5.973 -9.93 1 76.19 206 PRO A C 1
ATOM 1595 O O . PRO A 1 206 ? -20.578 -5.824 -10.305 1 76.19 206 PRO A O 1
ATOM 1598 N N . GLU A 1 207 ? -18.5 -6.395 -10.719 1 80 207 GLU A N 1
ATOM 1599 C CA . GLU A 1 207 ? -18.781 -6.688 -12.125 1 80 207 GLU A CA 1
ATOM 1600 C C . GLU A 1 207 ? -19.109 -8.164 -12.328 1 80 207 GLU A C 1
ATOM 1602 O O . GLU A 1 207 ? -18.406 -9.039 -11.836 1 80 207 GLU A O 1
ATOM 1607 N N . PRO A 1 208 ? -20.188 -8.391 -13.008 1 82.19 208 PRO A N 1
ATOM 1608 C CA . PRO A 1 208 ? -20.625 -9.781 -13.195 1 82.19 208 PRO A CA 1
ATOM 1609 C C . PRO A 1 208 ? -19.531 -10.656 -13.82 1 82.19 208 PRO A C 1
ATOM 1611 O O . PRO A 1 208 ? -19.375 -11.812 -13.422 1 82.19 208 PRO A O 1
ATOM 1614 N N . ASN A 1 209 ? -18.859 -10.125 -14.781 1 82.25 209 ASN A N 1
ATOM 1615 C CA . ASN A 1 209 ? -17.797 -10.906 -15.398 1 82.25 209 ASN A CA 1
ATOM 1616 C C . ASN A 1 209 ? -16.719 -11.266 -14.391 1 82.25 209 ASN A C 1
ATOM 1618 O O . ASN A 1 209 ? -16.25 -12.406 -14.359 1 82.25 209 ASN A O 1
ATOM 1622 N N . MET A 1 210 ? -16.391 -10.391 -13.617 1 82.75 210 MET A N 1
ATOM 1623 C CA . MET A 1 210 ? -15.375 -10.641 -12.586 1 82.75 210 MET A CA 1
ATOM 1624 C C . MET A 1 210 ? -15.875 -11.656 -11.57 1 82.75 210 MET A C 1
ATOM 1626 O O . MET A 1 210 ? -15.109 -12.492 -11.094 1 82.75 210 MET A O 1
ATOM 1630 N N . ARG A 1 211 ? -17.141 -11.586 -11.305 1 87.19 211 ARG A N 1
ATOM 1631 C CA . ARG A 1 211 ? -17.734 -12.547 -10.375 1 87.19 211 ARG A CA 1
ATOM 1632 C C . ARG A 1 211 ? -17.531 -13.977 -10.852 1 87.19 211 ARG A C 1
ATOM 1634 O O . ARG A 1 211 ? -16.984 -14.812 -10.125 1 87.19 211 ARG A O 1
ATOM 1641 N N . GLU A 1 212 ? -17.844 -14.125 -12.023 1 87.5 212 GLU A N 1
ATOM 1642 C CA . GLU A 1 212 ? -17.75 -15.484 -12.547 1 87.5 212 GLU A CA 1
ATOM 1643 C C . GLU A 1 212 ? -16.297 -15.922 -12.703 1 87.5 212 GLU A C 1
ATOM 1645 O O . GLU A 1 212 ? -15.953 -17.078 -12.414 1 87.5 212 GLU A O 1
ATOM 1650 N N . GLN A 1 213 ? -15.469 -15 -13.094 1 84.88 213 GLN A N 1
ATOM 1651 C CA . GLN A 1 213 ? -14.062 -15.344 -13.281 1 84.88 213 GLN A CA 1
ATOM 1652 C C . GLN A 1 213 ? -13.398 -15.703 -11.961 1 84.88 213 GLN A C 1
ATOM 1654 O O . GLN A 1 213 ? -12.609 -16.641 -11.891 1 84.88 213 GLN A O 1
ATOM 1659 N N . THR A 1 214 ? -13.75 -15.031 -10.977 1 87.75 214 THR A N 1
ATOM 1660 C CA . THR A 1 214 ? -13.148 -15.305 -9.68 1 87.75 214 THR A CA 1
ATOM 1661 C C . THR A 1 214 ? -13.703 -16.609 -9.094 1 87.75 214 THR A C 1
ATOM 1663 O O . THR A 1 214 ? -12.984 -17.328 -8.398 1 87.75 214 THR A O 1
ATOM 1666 N N . VAL A 1 215 ? -14.969 -16.891 -9.375 1 88.62 215 VAL A N 1
ATOM 1667 C CA . VAL A 1 215 ? -15.539 -18.156 -8.945 1 88.62 215 VAL A CA 1
ATOM 1668 C C . VAL A 1 215 ? -14.781 -19.312 -9.602 1 88.62 215 VAL A C 1
ATOM 1670 O O . VAL A 1 215 ? -14.359 -20.25 -8.922 1 88.62 215 VAL A O 1
ATOM 1673 N N . LYS A 1 216 ? -14.586 -19.188 -10.844 1 86.69 216 LYS A N 1
ATOM 1674 C CA . LYS A 1 216 ? -13.875 -20.234 -11.57 1 86.69 216 LYS A CA 1
ATOM 1675 C C . LYS A 1 216 ? -12.438 -20.375 -11.062 1 86.69 216 LYS A C 1
ATOM 1677 O O . LYS A 1 216 ? -11.945 -21.5 -10.906 1 86.69 216 LYS A O 1
ATOM 1682 N N . ALA A 1 217 ? -11.836 -19.297 -10.836 1 84.81 217 ALA A N 1
ATOM 1683 C CA . ALA A 1 217 ? -10.461 -19.328 -10.344 1 84.81 217 ALA A CA 1
ATOM 1684 C C . ALA A 1 217 ? -10.383 -20 -8.977 1 84.81 217 ALA A C 1
ATOM 1686 O O . ALA A 1 217 ? -9.508 -20.828 -8.734 1 84.81 217 ALA A O 1
ATOM 1687 N N . CYS A 1 218 ? -11.258 -19.656 -8.133 1 86.56 218 CYS A N 1
ATOM 1688 C CA . CYS A 1 218 ? -11.281 -20.219 -6.797 1 86.56 218 CYS A CA 1
ATOM 1689 C C . CYS A 1 218 ? -11.539 -21.719 -6.848 1 86.56 218 CYS A C 1
ATOM 1691 O O . CYS A 1 218 ? -10.875 -22.5 -6.148 1 86.56 218 CYS A O 1
ATOM 1693 N N . CYS A 1 219 ? -12.469 -22.078 -7.664 1 86.19 219 CYS A N 1
ATOM 1694 C CA . CYS A 1 219 ? -12.82 -23.5 -7.785 1 86.19 219 CYS A CA 1
ATOM 1695 C C . CYS A 1 219 ? -11.648 -24.312 -8.312 1 86.19 219 CYS A C 1
ATOM 1697 O O . CYS A 1 219 ? -11.367 -25.406 -7.82 1 86.19 219 CYS A O 1
ATOM 1699 N N . HIS A 1 220 ? -11 -23.75 -9.258 1 84 220 HIS A N 1
ATOM 1700 C CA . HIS A 1 220 ? -9.828 -24.422 -9.805 1 84 220 HIS A CA 1
ATOM 1701 C C . HIS A 1 220 ? -8.742 -24.594 -8.742 1 84 220 HIS A C 1
ATOM 1703 O O . HIS A 1 220 ? -8.195 -25.688 -8.578 1 84 220 HIS A O 1
ATOM 1709 N N . THR A 1 221 ? -8.445 -23.562 -8.047 1 84 221 THR A N 1
ATOM 1710 C CA . THR A 1 221 ? -7.426 -23.625 -7.008 1 84 221 THR A CA 1
ATOM 1711 C C . THR A 1 221 ? -7.816 -24.609 -5.91 1 84 221 THR A C 1
ATOM 1713 O O . THR A 1 221 ? -6.984 -25.391 -5.453 1 84 221 THR A O 1
ATOM 1716 N N . ALA A 1 222 ? -9.047 -24.5 -5.57 1 84.44 222 ALA A N 1
ATOM 1717 C CA . ALA A 1 222 ? -9.539 -25.391 -4.531 1 84.44 222 ALA A CA 1
ATOM 1718 C C . ALA A 1 222 ? -9.383 -26.859 -4.949 1 84.44 222 ALA A C 1
ATOM 1720 O O . ALA A 1 222 ? -9.055 -27.719 -4.125 1 84.44 222 ALA A O 1
ATOM 1721 N N . SER A 1 223 ? -9.672 -27.094 -6.18 1 81.94 223 SER A N 1
ATOM 1722 C CA . SER A 1 223 ? -9.547 -28.469 -6.672 1 81.94 223 SER A CA 1
ATOM 1723 C C . SER A 1 223 ? -8.109 -28.969 -6.559 1 81.94 223 SER A C 1
ATOM 1725 O O . SER A 1 223 ? -7.875 -30.141 -6.254 1 81.94 223 SER A O 1
ATOM 1727 N N . GLN A 1 224 ? -7.176 -28.078 -6.75 1 78.19 224 GLN A N 1
ATOM 1728 C CA . GLN A 1 224 ? -5.77 -28.469 -6.645 1 78.19 224 GLN A CA 1
ATOM 1729 C C . GLN A 1 224 ? -5.387 -28.766 -5.199 1 78.19 224 GLN A C 1
ATOM 1731 O O . GLN A 1 224 ? -4.699 -29.75 -4.93 1 78.19 224 GLN A O 1
ATOM 1736 N N . PHE A 1 225 ? -5.836 -28 -4.348 1 81.19 225 PHE A N 1
ATOM 1737 C CA . PHE A 1 225 ? -5.504 -28.219 -2.943 1 81.19 225 PHE A CA 1
ATOM 1738 C C . PHE A 1 225 ? -6.215 -29.453 -2.396 1 81.19 225 PHE A C 1
ATOM 1740 O O . PHE A 1 225 ? -5.672 -30.156 -1.553 1 81.19 225 PHE A O 1
ATOM 1747 N N . ARG A 1 226 ? -7.367 -29.609 -2.908 1 80 226 ARG A N 1
ATOM 1748 C CA . ARG A 1 226 ? -8.086 -30.812 -2.541 1 80 226 ARG A CA 1
ATOM 1749 C C . ARG A 1 226 ? -7.312 -32.062 -2.957 1 80 226 ARG A C 1
ATOM 1751 O O . ARG A 1 226 ? -7.191 -33 -2.182 1 80 226 ARG A O 1
ATOM 1758 N N . ASN A 1 227 ? -6.898 -32.031 -4.16 1 76.38 227 ASN A N 1
ATOM 1759 C CA . ASN A 1 227 ? -6.133 -33.156 -4.668 1 76.38 227 ASN A CA 1
ATOM 1760 C C . ASN A 1 227 ? -4.867 -33.406 -3.848 1 76.38 227 ASN A C 1
ATOM 1762 O O . ASN A 1 227 ? -4.512 -34.562 -3.559 1 76.38 227 ASN A O 1
ATOM 1766 N N . SER A 1 228 ? -4.238 -32.375 -3.52 1 75.12 228 SER A N 1
ATOM 1767 C CA . SER A 1 228 ? -3.051 -32.5 -2.682 1 75.12 228 SER A CA 1
ATOM 1768 C C . SER A 1 228 ? -3.389 -33.094 -1.315 1 75.12 228 SER A C 1
ATOM 1770 O O . SER A 1 228 ? -2.65 -33.938 -0.795 1 75.12 228 SER A O 1
ATOM 1772 N N . TYR A 1 229 ? -4.414 -32.594 -0.758 1 75.88 229 TYR A N 1
ATOM 1773 C CA . TYR A 1 229 ? -4.871 -33.094 0.534 1 75.88 229 TYR A CA 1
ATOM 1774 C C . TYR A 1 229 ? -5.148 -34.594 0.475 1 75.88 229 TYR A C 1
ATOM 1776 O O . TYR A 1 229 ? -4.734 -35.344 1.365 1 75.88 229 TYR A O 1
ATOM 1784 N N . LYS A 1 230 ? -5.797 -35 -0.571 1 74.19 230 LYS A N 1
ATOM 1785 C CA . LYS A 1 230 ? -6.141 -36.406 -0.744 1 74.19 230 LYS A CA 1
ATOM 1786 C C . LYS A 1 230 ? -4.887 -37.25 -0.84 1 74.19 230 LYS A C 1
ATOM 1788 O O . LYS A 1 230 ? -4.852 -38.375 -0.323 1 74.19 230 LYS A O 1
ATOM 1793 N N . ARG A 1 231 ? -3.928 -36.812 -1.432 1 72.56 231 ARG A N 1
ATOM 1794 C CA . ARG A 1 231 ? -2.686 -37.562 -1.618 1 72.56 231 ARG A CA 1
ATOM 1795 C C . ARG A 1 231 ? -1.961 -37.75 -0.29 1 72.56 231 ARG A C 1
ATOM 1797 O O . ARG A 1 231 ? -1.382 -38.812 -0.044 1 72.56 231 ARG A O 1
ATOM 1804 N N . HIS A 1 232 ? -2.025 -36.812 0.533 1 71.5 232 HIS A N 1
ATOM 1805 C CA . HIS A 1 232 ? -1.257 -36.844 1.771 1 71.5 232 HIS A CA 1
ATOM 1806 C C . HIS A 1 232 ? -2.035 -37.562 2.879 1 71.5 232 HIS A C 1
ATOM 1808 O O . HIS A 1 232 ? -1.447 -38.031 3.857 1 71.5 232 HIS A O 1
ATOM 1814 N N . HIS A 1 233 ? -3.242 -37.531 2.885 1 68.62 233 HIS A N 1
ATOM 1815 C CA . HIS A 1 233 ? -4.004 -38.062 3.998 1 68.62 233 HIS A CA 1
ATOM 1816 C C . HIS A 1 233 ? -4.738 -39.344 3.586 1 68.62 233 HIS A C 1
ATOM 1818 O O . HIS A 1 233 ? -5.645 -39.812 4.289 1 68.62 233 HIS A O 1
ATOM 1824 N N . ASN A 1 234 ? -3.93 -40.25 2.859 1 57.62 234 ASN A N 1
ATOM 1825 C CA . ASN A 1 234 ? -4.395 -41.562 2.428 1 57.62 234 ASN A CA 1
ATOM 1826 C C . ASN A 1 234 ? -5.918 -41.656 2.391 1 57.62 234 ASN A C 1
ATOM 1828 O O . ASN A 1 234 ? -6.512 -42.625 2.867 1 57.62 234 ASN A O 1
ATOM 1832 N N . GLY A 1 235 ? -6.582 -40.75 1.91 1 51.28 235 GLY A N 1
ATOM 1833 C CA . GLY A 1 235 ? -8.023 -40.781 1.734 1 51.28 235 GLY A CA 1
ATOM 1834 C C . GLY A 1 235 ? -8.789 -40.469 3 1 51.28 235 GLY A C 1
ATOM 1835 O O . GLY A 1 235 ? -10.016 -40.375 2.984 1 51.28 235 GLY A O 1
ATOM 1836 N N . SER A 1 236 ? -8.195 -40.75 4.176 1 45.53 236 SER A N 1
ATOM 1837 C CA . SER A 1 236 ? -8.93 -40.562 5.422 1 45.53 236 SER A CA 1
ATOM 1838 C C . SER A 1 236 ? -9.07 -39.094 5.781 1 45.53 236 SER A C 1
ATOM 1840 O O . SER A 1 236 ? -8.07 -38.406 6.035 1 45.53 236 SER A O 1
ATOM 1842 N N . ASP A 1 237 ? -9.656 -38.375 5.062 1 46.16 237 ASP A N 1
ATOM 1843 C CA . ASP A 1 237 ? -9.883 -36.938 5.277 1 46.16 237 ASP A CA 1
ATOM 1844 C C . ASP A 1 237 ? -10.555 -36.688 6.629 1 46.16 237 ASP A C 1
ATOM 1846 O O . ASP A 1 237 ? -11.617 -37.219 6.91 1 46.16 237 ASP A O 1
ATOM 1850 N N . GLY A 1 238 ? -9.992 -36.969 7.715 1 43.47 238 GLY A N 1
ATOM 1851 C CA . GLY A 1 238 ? -10.852 -36.5 8.789 1 43.47 238 GLY A CA 1
ATOM 1852 C C . GLY A 1 238 ? -11.711 -35.312 8.375 1 43.47 238 GLY A C 1
ATOM 1853 O O . GLY A 1 238 ? -12.523 -34.844 9.164 1 43.47 238 GLY A O 1
ATOM 1854 N N . ILE A 1 239 ? -11.148 -34.375 7.715 1 47.03 239 ILE A N 1
ATOM 1855 C CA . ILE A 1 239 ? -12.039 -33.438 7.035 1 47.03 239 ILE A CA 1
ATOM 1856 C C . ILE A 1 239 ? -12.781 -34.156 5.91 1 47.03 239 ILE A C 1
ATOM 1858 O O . ILE A 1 239 ? -12.188 -34.906 5.148 1 47.03 239 ILE A O 1
ATOM 1862 N N . ASN A 1 240 ? -14.039 -34.375 6.117 1 44.81 240 ASN A N 1
ATOM 1863 C CA . ASN A 1 240 ? -14.891 -35.188 5.266 1 44.81 240 ASN A CA 1
ATOM 1864 C C . ASN A 1 240 ? -14.516 -35.062 3.793 1 44.81 240 ASN A C 1
ATOM 1866 O O . ASN A 1 240 ? -14.734 -34 3.191 1 44.81 240 ASN A O 1
ATOM 1870 N N . PRO A 1 241 ? -13.445 -35.625 3.408 1 44.69 241 PRO A N 1
ATOM 1871 C CA . PRO A 1 241 ? -13.164 -35.812 1.98 1 44.69 241 PRO A CA 1
ATOM 1872 C C . PRO A 1 241 ? -14.438 -35.969 1.148 1 44.69 241 PRO A C 1
ATOM 1874 O O . PRO A 1 241 ? -14.375 -35.938 -0.084 1 44.69 241 PRO A O 1
ATOM 1877 N N . THR A 1 242 ? -15.203 -36.688 1.748 1 41.12 242 THR A N 1
ATOM 1878 C CA . THR A 1 242 ? -16.391 -37.188 1.048 1 41.12 242 THR A CA 1
ATOM 1879 C C . THR A 1 242 ? -17.094 -36.031 0.33 1 41.12 242 THR A C 1
ATOM 1881 O O . THR A 1 242 ? -18.141 -36.25 -0.298 1 41.12 242 THR A O 1
ATOM 1884 N N . GLU A 1 243 ? -16.766 -34.719 0.83 1 51 243 GLU A N 1
ATOM 1885 C CA . GLU A 1 243 ? -17.719 -34 0.006 1 51 243 GLU A CA 1
ATOM 1886 C C . GLU A 1 243 ? -17.406 -34.125 -1.479 1 51 243 GLU A C 1
ATOM 1888 O O . GLU A 1 243 ? -18.031 -33.5 -2.322 1 51 243 GLU A O 1
ATOM 1893 N N . GLY A 1 244 ? -17.047 -35.344 -1.851 1 50.78 244 GLY A N 1
ATOM 1894 C CA . GLY A 1 244 ? -16.922 -35.938 -3.172 1 50.78 244 GLY A CA 1
ATOM 1895 C C . GLY A 1 244 ? -16.891 -34.906 -4.285 1 50.78 244 GLY A C 1
ATOM 1896 O O . GLY A 1 244 ? -16.438 -33.781 -4.078 1 50.78 244 GLY A O 1
ATOM 1897 N N . ASP A 1 245 ? -17.328 -35.469 -5.574 1 60.06 245 ASP A N 1
ATOM 1898 C CA . ASP A 1 245 ? -17.469 -34.844 -6.875 1 60.06 245 ASP A CA 1
ATOM 1899 C C . ASP A 1 245 ? -18.391 -33.625 -6.785 1 60.06 245 ASP A C 1
ATOM 1901 O O . ASP A 1 245 ? -18.453 -32.812 -7.707 1 60.06 245 ASP A O 1
ATOM 1905 N N . SER A 1 246 ? -18.844 -33.438 -5.391 1 80.19 246 SER A N 1
ATOM 1906 C CA . SER A 1 246 ? -19.844 -32.375 -5.336 1 80.19 246 SER A CA 1
ATOM 1907 C C . SER A 1 246 ? -19.281 -31.109 -4.695 1 80.19 246 SER A C 1
ATOM 1909 O O . SER A 1 246 ? -19.938 -30.078 -4.656 1 80.19 246 SER A O 1
ATOM 1911 N N . TYR A 1 247 ? -18.031 -31.172 -4.277 1 84.44 247 TYR A N 1
ATOM 1912 C CA . TYR A 1 247 ? -17.484 -30.016 -3.551 1 84.44 247 TYR A CA 1
ATOM 1913 C C . TYR A 1 247 ? -17.391 -28.797 -4.457 1 84.44 247 TYR A C 1
ATOM 1915 O O . TYR A 1 247 ? -17.859 -27.719 -4.102 1 84.44 247 TYR A O 1
ATOM 1923 N N . VAL A 1 248 ? -16.812 -29.016 -5.594 1 85.5 248 VAL A N 1
ATOM 1924 C CA . VAL A 1 248 ? -16.5 -27.875 -6.457 1 85.5 248 VAL A CA 1
ATOM 1925 C C . VAL A 1 248 ? -17.781 -27.188 -6.895 1 85.5 248 VAL A C 1
ATOM 1927 O O . VAL A 1 248 ? -17.906 -25.969 -6.785 1 85.5 248 VAL A O 1
ATOM 1930 N N . PRO A 1 249 ? -18.812 -27.984 -7.207 1 87 249 PRO A N 1
ATOM 1931 C CA . PRO A 1 249 ? -20.078 -27.312 -7.527 1 87 249 PRO A CA 1
ATOM 1932 C C . PRO A 1 249 ? -20.672 -26.594 -6.324 1 87 249 PRO A C 1
ATOM 1934 O O . PRO A 1 249 ? -21.266 -25.516 -6.48 1 87 249 PRO A O 1
ATOM 1937 N N . ARG A 1 250 ? -20.484 -27.125 -5.188 1 89.75 250 ARG A N 1
ATOM 1938 C CA . ARG A 1 250 ? -21.016 -26.484 -3.988 1 89.75 250 ARG A CA 1
ATOM 1939 C C . ARG A 1 250 ? -20.266 -25.203 -3.664 1 89.75 250 ARG A C 1
ATOM 1941 O O . ARG A 1 250 ? -20.844 -24.234 -3.199 1 89.75 250 ARG A O 1
ATOM 1948 N N . LEU A 1 251 ? -18.953 -25.312 -3.863 1 90.25 251 LEU A N 1
ATOM 1949 C CA . LEU A 1 251 ? -18.156 -24.109 -3.658 1 90.25 251 LEU A CA 1
ATOM 1950 C C . LEU A 1 251 ? -18.562 -23.016 -4.629 1 90.25 251 LEU A C 1
ATOM 1952 O O . LEU A 1 251 ? -18.719 -21.859 -4.23 1 90.25 251 LEU A O 1
ATOM 1956 N N . ALA A 1 252 ? -18.797 -23.391 -5.836 1 91.06 252 ALA A N 1
ATOM 1957 C CA . ALA A 1 252 ? -19.203 -22.422 -6.844 1 91.06 252 ALA A CA 1
ATOM 1958 C C . ALA A 1 252 ? -20.516 -21.75 -6.445 1 91.06 252 ALA A C 1
ATOM 1960 O O . ALA A 1 252 ? -20.641 -20.516 -6.512 1 91.06 252 ALA A O 1
ATOM 1961 N N . ASP A 1 253 ? -21.438 -22.578 -5.996 1 92.25 253 ASP A N 1
ATOM 1962 C CA . ASP A 1 253 ? -22.734 -22.062 -5.578 1 92.25 253 ASP A CA 1
ATOM 1963 C C . ASP A 1 253 ? -22.594 -21.125 -4.379 1 92.25 253 ASP A C 1
ATOM 1965 O O . ASP A 1 253 ? -23.203 -20.062 -4.336 1 92.25 253 ASP A O 1
ATOM 1969 N N . GLU A 1 254 ? -21.812 -21.562 -3.494 1 92.81 254 GLU A N 1
ATOM 1970 C CA . GLU A 1 254 ? -21.562 -20.75 -2.305 1 92.81 254 GLU A CA 1
ATOM 1971 C C . GLU A 1 254 ? -20.953 -19.406 -2.67 1 92.81 254 GLU A C 1
ATOM 1973 O O . GLU A 1 254 ? -21.375 -18.359 -2.15 1 92.81 254 GLU A O 1
ATOM 1978 N N . LEU A 1 255 ? -20.016 -19.391 -3.578 1 91.94 255 LEU A N 1
ATOM 1979 C CA . LEU A 1 255 ? -19.297 -18.188 -3.965 1 91.94 255 LEU A CA 1
ATOM 1980 C C . LEU A 1 255 ? -20.219 -17.234 -4.738 1 91.94 255 LEU A C 1
ATOM 1982 O O . LEU A 1 255 ? -20.078 -16.016 -4.648 1 91.94 255 LEU A O 1
ATOM 1986 N N . ARG A 1 256 ? -21.156 -17.812 -5.438 1 91.5 256 ARG A N 1
ATOM 1987 C CA . ARG A 1 256 ? -22.109 -17 -6.184 1 91.5 256 ARG A CA 1
ATOM 1988 C C . ARG A 1 256 ? -23.109 -16.328 -5.246 1 91.5 256 ARG A C 1
ATOM 1990 O O . ARG A 1 256 ? -23.609 -15.242 -5.535 1 91.5 256 ARG A O 1
ATOM 1997 N N . GLU A 1 257 ? -23.328 -17.031 -4.156 1 91.25 257 GLU A N 1
ATOM 1998 C CA . GLU A 1 257 ? -24.266 -16.5 -3.172 1 91.25 257 GLU A CA 1
ATOM 1999 C C . GLU A 1 257 ? -23.562 -15.555 -2.193 1 91.25 257 GLU A C 1
ATOM 2001 O O . GLU A 1 257 ? -24.141 -14.547 -1.782 1 91.25 257 GLU A O 1
ATOM 2006 N N . ARG A 1 258 ? -22.438 -16.078 -1.873 1 89.5 258 ARG A N 1
ATOM 2007 C CA . ARG A 1 258 ? -21.656 -15.359 -0.869 1 89.5 258 ARG A CA 1
ATOM 2008 C C . ARG A 1 258 ? -20.188 -15.242 -1.285 1 89.5 258 ARG A C 1
ATOM 2010 O O . ARG A 1 258 ? -19.438 -16.203 -1.17 1 89.5 258 ARG A O 1
ATOM 2017 N N . GLY A 1 259 ? -19.75 -14.148 -1.65 1 86.5 259 GLY A N 1
ATOM 2018 C CA . GLY A 1 259 ? -18.344 -13.914 -1.988 1 86.5 259 GLY A CA 1
ATOM 2019 C C . GLY A 1 259 ? -17.531 -13.422 -0.813 1 86.5 259 GLY A C 1
ATOM 2020 O O . GLY A 1 259 ? -17.812 -13.766 0.336 1 86.5 259 GLY A O 1
ATOM 2021 N N . GLY A 1 260 ? -16.422 -12.875 -1.129 1 84.38 260 GLY A N 1
ATOM 2022 C CA . GLY A 1 260 ? -15.555 -12.344 -0.093 1 84.38 260 GLY A CA 1
ATOM 2023 C C . GLY A 1 260 ? -14.367 -11.578 -0.647 1 84.38 260 GLY A C 1
ATOM 2024 O O . GLY A 1 260 ? -14.375 -11.164 -1.807 1 84.38 260 GLY A O 1
ATOM 2025 N N . TYR A 1 261 ? -13.477 -11.281 0.339 1 83.81 261 TYR A N 1
ATOM 2026 C CA . TYR A 1 261 ? -12.266 -10.555 -0.026 1 83.81 261 TYR A CA 1
ATOM 2027 C C . TYR A 1 261 ? -11.023 -11.273 0.5 1 83.81 261 TYR A C 1
ATOM 2029 O O . TYR A 1 261 ? -11.039 -11.828 1.6 1 83.81 261 TYR A O 1
ATOM 2037 N N . THR A 1 262 ? -10.094 -11.352 -0.342 1 85.38 262 THR A N 1
ATOM 2038 C CA . THR A 1 262 ? -8.734 -11.688 0.062 1 85.38 262 THR A CA 1
ATOM 2039 C C . THR A 1 262 ? -7.785 -10.523 -0.187 1 85.38 262 THR A C 1
ATOM 2041 O O . THR A 1 262 ? -8.227 -9.391 -0.417 1 85.38 262 THR A O 1
ATOM 2044 N N . ALA A 1 263 ? -6.527 -10.734 0.058 1 89.12 263 ALA A N 1
ATOM 2045 C CA . ALA A 1 263 ?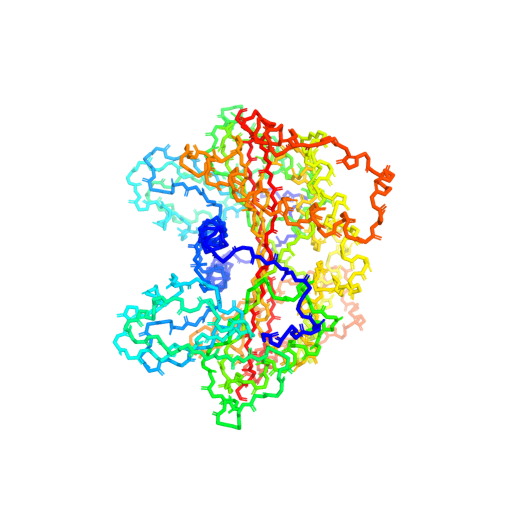 -5.609 -9.617 -0.156 1 89.12 263 ALA A CA 1
ATOM 2046 C C . ALA A 1 263 ? -4.277 -10.102 -0.717 1 89.12 263 ALA A C 1
ATOM 2048 O O . ALA A 1 263 ? -3.883 -11.25 -0.492 1 89.12 263 ALA A O 1
ATOM 2049 N N . VAL A 1 264 ? -3.742 -9.219 -1.436 1 91.25 264 VAL A N 1
ATOM 2050 C CA . VAL A 1 264 ? -2.385 -9.445 -1.921 1 91.25 264 VAL A CA 1
ATOM 2051 C C . VAL A 1 264 ? -1.454 -8.367 -1.374 1 91.25 264 VAL A C 1
ATOM 2053 O O . VAL A 1 264 ? -1.854 -7.207 -1.234 1 91.25 264 VAL A O 1
ATOM 2056 N N . ARG A 1 265 ? -0.331 -8.805 -1.036 1 93.25 265 ARG A N 1
ATOM 2057 C CA . ARG A 1 265 ? 0.709 -7.887 -0.589 1 93.25 265 ARG A CA 1
ATOM 2058 C C . ARG A 1 265 ? 1.743 -7.652 -1.686 1 93.25 265 ARG A C 1
ATOM 2060 O O . ARG A 1 265 ? 2.293 -8.609 -2.24 1 93.25 265 ARG A O 1
ATOM 2067 N N . VAL A 1 266 ? 1.937 -6.422 -1.99 1 94.56 266 VAL A N 1
ATOM 2068 C CA . VAL A 1 266 ? 2.957 -6.012 -2.949 1 94.56 266 VAL A CA 1
ATOM 2069 C C . VAL A 1 266 ? 4.047 -5.215 -2.236 1 94.56 266 VAL A C 1
ATOM 2071 O O . VAL A 1 266 ? 3.762 -4.211 -1.579 1 94.56 266 VAL A O 1
ATOM 2074 N N . VAL A 1 267 ? 5.223 -5.691 -2.342 1 96.38 267 VAL A N 1
ATOM 2075 C CA . VAL A 1 267 ? 6.348 -4.992 -1.728 1 96.38 267 VAL A CA 1
ATOM 2076 C C . VAL A 1 267 ? 7.367 -4.609 -2.799 1 96.38 267 VAL A C 1
ATOM 2078 O O . VAL A 1 267 ? 7.691 -5.418 -3.672 1 96.38 267 VAL A O 1
ATOM 2081 N N . TRP A 1 268 ? 7.801 -3.377 -2.779 1 96.06 268 TRP A N 1
ATOM 2082 C CA . TRP A 1 268 ? 8.852 -2.957 -3.701 1 96.06 268 TRP A CA 1
ATOM 2083 C C . TRP A 1 268 ? 9.984 -2.258 -2.955 1 96.06 268 TRP A C 1
ATOM 2085 O O . TRP A 1 268 ? 9.797 -1.779 -1.835 1 96.06 268 TRP A O 1
ATOM 2095 N N . ALA A 1 269 ? 11.125 -2.264 -3.537 1 96.19 269 ALA A N 1
ATOM 2096 C CA . ALA A 1 269 ? 12.305 -1.624 -2.963 1 96.19 269 ALA A CA 1
ATOM 2097 C C . ALA A 1 269 ? 13.352 -1.336 -4.035 1 96.19 269 ALA A C 1
ATOM 2099 O O . ALA A 1 269 ? 13.297 -1.902 -5.129 1 96.19 269 ALA A O 1
ATOM 2100 N N . GLN A 1 270 ? 14.234 -0.479 -3.67 1 94.12 270 GLN A N 1
ATOM 2101 C CA . GLN A 1 270 ? 15.281 -0.076 -4.602 1 94.12 270 GLN A CA 1
ATOM 2102 C C . GLN A 1 270 ? 16.656 -0.48 -4.086 1 94.12 270 GLN A C 1
ATOM 2104 O O . GLN A 1 270 ? 16.953 -0.327 -2.898 1 94.12 270 GLN A O 1
ATOM 2109 N N . ARG A 1 271 ? 17.438 -1.018 -4.969 1 95.31 271 ARG A N 1
ATOM 2110 C CA . ARG A 1 271 ? 18.844 -1.216 -4.637 1 95.31 271 ARG A CA 1
ATOM 2111 C C . ARG A 1 271 ? 19.594 0.11 -4.629 1 95.31 271 ARG A C 1
ATOM 2113 O O . ARG A 1 271 ? 19.484 0.902 -5.566 1 95.31 271 ARG A O 1
ATOM 2120 N N . PRO A 1 272 ? 20.328 0.335 -3.594 1 89.75 272 PRO A N 1
ATOM 2121 C CA . PRO A 1 272 ? 21.125 1.571 -3.586 1 89.75 272 PRO A CA 1
ATOM 2122 C C . PRO A 1 272 ? 22.062 1.682 -4.785 1 89.75 272 PRO A C 1
ATOM 2124 O O . PRO A 1 272 ? 22.453 0.664 -5.359 1 89.75 272 PRO A O 1
ATOM 2127 N N . PHE A 1 273 ? 22.359 2.938 -5.117 1 88 273 PHE A N 1
ATOM 2128 C CA . PHE A 1 273 ? 23.219 3.191 -6.266 1 88 273 PHE A CA 1
ATOM 2129 C C . PHE A 1 273 ? 24.656 2.783 -5.961 1 88 273 PHE A C 1
ATOM 2131 O O . PHE A 1 273 ? 25.109 2.875 -4.816 1 88 273 PHE A O 1
ATOM 2138 N N . MET B 1 1 ? -9.562 34.469 19.703 1 22.83 1 MET B N 1
ATOM 2139 C CA . MET B 1 1 ? -8.852 33.5 18.875 1 22.83 1 MET B CA 1
ATOM 2140 C C . MET B 1 1 ? -8.977 32.094 19.469 1 22.83 1 MET B C 1
ATOM 2142 O O . MET B 1 1 ? -8.422 31.828 20.531 1 22.83 1 MET B O 1
ATOM 2146 N N . GLY B 1 2 ? -10.031 31.484 19.5 1 25.09 2 GLY B N 1
ATOM 2147 C CA . GLY B 1 2 ? -10.445 30.391 20.344 1 25.09 2 GLY B CA 1
ATOM 2148 C C . GLY B 1 2 ? -9.609 29.141 20.141 1 25.09 2 GLY B C 1
ATOM 2149 O O . GLY B 1 2 ? -9.539 28.594 19.047 1 25.09 2 GLY B O 1
ATOM 2150 N N . SER B 1 3 ? -8.391 29 20.781 1 31.28 3 SER B N 1
ATOM 2151 C CA . SER B 1 3 ? -7.387 27.969 20.984 1 31.28 3 SER B CA 1
ATOM 2152 C C . SER B 1 3 ? -8.039 26.609 21.203 1 31.28 3 SER B C 1
ATOM 2154 O O . SER B 1 3 ? -8.672 26.375 22.234 1 31.28 3 SER B O 1
ATOM 2156 N N . ASP B 1 4 ? -8.68 26.109 20.328 1 32.94 4 ASP B N 1
ATOM 2157 C CA . ASP B 1 4 ? -9.352 24.859 20.656 1 32.94 4 ASP B CA 1
ATOM 2158 C C . ASP B 1 4 ? -8.359 23.812 21.172 1 32.94 4 ASP B C 1
ATOM 2160 O O . ASP B 1 4 ? -7.293 23.625 20.594 1 32.94 4 ASP B O 1
ATOM 2164 N N . GLU B 1 5 ? -8.398 23.438 22.344 1 40.19 5 GLU B N 1
ATOM 2165 C CA . GLU B 1 5 ? -7.598 22.688 23.297 1 40.19 5 GLU B CA 1
ATOM 2166 C C . GLU B 1 5 ? -7.102 21.375 22.688 1 40.19 5 GLU B C 1
ATOM 2168 O O . GLU B 1 5 ? -6.129 20.797 23.156 1 40.19 5 GLU B O 1
ATOM 2173 N N . ASN B 1 6 ? -7.789 20.938 21.734 1 37.88 6 ASN B N 1
ATOM 2174 C CA . ASN B 1 6 ? -7.438 19.578 21.359 1 37.88 6 ASN B CA 1
ATOM 2175 C C . ASN B 1 6 ? -6.422 19.547 20.219 1 37.88 6 ASN B C 1
ATOM 2177 O O . ASN B 1 6 ? -5.938 18.469 19.844 1 37.88 6 ASN B O 1
ATOM 2181 N N . PHE B 1 7 ? -6.324 20.688 19.469 1 40.62 7 PHE B N 1
ATOM 2182 C CA . PHE B 1 7 ? -5.328 20.703 18.406 1 40.62 7 PHE B CA 1
ATOM 2183 C C . PHE B 1 7 ? -4.031 21.344 18.891 1 40.62 7 PHE B C 1
ATOM 2185 O O . PHE B 1 7 ? -4.02 22.516 19.297 1 40.62 7 PHE B O 1
ATOM 2192 N N . LYS B 1 8 ? -2.873 20.703 19.156 1 49.41 8 LYS B N 1
ATOM 2193 C CA . LYS B 1 8 ? -1.694 20.953 19.969 1 49.41 8 LYS B CA 1
ATOM 2194 C C . LYS B 1 8 ? -0.656 21.781 19.219 1 49.41 8 LYS B C 1
ATOM 2196 O O . LYS B 1 8 ? 0.299 22.281 19.828 1 49.41 8 LYS B O 1
ATOM 2201 N N . TYR B 1 9 ? -0.869 21.875 17.766 1 44.34 9 TYR B N 1
ATOM 2202 C CA . TYR B 1 9 ? 0.291 22.453 17.094 1 44.34 9 TYR B CA 1
ATOM 2203 C C . TYR B 1 9 ? 0.076 23.938 16.828 1 44.34 9 TYR B C 1
ATOM 2205 O O . TYR B 1 9 ? -1.031 24.359 16.484 1 44.34 9 TYR B O 1
ATOM 2213 N N . GLU B 1 10 ? 0.803 25 17.312 1 43.59 10 GLU B N 1
ATOM 2214 C CA . GLU B 1 10 ? 0.814 26.422 16.984 1 43.59 10 GLU B CA 1
ATOM 2215 C C . GLU B 1 10 ? 1.69 26.703 15.773 1 43.59 10 GLU B C 1
ATOM 2217 O O . GLU B 1 10 ? 2.861 26.312 15.742 1 43.59 10 GLU B O 1
ATOM 2222 N N . PHE B 1 11 ? 1.177 26.781 14.547 1 46 11 PHE B N 1
ATOM 2223 C CA . PHE B 1 11 ? 2.016 27.016 13.375 1 46 11 PHE B CA 1
ATOM 2224 C C . PHE B 1 11 ? 1.954 28.469 12.938 1 46 11 PHE B C 1
ATOM 2226 O O . PHE B 1 11 ? 0.944 29.141 13.156 1 46 11 PHE B O 1
ATOM 2233 N N . ASP B 1 12 ? 3.152 29.125 12.586 1 49.12 12 ASP B N 1
ATOM 2234 C CA . ASP B 1 12 ? 3.143 30.328 11.75 1 49.12 12 ASP B CA 1
ATOM 2235 C C . ASP B 1 12 ? 2.465 30.047 10.406 1 49.12 12 ASP B C 1
ATOM 2237 O O . ASP B 1 12 ? 2.854 29.141 9.688 1 49.12 12 ASP B O 1
ATOM 2241 N N . VAL B 1 13 ? 1.435 30.797 9.984 1 52.31 13 VAL B N 1
ATOM 2242 C CA . VAL B 1 13 ? 0.452 30.516 8.938 1 52.31 13 VAL B CA 1
ATOM 2243 C C . VAL B 1 13 ? 1.136 30.484 7.578 1 52.31 13 VAL B C 1
ATOM 2245 O O . VAL B 1 13 ? 0.893 29.594 6.77 1 52.31 13 VAL B O 1
ATOM 2248 N N . SER B 1 14 ? 1.988 31.609 7.223 1 55.94 14 SER B N 1
ATOM 2249 C CA . SER B 1 14 ? 2.57 31.672 5.883 1 55.94 14 SER B CA 1
ATOM 2250 C C . SER B 1 14 ? 3.529 30.5 5.656 1 55.94 14 SER B C 1
ATOM 2252 O O . SER B 1 14 ? 3.453 29.812 4.629 1 55.94 14 SER B O 1
ATOM 2254 N N . GLY B 1 15 ? 4.406 30.328 6.637 1 64.69 15 GLY B N 1
ATOM 2255 C CA . GLY B 1 15 ? 5.363 29.234 6.523 1 64.69 15 GLY B CA 1
ATOM 2256 C C . GLY B 1 15 ? 4.711 27.859 6.543 1 64.69 15 GLY B C 1
ATOM 2257 O O . GLY B 1 15 ? 5.18 26.938 5.879 1 64.69 15 GLY B O 1
ATOM 2258 N N . GLU B 1 16 ? 3.543 27.969 7.066 1 70.25 16 GLU B N 1
ATOM 2259 C CA . GLU B 1 16 ? 2.855 26.688 7.246 1 70.25 16 GLU B CA 1
ATOM 2260 C C . GLU B 1 16 ? 2.207 26.219 5.949 1 70.25 16 GLU B C 1
ATOM 2262 O O . GLU B 1 16 ? 2.258 25.031 5.613 1 70.25 16 GLU B O 1
ATOM 2267 N N . ASN B 1 17 ? 1.706 27.188 5.215 1 69.31 17 ASN B N 1
ATOM 2268 C CA . ASN B 1 17 ? 1.086 26.828 3.945 1 69.31 17 ASN B CA 1
ATOM 2269 C C . ASN B 1 17 ? 2.107 26.25 2.963 1 69.31 17 ASN B C 1
ATOM 2271 O O . ASN B 1 17 ? 1.825 25.281 2.258 1 69.31 17 ASN B O 1
ATOM 2275 N N . GLU B 1 18 ? 3.213 26.891 3.016 1 72.5 18 GLU B N 1
ATOM 2276 C CA . GLU B 1 18 ? 4.266 26.406 2.127 1 72.5 18 GLU B CA 1
ATOM 2277 C C . GLU B 1 18 ? 4.758 25.016 2.551 1 72.5 18 GLU B C 1
ATOM 2279 O O . GLU B 1 18 ? 4.973 24.141 1.707 1 72.5 18 GLU B O 1
ATOM 2284 N N . ARG B 1 19 ? 4.887 24.906 3.809 1 75.5 19 ARG B N 1
ATOM 2285 C CA . ARG B 1 19 ? 5.32 23.609 4.344 1 75.5 19 ARG B CA 1
ATOM 2286 C C . ARG B 1 19 ? 4.336 22.516 3.977 1 75.5 19 ARG B C 1
ATOM 2288 O O . ARG B 1 19 ? 4.738 21.438 3.537 1 75.5 19 ARG B O 1
ATOM 2295 N N . LEU B 1 20 ? 3.135 22.812 4.109 1 74.69 20 LEU B N 1
ATOM 2296 C CA . LEU B 1 20 ? 2.088 21.844 3.822 1 74.69 20 LEU B CA 1
ATOM 2297 C C . LEU B 1 20 ? 2.059 21.5 2.336 1 74.69 20 LEU B C 1
ATOM 2299 O O . LEU B 1 20 ? 1.846 20.344 1.968 1 74.69 20 LEU B O 1
ATOM 2303 N N . ALA B 1 21 ? 2.271 22.469 1.585 1 74.12 21 ALA B N 1
ATOM 2304 C CA . ALA B 1 21 ? 2.311 22.234 0.143 1 74.12 21 ALA B CA 1
ATOM 2305 C C . ALA B 1 21 ? 3.465 21.312 -0.235 1 74.12 21 ALA B C 1
ATOM 2307 O O . ALA B 1 21 ? 3.307 20.422 -1.071 1 74.12 21 ALA B O 1
ATOM 2308 N N . ARG B 1 22 ? 4.586 21.531 0.412 1 75.44 22 ARG B N 1
ATOM 2309 C CA . ARG B 1 22 ? 5.762 20.703 0.147 1 75.44 22 ARG B CA 1
ATOM 2310 C C . ARG B 1 22 ? 5.543 19.281 0.623 1 75.44 22 ARG B C 1
ATOM 2312 O O . ARG B 1 22 ? 5.902 18.328 -0.075 1 75.44 22 ARG B O 1
ATOM 2319 N N . GLN B 1 23 ? 4.957 19.203 1.712 1 77.69 23 GLN B N 1
ATOM 2320 C CA . GLN B 1 23 ? 4.645 17.891 2.275 1 77.69 23 GLN B CA 1
ATOM 2321 C C . GLN B 1 23 ? 3.668 17.125 1.384 1 77.69 23 GLN B C 1
ATOM 2323 O O . GLN B 1 23 ? 3.836 15.93 1.155 1 77.69 23 GLN B O 1
ATOM 2328 N N . HIS B 1 24 ? 2.785 17.859 0.883 1 77.19 24 HIS B N 1
ATOM 2329 C CA . HIS B 1 24 ? 1.793 17.266 -0.003 1 77.19 24 HIS B CA 1
ATOM 2330 C C . HIS B 1 24 ? 2.449 16.672 -1.252 1 77.19 24 HIS B C 1
ATOM 2332 O O . HIS B 1 24 ? 2.125 15.562 -1.668 1 77.19 24 HIS B O 1
ATOM 2338 N N . GLN B 1 25 ? 3.305 17.438 -1.716 1 77.75 25 GLN B N 1
ATOM 2339 C CA . GLN B 1 25 ? 3.955 16.984 -2.943 1 77.75 25 GLN B CA 1
ATOM 2340 C C . GLN B 1 25 ? 4.789 15.734 -2.701 1 77.75 25 GLN B C 1
ATOM 2342 O O . GLN B 1 25 ? 4.781 14.812 -3.52 1 77.75 25 GLN B O 1
ATOM 2347 N N . ALA B 1 26 ? 5.441 15.742 -1.604 1 79.12 26 ALA B N 1
ATOM 2348 C CA . ALA B 1 26 ? 6.277 14.586 -1.276 1 79.12 26 ALA B CA 1
ATOM 2349 C C . ALA B 1 26 ? 5.426 13.344 -1.051 1 79.12 26 ALA B C 1
ATOM 2351 O O . ALA B 1 26 ? 5.754 12.258 -1.547 1 79.12 26 ALA B O 1
ATOM 2352 N N . VAL B 1 27 ? 4.344 13.539 -0.398 1 82.25 27 VAL B N 1
ATOM 2353 C CA . VAL B 1 27 ? 3.451 12.43 -0.08 1 82.25 27 VAL B CA 1
ATOM 2354 C C . VAL B 1 27 ? 2.791 11.914 -1.357 1 82.25 27 VAL B C 1
ATOM 2356 O O . VAL B 1 27 ? 2.729 10.703 -1.587 1 82.25 27 VAL B O 1
ATOM 2359 N N . LYS B 1 28 ? 2.367 12.836 -2.164 1 79.88 28 LYS B N 1
ATOM 2360 C CA . LYS B 1 28 ? 1.729 12.461 -3.42 1 79.88 28 LYS B CA 1
ATOM 2361 C C . LYS B 1 28 ? 2.691 11.68 -4.309 1 79.88 28 LYS B C 1
ATOM 2363 O O . LYS B 1 28 ? 2.297 10.703 -4.949 1 79.88 28 LYS B O 1
ATOM 2368 N N . LEU B 1 29 ? 3.869 12.156 -4.32 1 78.25 29 LEU B N 1
ATOM 2369 C CA . LEU B 1 29 ? 4.871 11.453 -5.117 1 78.25 29 LEU B CA 1
ATOM 2370 C C . LEU B 1 29 ? 5.066 10.023 -4.609 1 78.25 29 LEU B C 1
ATOM 2372 O O . LEU B 1 29 ? 5.16 9.086 -5.406 1 78.25 29 LEU B O 1
ATOM 2376 N N . GLY B 1 30 ? 5.09 9.859 -3.373 1 81.12 30 GLY B N 1
ATOM 2377 C CA . GLY B 1 30 ? 5.234 8.531 -2.799 1 81.12 30 GLY B CA 1
ATOM 2378 C C . GLY B 1 30 ? 4.051 7.629 -3.082 1 81.12 30 GLY B C 1
ATOM 2379 O O . GLY B 1 30 ? 4.227 6.449 -3.404 1 81.12 30 GLY B O 1
ATOM 2380 N N . MET B 1 31 ? 2.873 8.211 -3.057 1 85.38 31 MET B N 1
ATOM 2381 C CA . MET B 1 31 ? 1.64 7.449 -3.244 1 85.38 31 MET B CA 1
ATOM 2382 C C . MET B 1 31 ? 1.412 7.137 -4.719 1 85.38 31 MET B C 1
ATOM 2384 O O . MET B 1 31 ? 0.741 6.16 -5.055 1 85.38 31 MET B O 1
ATOM 2388 N N . GLY B 1 32 ? 1.9 8.016 -5.547 1 79.25 32 GLY B N 1
ATOM 2389 C CA . GLY B 1 32 ? 1.673 7.891 -6.977 1 79.25 32 GLY B CA 1
ATOM 2390 C C . GLY B 1 32 ? 0.385 8.547 -7.438 1 79.25 32 GLY B C 1
ATOM 2391 O O . GLY B 1 32 ? 0.264 8.945 -8.602 1 79.25 32 GLY B O 1
ATOM 2392 N N . LYS B 1 33 ? -0.622 8.594 -6.586 1 81.69 33 LYS B N 1
ATOM 2393 C CA . LYS B 1 33 ? -1.856 9.328 -6.848 1 81.69 33 LYS B CA 1
ATOM 2394 C C . LYS B 1 33 ? -2.508 9.789 -5.543 1 81.69 33 LYS B C 1
ATOM 2396 O O . LYS B 1 33 ? -2.195 9.266 -4.473 1 81.69 33 LYS B O 1
ATOM 2401 N N . LEU B 1 34 ? -3.389 10.633 -5.68 1 81.25 34 LEU B N 1
ATOM 2402 C CA . LEU B 1 34 ? -3.977 11.258 -4.5 1 81.25 34 LEU B CA 1
ATOM 2403 C C . LEU B 1 34 ? -4.996 10.336 -3.844 1 81.25 34 LEU B C 1
ATOM 2405 O O . LEU B 1 34 ? -5.066 10.258 -2.615 1 81.25 34 LEU B O 1
ATOM 2409 N N . VAL B 1 35 ? -5.836 9.703 -4.691 1 88.25 35 VAL B N 1
ATOM 2410 C CA . VAL B 1 35 ? -6.875 8.805 -4.195 1 88.25 35 VAL B CA 1
ATOM 2411 C C . VAL B 1 35 ? -6.551 7.367 -4.598 1 88.25 35 VAL B C 1
ATOM 2413 O O . VAL B 1 35 ? -6.477 7.047 -5.785 1 88.25 35 VAL B O 1
ATOM 2416 N N . LEU B 1 36 ? -6.309 6.566 -3.59 1 90 36 LEU B N 1
ATOM 2417 C CA . LEU B 1 36 ? -5.977 5.168 -3.84 1 90 36 LEU B CA 1
ATOM 2418 C C . LEU B 1 36 ? -7.223 4.293 -3.777 1 90 36 LEU B C 1
ATOM 2420 O O . LEU B 1 36 ? -7.246 3.201 -4.352 1 90 36 LEU B O 1
ATOM 2424 N N . ALA B 1 37 ? -8.242 4.777 -3.068 1 89.88 37 ALA B N 1
ATOM 2425 C CA . ALA B 1 37 ? -9.5 4.043 -3.102 1 89.88 37 ALA B CA 1
ATOM 2426 C C . ALA B 1 37 ? -9.945 3.785 -4.539 1 89.88 37 ALA B C 1
ATOM 2428 O O . ALA B 1 37 ? -9.883 4.676 -5.387 1 89.88 37 ALA B O 1
ATOM 2429 N N . PRO B 1 38 ? -10.32 2.549 -4.801 1 85.38 38 PRO B N 1
ATOM 2430 C CA . PRO B 1 38 ? -10.688 2.23 -6.184 1 85.38 38 PRO B CA 1
ATOM 2431 C C . PRO B 1 38 ? -12.086 2.732 -6.547 1 85.38 38 PRO B C 1
ATOM 2433 O O . PRO B 1 38 ? -12.969 1.931 -6.855 1 85.38 38 PRO B O 1
ATOM 2436 N N . MET B 1 39 ? -12.234 4 -6.535 1 85.88 39 MET B N 1
ATOM 2437 C CA . MET B 1 39 ? -13.484 4.637 -6.934 1 85.88 39 MET B CA 1
ATOM 2438 C C . MET B 1 39 ? -13.352 5.312 -8.289 1 85.88 39 MET B C 1
ATOM 2440 O O . MET B 1 39 ? -12.242 5.641 -8.719 1 85.88 39 MET B O 1
ATOM 2444 N N . ASP B 1 40 ? -14.438 5.48 -8.922 1 81.25 40 ASP B N 1
ATOM 2445 C CA . ASP B 1 40 ? -14.438 6.242 -10.164 1 81.25 40 ASP B CA 1
ATOM 2446 C C . ASP B 1 40 ? -14.438 7.742 -9.891 1 81.25 40 ASP B C 1
ATOM 2448 O O . ASP B 1 40 ? -15.5 8.352 -9.719 1 81.25 40 ASP B O 1
ATOM 2452 N N . THR B 1 41 ? -13.273 8.289 -9.945 1 80.69 41 THR B N 1
ATOM 2453 C CA . THR B 1 41 ? -13.125 9.695 -9.602 1 80.69 41 THR B CA 1
ATOM 2454 C C . THR B 1 41 ? -13.57 10.586 -10.758 1 80.69 41 THR B C 1
ATOM 2456 O O . THR B 1 41 ? -13.625 11.805 -10.633 1 80.69 41 THR B O 1
ATOM 2459 N N . SER B 1 42 ? -13.883 9.93 -11.859 1 76.69 42 SER B N 1
ATOM 2460 C CA . SER B 1 42 ? -14.312 10.688 -13.031 1 76.69 42 SER B CA 1
ATOM 2461 C C . SER B 1 42 ? -15.828 10.859 -13.047 1 76.69 42 SER B C 1
ATOM 2463 O O . SER B 1 42 ? -16.359 11.609 -13.867 1 76.69 42 SER B O 1
ATOM 2465 N N . ARG B 1 43 ? -16.453 10.219 -12.195 1 81.19 43 ARG B N 1
ATOM 2466 C CA . ARG B 1 43 ? -17.906 10.32 -12.133 1 81.19 43 ARG B CA 1
ATOM 2467 C C . ARG B 1 43 ? -18.328 11.75 -11.812 1 81.19 43 ARG B C 1
ATOM 2469 O O . ARG B 1 43 ? -17.719 12.422 -10.984 1 81.19 43 ARG B O 1
ATOM 2476 N N . GLU B 1 44 ? -19.391 12.141 -12.438 1 79.25 44 GLU B N 1
ATOM 2477 C CA . GLU B 1 44 ? -19.922 13.477 -12.188 1 79.25 44 GLU B CA 1
ATOM 2478 C C . GLU B 1 44 ? -20.703 13.523 -10.875 1 79.25 44 GLU B C 1
ATOM 2480 O O . GLU B 1 44 ? -21.25 12.516 -10.43 1 79.25 44 GLU B O 1
ATOM 2485 N N . GLY B 1 45 ? -20.656 14.641 -10.219 1 82 45 GLY B N 1
ATOM 2486 C CA . GLY B 1 45 ? -21.484 14.891 -9.047 1 82 45 GLY B CA 1
ATOM 2487 C C . GLY B 1 45 ? -20.922 14.258 -7.785 1 82 45 GLY B C 1
ATOM 2488 O O . GLY B 1 45 ? -21.672 13.961 -6.852 1 82 45 GLY B O 1
ATOM 2489 N N . LEU B 1 46 ? -19.656 13.992 -7.805 1 87.88 46 LEU B N 1
ATOM 2490 C CA . LEU B 1 46 ? -19.062 13.43 -6.602 1 87.88 46 LEU B CA 1
ATOM 2491 C C . LEU B 1 46 ? -19.062 14.453 -5.469 1 87.88 46 LEU B C 1
ATOM 2493 O O . LEU B 1 46 ? -18.812 15.641 -5.699 1 87.88 46 LEU B O 1
ATOM 2497 N N . LYS B 1 47 ? -19.422 14.016 -4.352 1 90.94 47 LYS B N 1
ATOM 2498 C CA . LYS B 1 47 ? -19.297 14.812 -3.135 1 90.94 47 LYS B CA 1
ATOM 2499 C C . LYS B 1 47 ? -18.156 14.305 -2.262 1 90.94 47 LYS B C 1
ATOM 2501 O O . LYS B 1 47 ? -18.188 13.172 -1.784 1 90.94 47 LYS B O 1
ATOM 2506 N N . VAL B 1 48 ? -17.141 15.125 -2.018 1 89.81 48 VAL B N 1
ATOM 2507 C CA . VAL B 1 48 ? -15.914 14.711 -1.336 1 89.81 48 VAL B CA 1
ATOM 2508 C C . VAL B 1 48 ? -15.656 15.625 -0.136 1 89.81 48 VAL B C 1
ATOM 2510 O O . VAL B 1 48 ? -15.781 16.844 -0.239 1 89.81 48 VAL B O 1
ATOM 2513 N N . LEU B 1 49 ? -15.367 15.016 0.968 1 91.62 49 LEU B N 1
ATOM 2514 C CA . LEU B 1 49 ? -14.906 15.742 2.145 1 91.62 49 LEU B CA 1
ATOM 2515 C C . LEU B 1 49 ? -13.414 15.516 2.373 1 91.62 49 LEU B C 1
ATOM 2517 O O . LEU B 1 49 ? -12.953 14.375 2.4 1 91.62 49 LEU B O 1
ATOM 2521 N N . ASP B 1 50 ? -12.719 16.562 2.475 1 89.31 50 ASP B N 1
ATOM 2522 C CA . ASP B 1 50 ? -11.328 16.531 2.924 1 89.31 50 ASP B CA 1
ATOM 2523 C C . ASP B 1 50 ? -11.203 17.062 4.352 1 89.31 50 ASP B C 1
ATOM 2525 O O . ASP B 1 50 ? -11.117 18.266 4.562 1 89.31 50 ASP B O 1
ATOM 2529 N N . ALA B 1 51 ? -11.227 16.094 5.289 1 88.56 51 ALA B N 1
ATOM 2530 C CA . ALA B 1 51 ? -11.102 16.453 6.699 1 88.56 51 ALA B CA 1
ATOM 2531 C C . ALA B 1 51 ? -9.648 16.719 7.078 1 88.56 51 ALA B C 1
ATOM 2533 O O . ALA B 1 51 ? -8.789 15.852 6.91 1 88.56 51 ALA B O 1
ATOM 2534 N N . GLY B 1 52 ? -9.438 17.734 7.68 1 80.5 52 GLY B N 1
ATOM 2535 C CA . GLY B 1 52 ? -8.07 18.219 7.84 1 80.5 52 GLY B CA 1
ATOM 2536 C C . GLY B 1 52 ? -7.5 18.812 6.574 1 80.5 52 GLY B C 1
ATOM 2537 O O . GLY B 1 52 ? -6.398 18.453 6.152 1 80.5 52 GLY B O 1
ATOM 2538 N N . TYR B 1 53 ? -8.43 19.719 6.062 1 69.69 53 TYR B N 1
ATOM 2539 C CA . TYR B 1 53 ? -8.156 20.266 4.738 1 69.69 53 TYR B CA 1
ATOM 2540 C C . TYR B 1 53 ? -6.793 20.953 4.703 1 69.69 53 TYR B C 1
ATOM 2542 O O . TYR B 1 53 ? -6.535 21.875 5.484 1 69.69 53 TYR B O 1
ATOM 2550 N N . TRP B 1 54 ? -6.066 20.344 4.031 1 59.06 54 TRP B N 1
ATOM 2551 C CA . TRP B 1 54 ? -4.781 21.031 3.928 1 59.06 54 TRP B CA 1
ATOM 2552 C C . TRP B 1 54 ? -4.551 21.531 2.508 1 59.06 54 TRP B C 1
ATOM 2554 O O . TRP B 1 54 ? -4.016 22.625 2.312 1 59.06 54 TRP B O 1
ATOM 2564 N N . LEU B 1 55 ? -4.512 20.656 1.455 1 57.25 55 LEU B N 1
ATOM 2565 C CA . LEU B 1 55 ? -3.871 21.234 0.283 1 57.25 55 LEU B CA 1
ATOM 2566 C C . LEU B 1 55 ? -4.891 21.484 -0.826 1 57.25 55 LEU B C 1
ATOM 2568 O O . LEU B 1 55 ? -5.703 20.609 -1.131 1 57.25 55 LEU B O 1
ATOM 2572 N N . LYS B 1 56 ? -4.887 22.75 -1.128 1 58.97 56 LYS B N 1
ATOM 2573 C CA . LYS B 1 56 ? -5.527 23.281 -2.33 1 58.97 56 LYS B CA 1
ATOM 2574 C C . LYS B 1 56 ? -5.371 22.312 -3.504 1 58.97 56 LYS B C 1
ATOM 2576 O O . LYS B 1 56 ? -6.211 22.281 -4.406 1 58.97 56 LYS B O 1
ATOM 2581 N N . GLU B 1 57 ? -4.406 21.578 -3.314 1 60.22 57 GLU B N 1
ATOM 2582 C CA . GLU B 1 57 ? -4.055 20.781 -4.484 1 60.22 57 GLU B CA 1
ATOM 2583 C C . GLU B 1 57 ? -5.016 19.609 -4.66 1 60.22 57 GLU B C 1
ATOM 2585 O O . GLU B 1 57 ? -5.121 19.047 -5.754 1 60.22 57 GLU B O 1
ATOM 2590 N N . PHE B 1 58 ? -5.684 19.219 -3.549 1 61.06 58 PHE B N 1
ATOM 2591 C CA . PHE B 1 58 ? -6.652 18.141 -3.682 1 61.06 58 PHE B CA 1
ATOM 2592 C C . PHE B 1 58 ? -7.785 18.531 -4.621 1 61.06 58 PHE B C 1
ATOM 2594 O O . PHE B 1 58 ? -8.281 17.703 -5.391 1 61.06 58 PHE B O 1
ATOM 2601 N N . GLY B 1 59 ? -8.094 19.781 -4.555 1 61.44 59 GLY B N 1
ATOM 2602 C CA . GLY B 1 59 ? -9.258 20.266 -5.273 1 61.44 59 GLY B CA 1
ATOM 2603 C C . GLY B 1 59 ? -9.141 20.109 -6.777 1 61.44 59 GLY B C 1
ATOM 2604 O O . GLY B 1 59 ? -9.938 19.406 -7.398 1 61.44 59 GLY B O 1
ATOM 2605 N N . PRO B 1 60 ? -8.125 20.656 -7.305 1 58.81 60 PRO B N 1
ATOM 2606 C CA . PRO B 1 60 ? -8.016 20.641 -8.766 1 58.81 60 PRO B CA 1
ATOM 2607 C C . PRO B 1 60 ? -7.812 19.25 -9.336 1 58.81 60 PRO B C 1
ATOM 2609 O O . PRO B 1 60 ? -8.266 18.953 -10.453 1 58.81 60 PRO B O 1
ATOM 2612 N N . SER B 1 61 ? -7.18 18.5 -8.625 1 60.03 61 SER B N 1
ATOM 2613 C CA . SER B 1 61 ? -6.859 17.172 -9.156 1 60.03 61 SER B CA 1
ATOM 2614 C C . SER B 1 61 ? -8.094 16.281 -9.195 1 60.03 61 SER B C 1
ATOM 2616 O O . SER B 1 61 ? -8.203 15.398 -10.047 1 60.03 61 SER B O 1
ATOM 2618 N N . LEU B 1 62 ? -8.836 16.422 -8.18 1 60.69 62 LEU B N 1
ATOM 2619 C CA . LEU B 1 62 ? -10.094 15.672 -8.164 1 60.69 62 LEU B CA 1
ATOM 2620 C C . LEU B 1 62 ? -11.18 16.422 -8.93 1 60.69 62 LEU B C 1
ATOM 2622 O O . LEU B 1 62 ? -12.094 15.805 -9.477 1 60.69 62 LEU B O 1
ATOM 2626 N N . LEU B 1 63 ? -10.969 17.844 -8.852 1 55.75 63 LEU B N 1
ATOM 2627 C CA . LEU B 1 63 ? -12.023 18.75 -9.281 1 55.75 63 LEU B CA 1
ATOM 2628 C C . LEU B 1 63 ? -11.945 19.016 -10.781 1 55.75 63 LEU B C 1
ATOM 2630 O O . LEU B 1 63 ? -12.75 19.781 -11.328 1 55.75 63 LEU B O 1
ATOM 2634 N N . HIS B 1 64 ? -10.898 18.594 -11.383 1 51.62 64 HIS B N 1
ATOM 2635 C CA . HIS B 1 64 ? -11.031 19.078 -12.75 1 51.62 64 HIS B CA 1
ATOM 2636 C C . HIS B 1 64 ? -12.461 18.891 -13.258 1 51.62 64 HIS B C 1
ATOM 2638 O O . HIS B 1 64 ? -12.828 19.438 -14.305 1 51.62 64 HIS B O 1
ATOM 2644 N N . ARG B 1 65 ? -13.219 18.328 -12.445 1 53.44 65 ARG B N 1
ATOM 2645 C CA . ARG B 1 65 ? -14.461 18.062 -13.164 1 53.44 65 ARG B CA 1
ATOM 2646 C C . ARG B 1 65 ? -15.594 18.938 -12.633 1 53.44 65 ARG B C 1
ATOM 2648 O O . ARG B 1 65 ? -15.688 19.172 -11.422 1 53.44 65 ARG B O 1
ATOM 2655 N N . GLN B 1 66 ? -16.094 19.875 -13.359 1 55.22 66 GLN B N 1
ATOM 2656 C CA . GLN B 1 66 ? -17.109 20.906 -13.195 1 55.22 66 GLN B CA 1
ATOM 2657 C C . GLN B 1 66 ? -18.188 20.469 -12.203 1 55.22 66 GLN B C 1
ATOM 2659 O O . GLN B 1 66 ? -18.781 21.297 -11.516 1 55.22 66 GLN B O 1
ATOM 2664 N N . THR B 1 67 ? -18.281 19.141 -11.938 1 66.38 67 THR B N 1
ATOM 2665 C CA . THR B 1 67 ? -19.5 18.797 -11.203 1 66.38 67 THR B CA 1
ATOM 2666 C C . THR B 1 67 ? -19.156 18.125 -9.875 1 66.38 67 THR B C 1
ATOM 2668 O O . THR B 1 67 ? -20.031 17.594 -9.195 1 66.38 67 THR B O 1
ATOM 2671 N N . CYS B 1 68 ? -17.922 18.281 -9.398 1 74.38 68 CYS B N 1
ATOM 2672 C CA . CYS B 1 68 ? -17.562 17.719 -8.102 1 74.38 68 CYS B CA 1
ATOM 2673 C C . CYS B 1 68 ? -17.703 18.766 -6.996 1 74.38 68 CYS B C 1
ATOM 2675 O O . CYS B 1 68 ? -17.328 19.922 -7.184 1 74.38 68 CYS B O 1
ATOM 2677 N N . GLU B 1 69 ? -18.484 18.406 -5.945 1 80.44 69 GLU B N 1
ATOM 2678 C CA . GLU B 1 69 ? -18.547 19.234 -4.746 1 80.44 69 GLU B CA 1
ATOM 2679 C C . GLU B 1 69 ? -17.453 18.859 -3.754 1 80.44 69 GLU B C 1
ATOM 2681 O O . GLU B 1 69 ? -17.469 17.766 -3.186 1 80.44 69 GLU B O 1
ATOM 2686 N N . LEU B 1 70 ? -16.5 19.703 -3.635 1 80.19 70 LEU B N 1
ATOM 2687 C CA . LEU B 1 70 ? -15.398 19.5 -2.707 1 80.19 70 LEU B CA 1
ATOM 2688 C C . LEU B 1 70 ? -15.539 20.391 -1.481 1 80.19 70 LEU B C 1
ATOM 2690 O O . LEU B 1 70 ? -15.633 21.609 -1.608 1 80.19 70 LEU B O 1
ATOM 2694 N N . ILE B 1 71 ? -15.617 19.734 -0.317 1 82.56 71 ILE B N 1
ATOM 2695 C CA . ILE B 1 71 ? -15.68 20.469 0.947 1 82.56 71 ILE B CA 1
ATOM 2696 C C . ILE B 1 71 ? -14.391 20.234 1.736 1 82.56 71 ILE B C 1
ATOM 2698 O O . ILE B 1 71 ? -14.039 19.094 2.041 1 82.56 71 ILE B O 1
ATOM 2702 N N . GLY B 1 72 ? -13.641 21.203 1.937 1 82.38 72 GLY B N 1
ATOM 2703 C CA . GLY B 1 72 ? -12.5 21.156 2.836 1 82.38 72 GLY B CA 1
ATOM 2704 C C . GLY B 1 72 ? -12.836 21.609 4.246 1 82.38 72 GLY B C 1
ATOM 2705 O O . GLY B 1 72 ? -13.484 22.641 4.438 1 82.38 72 GLY B O 1
ATOM 2706 N N . ALA B 1 73 ? -12.477 20.812 5.223 1 79.69 73 ALA B N 1
ATOM 2707 C CA . ALA B 1 73 ? -12.812 21.125 6.609 1 79.69 73 ALA B CA 1
ATOM 2708 C C . ALA B 1 73 ? -11.555 21.156 7.48 1 79.69 73 ALA B C 1
ATOM 2710 O O . ALA B 1 73 ? -10.664 20.312 7.32 1 79.69 73 ALA B O 1
ATOM 2711 N N . ASP B 1 74 ? -11.438 22.156 8.18 1 79.69 74 ASP B N 1
ATOM 2712 C CA . ASP B 1 74 ? -10.359 22.281 9.164 1 79.69 74 ASP B CA 1
ATOM 2713 C C . ASP B 1 74 ? -10.836 23.031 10.398 1 79.69 74 ASP B C 1
ATOM 2715 O O . ASP B 1 74 ? -11.695 23.906 10.312 1 79.69 74 ASP B O 1
ATOM 2719 N N . ILE B 1 75 ? -10.203 22.672 11.484 1 76.44 75 ILE B N 1
ATOM 2720 C CA . ILE B 1 75 ? -10.617 23.312 12.734 1 76.44 75 ILE B CA 1
ATOM 2721 C C . ILE B 1 75 ? -10.117 24.75 12.773 1 76.44 75 ILE B C 1
ATOM 2723 O O . ILE B 1 75 ? -10.734 25.609 13.422 1 76.44 75 ILE B O 1
ATOM 2727 N N . THR B 1 76 ? -8.945 24.922 12.062 1 67.25 76 THR B N 1
ATOM 2728 C CA . THR B 1 76 ? -8.375 26.266 12.047 1 67.25 76 THR B CA 1
ATOM 2729 C C . THR B 1 76 ? -8.82 27.031 10.805 1 67.25 76 THR B C 1
ATOM 2731 O O . THR B 1 76 ? -8.508 26.625 9.68 1 67.25 76 THR B O 1
ATOM 2734 N N . GLY B 1 77 ? -9.773 27.922 10.805 1 59.78 77 GLY B N 1
ATOM 2735 C CA . GLY B 1 77 ? -10.344 28.703 9.719 1 59.78 77 GLY B CA 1
ATOM 2736 C C . GLY B 1 77 ? -9.312 29.516 8.953 1 59.78 77 GLY B C 1
ATOM 2737 O O . GLY B 1 77 ? -9.516 29.844 7.781 1 59.78 77 GLY B O 1
ATOM 2738 N N . GLU B 1 78 ? -8.336 29.922 9.586 1 54.94 78 GLU B N 1
ATOM 2739 C CA . GLU B 1 78 ? -7.367 30.844 9 1 54.94 78 GLU B CA 1
ATOM 2740 C C . GLU B 1 78 ? -6.617 30.188 7.84 1 54.94 78 GLU B C 1
ATOM 2742 O O . GLU B 1 78 ? -6 30.891 7.027 1 54.94 78 GLU B O 1
ATOM 2747 N N . ARG B 1 79 ? -6.82 28.953 7.742 1 55.66 79 ARG B N 1
ATOM 2748 C CA . ARG B 1 79 ? -6.012 28.219 6.781 1 55.66 79 ARG B CA 1
ATOM 2749 C C . ARG B 1 79 ? -6.57 28.359 5.371 1 55.66 79 ARG B C 1
ATOM 2751 O O . ARG B 1 79 ? -6.051 27.766 4.426 1 55.66 79 ARG B O 1
ATOM 2758 N N . PHE B 1 80 ? -7.656 29.219 5.344 1 56.62 80 PHE B N 1
ATOM 2759 C CA . PHE B 1 80 ? -8.305 29.219 4.039 1 56.62 80 PHE B CA 1
ATOM 2760 C C . PHE B 1 80 ? -7.973 30.484 3.268 1 56.62 80 PHE B C 1
ATOM 2762 O O . PHE B 1 80 ? -8.781 31.422 3.209 1 56.62 80 PHE B O 1
ATOM 2769 N N . PRO B 1 81 ? -6.652 30.672 3.053 1 51.5 81 PRO B N 1
ATOM 2770 C CA . PRO B 1 81 ? -6.469 31.984 2.422 1 51.5 81 PRO B CA 1
ATOM 2771 C C . PRO B 1 81 ? -7.336 32.188 1.181 1 51.5 81 PRO B C 1
ATOM 2773 O O . PRO B 1 81 ? -8.023 33.188 1.046 1 51.5 81 PRO B O 1
ATOM 2776 N N . ASP B 1 82 ? -6.828 31.547 0.03 1 55.53 82 ASP B N 1
ATOM 2777 C CA . ASP B 1 82 ? -7.391 31.719 -1.304 1 55.53 82 ASP B CA 1
ATOM 2778 C C . ASP B 1 82 ? -8.297 30.562 -1.675 1 55.53 82 ASP B C 1
ATOM 2780 O O . ASP B 1 82 ? -7.891 29.391 -1.586 1 55.53 82 ASP B O 1
ATOM 2784 N N . LYS B 1 83 ? -9.633 30.875 -1.396 1 60.16 83 LYS B N 1
ATOM 2785 C CA . LYS B 1 83 ? -10.633 29.875 -1.793 1 60.16 83 LYS B CA 1
ATOM 2786 C C . LYS B 1 83 ? -10.648 29.688 -3.307 1 60.16 83 LYS B C 1
ATOM 2788 O O . LYS B 1 83 ? -10.961 30.625 -4.051 1 60.16 83 LYS B O 1
ATOM 2793 N N . PRO B 1 84 ? -9.891 28.688 -3.705 1 61.44 84 PRO B N 1
ATOM 2794 C CA . PRO B 1 84 ? -10.094 28.453 -5.137 1 61.44 84 PRO B CA 1
ATOM 2795 C C . PRO B 1 84 ? -11.57 28.344 -5.512 1 61.44 84 PRO B C 1
ATOM 2797 O O . PRO B 1 84 ? -12.398 27.969 -4.676 1 61.44 84 PRO B O 1
ATOM 2800 N N . GLU B 1 85 ? -11.953 28.922 -6.656 1 62.25 85 GLU B N 1
ATOM 2801 C CA . GLU B 1 85 ? -13.312 28.797 -7.168 1 62.25 85 GLU B CA 1
ATOM 2802 C C . GLU B 1 85 ? -13.789 27.344 -7.168 1 62.25 85 GLU B C 1
ATOM 2804 O O . GLU B 1 85 ? -13.031 26.453 -7.527 1 62.25 85 GLU B O 1
ATOM 2809 N N . GLY B 1 86 ? -14.93 27.016 -6.504 1 64.25 86 GLY B N 1
ATOM 2810 C CA . GLY B 1 86 ? -15.516 25.688 -6.531 1 64.25 86 GLY B CA 1
ATOM 2811 C C . GLY B 1 86 ? -15.219 24.875 -5.281 1 64.25 86 GLY B C 1
ATOM 2812 O O . GLY B 1 86 ? -15.812 23.812 -5.066 1 64.25 86 GLY B O 1
ATOM 2813 N N . LEU B 1 87 ? -14.32 25.438 -4.551 1 72.25 87 LEU B N 1
ATOM 2814 C CA . LEU B 1 87 ? -13.984 24.734 -3.311 1 72.25 87 LEU B CA 1
ATOM 2815 C C . LEU B 1 87 ? -14.727 25.359 -2.127 1 72.25 87 LEU B C 1
ATOM 2817 O O . LEU B 1 87 ? -14.703 26.578 -1.942 1 72.25 87 LEU B O 1
ATOM 2821 N N . LYS B 1 88 ? -15.578 24.547 -1.48 1 78.69 88 LYS B N 1
ATOM 2822 C CA . LYS B 1 88 ? -16.203 24.984 -0.237 1 78.69 88 LYS B CA 1
ATOM 2823 C C . LYS B 1 88 ? -15.32 24.672 0.966 1 78.69 88 LYS B C 1
ATOM 2825 O O . LYS B 1 88 ? -14.891 23.531 1.156 1 78.69 88 LYS B O 1
ATOM 2830 N N . LEU B 1 89 ? -14.922 25.656 1.597 1 78.62 89 LEU B N 1
ATOM 2831 C CA . LEU B 1 89 ? -14.109 25.5 2.799 1 78.62 89 LEU B CA 1
ATOM 2832 C C . LEU B 1 89 ? -14.93 25.797 4.051 1 78.62 89 LEU B C 1
ATOM 2834 O O . LEU B 1 89 ? -15.656 26.781 4.102 1 78.62 89 LEU B O 1
ATOM 2838 N N . VAL B 1 90 ? -14.875 24.906 4.996 1 81.31 90 VAL B N 1
ATOM 2839 C CA . VAL B 1 90 ? -15.68 25.047 6.203 1 81.31 90 VAL B CA 1
ATOM 2840 C C . VAL B 1 90 ? -14.805 24.828 7.434 1 81.31 90 VAL B C 1
ATOM 2842 O O . VAL B 1 90 ? -13.898 23.984 7.414 1 81.31 90 VAL B O 1
ATOM 2845 N N . VAL B 1 91 ? -15.062 25.625 8.438 1 80.69 91 VAL B N 1
ATOM 2846 C CA . VAL B 1 91 ? -14.453 25.359 9.734 1 80.69 91 VAL B CA 1
ATOM 2847 C C . VAL B 1 91 ? -15.195 24.234 10.438 1 80.69 91 VAL B C 1
ATOM 2849 O O . VAL B 1 91 ? -16.391 24.344 10.703 1 80.69 91 VAL B O 1
ATOM 2852 N N . GLN B 1 92 ? -14.562 23.156 10.633 1 81.31 92 GLN B N 1
ATOM 2853 C CA . GLN B 1 92 ? -15.195 21.953 11.172 1 81.31 92 GLN B CA 1
ATOM 2854 C C . GLN B 1 92 ? -14.188 21.094 11.922 1 81.31 92 GLN B C 1
ATOM 2856 O O . GLN B 1 92 ? -13.07 20.875 11.445 1 81.31 92 GLN B O 1
ATOM 2861 N N . ASN B 1 93 ? -14.617 20.719 13.188 1 81.5 93 ASN B N 1
ATOM 2862 C CA . ASN B 1 93 ? -13.852 19.734 13.93 1 81.5 93 ASN B CA 1
ATOM 2863 C C . ASN B 1 93 ? -13.992 18.344 13.32 1 81.5 93 ASN B C 1
ATOM 2865 O O . ASN B 1 93 ? -15.102 17.891 13.062 1 81.5 93 ASN B O 1
ATOM 2869 N N . SER B 1 94 ? -12.875 17.641 13.125 1 82.44 94 SER B N 1
ATOM 2870 C CA . SER B 1 94 ? -12.891 16.328 12.5 1 82.44 94 SER B CA 1
ATOM 2871 C C . SER B 1 94 ? -13.438 15.266 13.445 1 82.44 94 SER B C 1
ATOM 2873 O O . SER B 1 94 ? -13.758 14.156 13.016 1 82.44 94 SER B O 1
ATOM 2875 N N . GLU B 1 95 ? -13.578 15.57 14.695 1 82.81 95 GLU B N 1
ATOM 2876 C CA . GLU B 1 95 ? -14.172 14.648 15.664 1 82.81 95 GLU B CA 1
ATOM 2877 C C . GLU B 1 95 ? -15.672 14.867 15.797 1 82.81 95 GLU B C 1
ATOM 2879 O O . GLU B 1 95 ? -16.344 14.164 16.547 1 82.81 95 GLU B O 1
ATOM 2884 N N . GLY B 1 96 ? -16.125 15.766 15.062 1 81.88 96 GLY B N 1
ATOM 2885 C CA . GLY B 1 96 ? -17.531 16.094 15.156 1 81.88 96 GLY B CA 1
ATOM 2886 C C . GLY B 1 96 ? -17.844 17.078 16.266 1 81.88 96 GLY B C 1
ATOM 2887 O O . GLY B 1 96 ? -16.938 17.688 16.828 1 81.88 96 GLY B O 1
ATOM 2888 N N . PRO B 1 97 ? -19.094 17.25 16.516 1 89.69 97 PRO B N 1
ATOM 2889 C CA . PRO B 1 97 ? -20.219 16.766 15.719 1 89.69 97 PRO B CA 1
ATOM 2890 C C . PRO B 1 97 ? -20.297 17.438 14.344 1 89.69 97 PRO B C 1
ATOM 2892 O O . PRO B 1 97 ? -19.938 18.609 14.203 1 89.69 97 PRO B O 1
ATOM 2895 N N . PHE B 1 98 ? -20.828 16.672 13.383 1 92.62 98 PHE B N 1
ATOM 2896 C CA . PHE B 1 98 ? -20.984 17.172 12.023 1 92.62 98 PHE B CA 1
ATOM 2897 C C . PHE B 1 98 ? -22.422 17.609 11.766 1 92.62 98 PHE B C 1
ATOM 2899 O O . PHE B 1 98 ? -23.344 17.156 12.445 1 92.62 98 PHE B O 1
ATOM 2906 N N . PRO B 1 99 ? -22.594 18.547 10.812 1 92.69 99 PRO B N 1
ATOM 2907 C CA . PRO B 1 99 ? -23.969 18.859 10.414 1 92.69 99 PRO B CA 1
ATOM 2908 C C . PRO B 1 99 ? -24.766 17.625 9.984 1 92.69 99 PRO B C 1
ATOM 2910 O O . PRO B 1 99 ? -24.203 16.719 9.359 1 92.69 99 PRO B O 1
ATOM 2913 N N . ASP B 1 100 ? -26.031 17.578 10.281 1 94.56 100 ASP B N 1
ATOM 2914 C CA . ASP B 1 100 ? -26.906 16.469 9.93 1 94.56 100 ASP B CA 1
ATOM 2915 C C . ASP B 1 100 ? -26.906 16.203 8.422 1 94.56 100 ASP B C 1
ATOM 2917 O O . ASP B 1 100 ? -26.984 15.062 7.984 1 94.56 100 ASP B O 1
ATOM 2921 N N . SER B 1 101 ? -26.766 17.234 7.684 1 94.38 101 SER B N 1
ATOM 2922 C CA . SER B 1 101 ? -26.812 17.125 6.23 1 94.38 101 SER B CA 1
ATOM 2923 C C . SER B 1 101 ? -25.625 16.344 5.695 1 94.38 101 SER B C 1
ATOM 2925 O O . SER B 1 101 ? -25.625 15.922 4.535 1 94.38 101 SER B O 1
ATOM 2927 N N . TRP B 1 102 ? -24.609 16.141 6.555 1 96.12 102 TRP B N 1
ATOM 2928 C CA . TRP B 1 102 ? -23.406 15.453 6.113 1 96.12 102 TRP B CA 1
ATOM 2929 C C . TRP B 1 102 ? -23.516 13.945 6.332 1 96.12 102 TRP B C 1
ATOM 2931 O O . TRP B 1 102 ? -22.734 13.164 5.789 1 96.12 102 TRP B O 1
ATOM 2941 N N . ASN B 1 103 ? -24.562 13.562 7.078 1 96.69 103 ASN B N 1
ATOM 2942 C CA . ASN B 1 103 ? -24.719 12.148 7.402 1 96.69 103 ASN B CA 1
ATOM 2943 C C . ASN B 1 103 ? -24.859 11.297 6.141 1 96.69 103 ASN B C 1
ATOM 2945 O O . ASN B 1 103 ? -25.75 11.531 5.328 1 96.69 103 ASN B O 1
ATOM 2949 N N . GLN B 1 104 ? -23.953 10.398 6.004 1 97.19 104 GLN B N 1
ATOM 2950 C CA . GLN B 1 104 ? -23.938 9.469 4.883 1 97.19 104 GLN B CA 1
ATOM 2951 C C . GLN B 1 104 ? -24.172 10.195 3.561 1 97.19 104 GLN B C 1
ATOM 2953 O O . GLN B 1 104 ? -25.016 9.789 2.764 1 97.19 104 GLN B O 1
ATOM 2958 N N . SER B 1 105 ? -23.375 11.203 3.324 1 96.94 105 SER B N 1
ATOM 2959 C CA . SER B 1 105 ? -23.656 12.031 2.16 1 96.94 105 SER B CA 1
ATOM 2960 C C . SER B 1 105 ? -22.469 12.102 1.222 1 96.94 105 SER B C 1
ATOM 2962 O O . SER B 1 105 ? -22.578 12.617 0.105 1 96.94 105 SER B O 1
ATOM 2964 N N . PHE B 1 106 ? -21.328 11.609 1.613 1 96.19 106 PHE B N 1
ATOM 2965 C CA . PHE B 1 106 ? -20.125 11.805 0.832 1 96.19 106 PHE B CA 1
ATOM 2966 C C . PHE B 1 106 ? -19.75 10.531 0.076 1 96.19 106 PHE B C 1
ATOM 2968 O O . PHE B 1 106 ? -19.844 9.438 0.625 1 96.19 106 PHE B O 1
ATOM 2975 N N . ASP B 1 107 ? -19.312 10.695 -1.166 1 94.88 107 ASP B N 1
ATOM 2976 C CA . ASP B 1 107 ? -18.766 9.602 -1.953 1 94.88 107 ASP B CA 1
ATOM 2977 C C . ASP B 1 107 ? -17.375 9.211 -1.443 1 94.88 107 ASP B C 1
ATOM 2979 O O . ASP B 1 107 ? -16.984 8.039 -1.535 1 94.88 107 ASP B O 1
ATOM 2983 N N . LEU B 1 108 ? -16.703 10.219 -0.937 1 94.5 108 LEU B N 1
ATOM 2984 C CA . LEU B 1 108 ? -15.359 10.023 -0.398 1 94.5 108 LEU B CA 1
ATOM 2985 C C . LEU B 1 108 ? -15.109 10.938 0.793 1 94.5 108 LEU B C 1
ATOM 2987 O O . LEU B 1 108 ? -15.32 12.1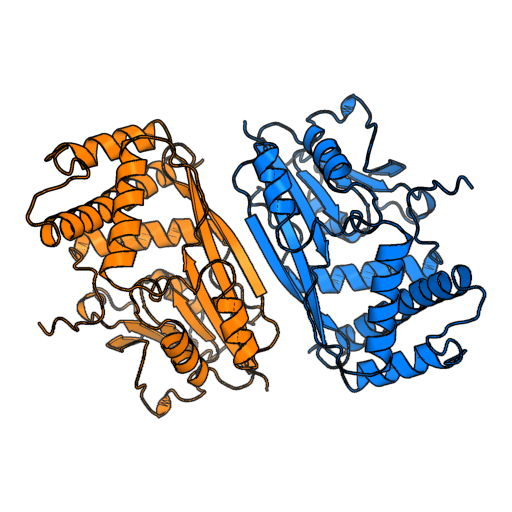48 0.704 1 94.5 108 LEU B O 1
ATOM 2991 N N . VAL B 1 109 ? -14.727 10.352 1.844 1 95.38 109 VAL B N 1
ATOM 2992 C CA . VAL B 1 109 ? -14.18 11.094 2.975 1 95.38 109 VAL B CA 1
ATOM 2993 C C . VAL B 1 109 ? -12.672 10.883 3.055 1 95.38 109 VAL B C 1
ATOM 2995 O O . VAL B 1 109 ? -12.211 9.75 3.246 1 95.38 109 VAL B O 1
ATOM 2998 N N . HIS B 1 110 ? -12.031 11.906 2.859 1 92.69 110 HIS B N 1
ATOM 2999 C CA . HIS B 1 110 ? -10.57 11.891 2.893 1 92.69 110 HIS B CA 1
ATOM 3000 C C . HIS B 1 110 ? -10.047 12.625 4.121 1 92.69 110 HIS B C 1
ATOM 3002 O O . HIS B 1 110 ? -10.578 13.672 4.504 1 92.69 110 HIS B O 1
ATOM 3008 N N . GLN B 1 111 ? -9.07 12.102 4.746 1 92.19 111 GLN B N 1
ATOM 3009 C CA . GLN B 1 111 ? -8.414 12.719 5.895 1 92.19 111 GLN B CA 1
ATOM 3010 C C . GLN B 1 111 ? -6.898 12.547 5.812 1 92.19 111 GLN B C 1
ATOM 3012 O O . GLN B 1 111 ? -6.406 11.484 5.422 1 92.19 111 GLN B O 1
ATOM 3017 N N . ARG B 1 112 ? -6.23 13.547 6.18 1 88.62 112 ARG B N 1
ATOM 3018 C CA . ARG B 1 112 ? -4.777 13.461 6.117 1 88.62 112 ARG B CA 1
ATOM 3019 C C . ARG B 1 112 ? -4.133 14.148 7.312 1 88.62 112 ARG B C 1
ATOM 3021 O O . ARG B 1 112 ? -4.457 15.305 7.617 1 88.62 112 ARG B O 1
ATOM 3028 N N . PHE B 1 113 ? -3.201 13.539 7.961 1 86.12 113 PHE B N 1
ATOM 3029 C CA . PHE B 1 113 ? -2.279 14.031 8.977 1 86.12 113 PHE B CA 1
ATOM 3030 C C . PHE B 1 113 ? -3.027 14.812 10.055 1 86.12 113 PHE B C 1
ATOM 3032 O O . PHE B 1 113 ? -2.615 15.906 10.43 1 86.12 113 PHE B O 1
ATOM 3039 N N . THR B 1 114 ? -4.117 14.32 10.492 1 84.44 114 THR B N 1
ATOM 3040 C CA . THR B 1 114 ? -4.902 14.953 11.547 1 84.44 114 THR B CA 1
ATOM 3041 C C . THR B 1 114 ? -4.938 14.07 12.797 1 84.44 114 THR B C 1
ATOM 3043 O O . THR B 1 114 ? -5.008 14.578 13.914 1 84.44 114 THR B O 1
ATOM 3046 N N . LEU B 1 115 ? -4.734 12.836 12.617 1 86.94 115 LEU B N 1
ATOM 3047 C CA . LEU B 1 115 ? -4.973 11.898 13.703 1 86.94 115 LEU B CA 1
ATOM 3048 C C . LEU B 1 115 ? -3.832 11.938 14.711 1 86.94 115 LEU B C 1
ATOM 3050 O O . LEU B 1 115 ? -4.016 11.578 15.875 1 86.94 115 LEU B O 1
ATOM 3054 N N . SER B 1 116 ? -2.691 12.32 14.281 1 77.94 116 SER B N 1
ATOM 3055 C CA . SER B 1 116 ? -1.548 12.414 15.18 1 77.94 116 SER B CA 1
ATOM 3056 C C . SER B 1 116 ? -1.783 13.461 16.266 1 77.94 116 SER B C 1
ATOM 3058 O O . SER B 1 116 ? -1.14 13.43 17.312 1 77.94 116 SER B O 1
ATOM 3060 N N . GLY B 1 117 ? -2.654 14.375 15.961 1 77.25 117 GLY B N 1
ATOM 3061 C CA . GLY B 1 117 ? -2.916 15.438 16.922 1 77.25 117 GLY B CA 1
ATOM 3062 C C . GLY B 1 117 ? -4.176 15.211 17.734 1 77.25 117 GLY B C 1
ATOM 3063 O O . GLY B 1 117 ? -4.582 16.078 18.516 1 77.25 117 GLY B O 1
ATOM 3064 N N . ILE B 1 118 ? -4.711 14.031 17.547 1 80 118 ILE B N 1
ATOM 3065 C CA . ILE B 1 118 ? -5.98 13.75 18.203 1 80 118 ILE B CA 1
ATOM 3066 C C . ILE B 1 118 ? -5.762 12.742 19.328 1 80 118 ILE B C 1
ATOM 3068 O O . ILE B 1 118 ? -4.898 11.867 19.234 1 80 118 ILE B O 1
ATOM 3072 N N . GLN B 1 119 ? -6.465 12.906 20.391 1 79.5 119 GLN B N 1
ATOM 3073 C CA . GLN B 1 119 ? -6.309 12.047 21.562 1 79.5 119 GLN B CA 1
ATOM 3074 C C . GLN B 1 119 ? -6.91 10.672 21.312 1 79.5 119 GLN B C 1
ATOM 3076 O O . GLN B 1 119 ? -6.379 9.664 21.781 1 79.5 119 GLN B O 1
ATOM 3081 N N . ASN B 1 120 ? -7.992 10.68 20.672 1 86.44 120 ASN B N 1
ATOM 3082 C CA . ASN B 1 120 ? -8.672 9.422 20.375 1 86.44 120 ASN B CA 1
ATOM 3083 C C . ASN B 1 120 ? -8.93 9.273 18.875 1 86.44 120 ASN B C 1
ATOM 3085 O O . ASN B 1 120 ? -9.984 9.672 18.375 1 86.44 120 ASN B O 1
ATOM 3089 N N . TYR B 1 121 ? -7.961 8.602 18.281 1 90.44 121 TYR B N 1
ATOM 3090 C CA . TYR B 1 121 ? -8.055 8.539 16.828 1 90.44 121 TYR B CA 1
ATOM 3091 C C . TYR B 1 121 ? -9.242 7.699 16.375 1 90.44 121 TYR B C 1
ATOM 3093 O O . TYR B 1 121 ? -9.867 7.984 15.359 1 90.44 121 TYR B O 1
ATOM 3101 N N . ARG B 1 122 ? -9.617 6.656 17.203 1 92.25 122 ARG B N 1
ATOM 3102 C CA . ARG B 1 122 ? -10.742 5.797 16.828 1 92.25 122 ARG B CA 1
ATOM 3103 C C . ARG B 1 122 ? -12.047 6.582 16.812 1 92.25 122 ARG B C 1
ATOM 3105 O O . ARG B 1 122 ? -12.867 6.41 15.898 1 92.25 122 ARG B O 1
ATOM 3112 N N . LYS B 1 123 ? -12.164 7.391 17.812 1 90.31 123 LYS B N 1
ATOM 3113 C CA . LYS B 1 123 ? -13.367 8.227 17.844 1 90.31 123 LYS B CA 1
ATOM 3114 C C . LYS B 1 123 ? -13.477 9.094 16.594 1 90.31 123 LYS B C 1
ATOM 3116 O O . LYS B 1 123 ? -14.555 9.211 16.016 1 90.31 123 LYS B O 1
ATOM 3121 N N . CYS B 1 124 ? -12.406 9.688 16.219 1 91.5 124 CYS B N 1
ATOM 3122 C CA . CYS B 1 124 ? -12.375 10.531 15.023 1 91.5 124 CYS B CA 1
ATOM 3123 C C . CYS B 1 124 ? -12.703 9.719 13.773 1 91.5 124 CYS B C 1
ATOM 3125 O O . CYS B 1 124 ? -13.531 10.117 12.961 1 91.5 124 CYS B O 1
ATOM 3127 N N . VAL B 1 125 ? -12.102 8.562 13.656 1 94.44 125 VAL B N 1
ATOM 3128 C CA . VAL B 1 125 ? -12.289 7.699 12.5 1 94.44 125 VAL B CA 1
ATOM 3129 C C . VAL B 1 125 ? -13.758 7.273 12.398 1 94.44 125 VAL B C 1
ATOM 3131 O O . VAL B 1 125 ? -14.352 7.332 11.328 1 94.44 125 VAL B O 1
ATOM 3134 N N . PHE B 1 126 ? -14.344 6.934 13.516 1 94.38 126 PHE B N 1
ATOM 3135 C CA . PHE B 1 126 ? -15.734 6.48 13.516 1 94.38 126 PHE B CA 1
ATOM 3136 C C . PHE B 1 126 ? -16.672 7.629 13.172 1 94.38 126 PHE B C 1
ATOM 3138 O O . PHE B 1 126 ? -17.672 7.426 12.484 1 94.38 126 PHE B O 1
ATOM 3145 N N . ALA B 1 127 ? -16.328 8.812 13.641 1 93.94 127 ALA B N 1
ATOM 3146 C CA . ALA B 1 127 ? -17.109 9.984 13.289 1 93.94 127 ALA B CA 1
ATOM 3147 C C . ALA B 1 127 ? -17.078 10.242 11.781 1 93.94 127 ALA B C 1
ATOM 3149 O O . ALA B 1 127 ? -18.125 10.484 11.164 1 93.94 127 ALA B O 1
ATOM 3150 N N . LEU B 1 128 ? -15.977 10.125 11.219 1 95.62 128 LEU B N 1
ATOM 3151 C CA . LEU B 1 128 ? -15.805 10.336 9.781 1 95.62 128 LEU B CA 1
ATOM 3152 C C . LEU B 1 128 ? -16.531 9.266 8.984 1 95.62 128 LEU B C 1
ATOM 3154 O O . LEU B 1 128 ? -17.094 9.555 7.922 1 95.62 128 LEU B O 1
ATOM 3158 N N . LEU B 1 129 ? -16.516 8.07 9.516 1 96.38 129 LEU B N 1
ATOM 3159 C CA . LEU B 1 129 ? -17.188 6.961 8.844 1 96.38 129 LEU B CA 1
ATOM 3160 C C . LEU B 1 129 ? -18.672 7.23 8.68 1 96.38 129 LEU B C 1
ATOM 3162 O O . LEU B 1 129 ? -19.281 6.809 7.699 1 96.38 129 LEU B O 1
ATOM 3166 N N . GLY B 1 130 ? -19.266 7.879 9.641 1 96.06 130 GLY B N 1
ATOM 3167 C CA . GLY B 1 130 ? -20.688 8.203 9.594 1 96.06 130 GLY B CA 1
ATOM 3168 C C . GLY B 1 130 ? -21.047 9.109 8.438 1 96.06 130 GLY B C 1
ATOM 3169 O O . GLY B 1 130 ? -22.219 9.219 8.078 1 96.06 130 GLY B O 1
ATOM 3170 N N . LEU B 1 131 ? -20.078 9.719 7.82 1 97.69 131 LEU B N 1
ATOM 3171 C CA . LEU B 1 131 ? -20.312 10.695 6.758 1 97.69 131 LEU B CA 1
ATOM 3172 C C . LEU B 1 131 ? -20.297 10.016 5.391 1 97.69 131 LEU B C 1
ATOM 3174 O O . LEU B 1 131 ? -20.719 10.609 4.395 1 97.69 131 LEU B O 1
ATOM 3178 N N . VAL B 1 132 ? -19.797 8.828 5.359 1 97.62 132 VAL B N 1
ATOM 3179 C CA . VAL B 1 132 ? -19.609 8.109 4.098 1 97.62 132 VAL B CA 1
ATOM 3180 C C . VAL B 1 132 ? -20.938 7.492 3.662 1 97.62 132 VAL B C 1
ATOM 3182 O O . VAL B 1 132 ? -21.594 6.812 4.449 1 97.62 132 VAL B O 1
ATOM 3185 N N . LYS B 1 133 ? -21.359 7.723 2.471 1 97.12 133 LYS B N 1
ATOM 3186 C CA . LYS B 1 133 ? -22.578 7.105 1.95 1 97.12 133 LYS B CA 1
ATOM 3187 C C . LYS B 1 133 ? -22.406 5.594 1.795 1 97.12 133 LYS B C 1
ATOM 3189 O O . LYS B 1 133 ? -21.281 5.105 1.647 1 97.12 133 LYS B O 1
ATOM 3194 N N . PRO B 1 134 ? -23.547 4.891 1.812 1 96.12 134 PRO B N 1
ATOM 3195 C CA . PRO B 1 134 ? -23.438 3.48 1.438 1 96.12 134 PRO B CA 1
ATOM 3196 C C . PRO B 1 134 ? -22.766 3.285 0.083 1 96.12 134 PRO B C 1
ATOM 3198 O O . PRO B 1 134 ? -23.125 3.939 -0.895 1 96.12 134 PRO B O 1
ATOM 3201 N N . GLY B 1 135 ? -21.766 2.477 0.066 1 93.94 135 GLY B N 1
ATOM 3202 C CA . GLY B 1 135 ? -21.016 2.27 -1.163 1 93.94 135 GLY B CA 1
ATOM 3203 C C . GLY B 1 135 ? -19.875 3.256 -1.342 1 93.94 135 GLY B C 1
ATOM 3204 O O . GLY B 1 135 ? -19.062 3.107 -2.252 1 93.94 135 GLY B O 1
ATOM 3205 N N . GLY B 1 136 ? -19.859 4.266 -0.431 1 96.12 136 GLY B N 1
ATOM 3206 C CA . GLY B 1 136 ? -18.812 5.27 -0.505 1 96.12 136 GLY B CA 1
ATOM 3207 C C . GLY B 1 136 ? -17.516 4.82 0.127 1 96.12 136 GLY B C 1
ATOM 3208 O O . GLY B 1 136 ? -17.422 3.699 0.628 1 96.12 136 GLY B O 1
ATOM 3209 N N . TRP B 1 137 ? -16.5 5.746 0.085 1 96.25 137 TRP B N 1
ATOM 3210 C CA . TRP B 1 137 ? -15.156 5.363 0.504 1 96.25 137 TRP B CA 1
ATOM 3211 C C . TRP B 1 137 ? -14.617 6.328 1.551 1 96.25 137 TRP B C 1
ATOM 3213 O O . TRP B 1 137 ? -14.992 7.5 1.576 1 96.25 137 TRP B O 1
ATOM 3223 N N . ILE B 1 138 ? -13.773 5.789 2.377 1 97.38 138 ILE B N 1
ATOM 3224 C CA . ILE B 1 138 ? -12.945 6.602 3.264 1 97.38 138 ILE B CA 1
ATOM 3225 C C . ILE B 1 138 ? -11.469 6.328 2.982 1 97.38 138 ILE B C 1
ATOM 3227 O O . ILE B 1 138 ? -11.086 5.191 2.705 1 97.38 138 ILE B O 1
ATOM 3231 N N . GLN B 1 139 ? -10.664 7.301 2.988 1 95.81 139 GLN B N 1
ATOM 3232 C CA . GLN B 1 139 ? -9.219 7.188 2.867 1 95.81 139 GLN B CA 1
ATOM 3233 C C . GLN B 1 139 ? -8.508 8.023 3.93 1 95.81 139 GLN B C 1
ATOM 3235 O O . GLN B 1 139 ? -8.75 9.227 4.039 1 95.81 139 GLN B O 1
ATOM 3240 N N . LEU B 1 140 ? -7.672 7.398 4.664 1 95.62 140 LEU B N 1
ATOM 3241 C CA . LEU B 1 140 ? -6.922 8.016 5.754 1 95.62 140 LEU B CA 1
ATOM 3242 C C . LEU B 1 140 ? -5.426 8 5.461 1 95.62 140 LEU B C 1
ATOM 3244 O O . LEU B 1 140 ? -4.871 6.961 5.098 1 95.62 140 LEU B O 1
ATOM 3248 N N . VAL B 1 141 ? -4.805 9.086 5.582 1 93.06 141 VAL B N 1
ATOM 3249 C CA . VAL B 1 141 ? -3.377 9.227 5.324 1 93.06 141 VAL B CA 1
ATOM 3250 C C . VAL B 1 141 ? -2.67 9.711 6.59 1 93.06 141 VAL B C 1
ATOM 3252 O O . VAL B 1 141 ? -2.949 10.812 7.078 1 93.06 141 VAL B O 1
ATOM 3255 N N . GLU B 1 142 ? -1.734 8.953 7.105 1 92.19 142 GLU B N 1
ATOM 3256 C CA . GLU B 1 142 ? -1.042 9.289 8.344 1 92.19 142 GLU B CA 1
ATOM 3257 C C . GLU B 1 142 ? 0.431 8.898 8.281 1 92.19 142 GLU B C 1
ATOM 3259 O O . GLU B 1 142 ? 0.808 8 7.523 1 92.19 142 GLU B O 1
ATOM 3264 N N . PRO B 1 143 ? 1.237 9.609 9.031 1 88 143 PRO B N 1
ATOM 3265 C CA . PRO B 1 143 ? 2.637 9.18 9.086 1 88 143 PRO B CA 1
ATOM 3266 C C . PRO B 1 143 ? 2.801 7.766 9.641 1 88 143 PRO B C 1
ATOM 3268 O O . PRO B 1 143 ? 2.027 7.344 10.5 1 88 143 PRO B O 1
ATOM 3271 N N . GLU B 1 144 ? 3.629 7.035 9.008 1 85.44 144 GLU B N 1
ATOM 3272 C CA . GLU B 1 144 ? 3.977 5.699 9.484 1 85.44 144 GLU B CA 1
ATOM 3273 C C . GLU B 1 144 ? 5.273 5.719 10.289 1 85.44 144 GLU B C 1
ATOM 3275 O O . GLU B 1 144 ? 6.203 6.457 9.953 1 85.44 144 GLU B O 1
ATOM 3280 N N . ASP B 1 145 ? 5.188 5.008 11.461 1 67.38 145 ASP B N 1
ATOM 3281 C CA . ASP B 1 145 ? 6.41 4.887 12.242 1 67.38 145 ASP B CA 1
ATOM 3282 C C . ASP B 1 145 ? 7.453 4.043 11.516 1 67.38 145 ASP B C 1
ATOM 3284 O O . ASP B 1 145 ? 7.324 2.82 11.438 1 67.38 145 ASP B O 1
ATOM 3288 N N . ILE B 1 146 ? 8.219 4.598 10.609 1 57.44 146 ILE B N 1
ATOM 3289 C CA . ILE B 1 146 ? 9.242 3.744 10.008 1 57.44 146 ILE B CA 1
ATOM 3290 C C . ILE B 1 146 ? 10.531 3.834 10.812 1 57.44 146 ILE B C 1
ATOM 3292 O O . ILE B 1 146 ? 10.914 4.914 11.266 1 57.44 146 ILE B O 1
ATOM 3296 N N . SER B 1 147 ? 10.781 3.02 11.758 1 52 147 SER B N 1
ATOM 3297 C CA . SER B 1 147 ? 12.078 2.949 12.414 1 52 147 SER B CA 1
ATOM 3298 C C . SER B 1 147 ? 13.195 3.43 11.492 1 52 147 SER B C 1
ATOM 3300 O O . SER B 1 147 ? 13.82 2.629 10.797 1 52 147 SER B O 1
ATOM 3302 N N . SER B 1 148 ? 12.812 4.477 10.68 1 52.47 148 SER B N 1
ATOM 3303 C CA . SER B 1 148 ? 13.977 4.945 9.945 1 52.47 148 SER B CA 1
ATOM 3304 C C . SER B 1 148 ? 15.094 5.383 10.891 1 52.47 148 SER B C 1
ATOM 3306 O O . SER B 1 148 ? 14.828 5.996 11.93 1 52.47 148 SER B O 1
ATOM 3308 N N . GLU B 1 149 ? 16.094 4.613 10.961 1 58.25 149 GLU B N 1
ATOM 3309 C CA . GLU B 1 149 ? 17.25 5.082 11.703 1 58.25 149 GLU B CA 1
ATOM 3310 C C . GLU B 1 149 ? 17.625 6.508 11.297 1 58.25 149 GLU B C 1
ATOM 3312 O O . GLU B 1 149 ? 17.766 6.809 10.109 1 58.25 149 GLU B O 1
ATOM 3317 N N . PRO B 1 150 ? 17.391 7.398 12.297 1 62.19 150 PRO B N 1
ATOM 3318 C CA . PRO B 1 150 ? 17.891 8.75 12.023 1 62.19 150 PRO B CA 1
ATOM 3319 C C . PRO B 1 150 ? 19.266 8.742 11.352 1 62.19 150 PRO B C 1
ATOM 3321 O O . PRO B 1 150 ? 20.156 7.98 11.758 1 62.19 150 PRO B O 1
ATOM 3324 N N . ASN B 1 151 ? 19.312 9.461 10.25 1 76.31 151 ASN B N 1
ATOM 3325 C CA . ASN B 1 151 ? 20.562 9.484 9.516 1 76.31 151 ASN B CA 1
ATOM 3326 C C . ASN B 1 151 ? 21.438 10.656 9.938 1 76.31 151 ASN B C 1
ATOM 3328 O O . ASN B 1 151 ? 21.969 11.383 9.086 1 76.31 151 ASN B O 1
ATOM 3332 N N . GLY B 1 152 ? 21.594 11.023 11.383 1 83.62 152 GLY B N 1
ATOM 3333 C CA . GLY B 1 152 ? 22.453 12.07 11.914 1 83.62 152 GLY B CA 1
ATOM 3334 C C . GLY B 1 152 ? 21.984 12.602 13.258 1 83.62 152 GLY B C 1
ATOM 3335 O O . GLY B 1 152 ? 20.859 12.32 13.688 1 83.62 152 GLY B O 1
ATOM 3336 N N . PRO B 1 153 ? 22.844 13.352 13.844 1 87 153 PRO B N 1
ATOM 3337 C CA . PRO B 1 153 ? 22.531 13.82 15.203 1 87 153 PRO B CA 1
ATOM 3338 C C . PRO B 1 153 ? 21.391 14.828 15.234 1 87 153 PRO B C 1
ATOM 3340 O O . PRO B 1 153 ? 20.594 14.836 16.188 1 87 153 PRO B O 1
ATOM 3343 N N . GLN B 1 154 ? 21.328 15.719 14.195 1 87.25 154 GLN B N 1
ATOM 3344 C CA . GLN B 1 154 ? 20.25 16.703 14.195 1 87.25 154 GLN B CA 1
ATOM 3345 C C . GLN B 1 154 ? 18.891 16.047 13.953 1 87.25 154 GLN B C 1
ATOM 3347 O O . GLN B 1 154 ? 17.906 16.406 14.594 1 87.25 154 GLN B O 1
ATOM 3352 N N . MET B 1 155 ? 18.906 15.102 13.117 1 86.62 155 MET B N 1
ATOM 3353 C CA . MET B 1 155 ? 17.672 14.367 12.852 1 86.62 155 MET B CA 1
ATOM 3354 C C . MET B 1 155 ? 17.234 13.562 14.07 1 86.62 155 MET B C 1
ATOM 3356 O O . MET B 1 155 ? 16.047 13.461 14.359 1 86.62 155 MET B O 1
ATOM 3360 N N . GLN B 1 156 ? 18.203 13.055 14.758 1 85.62 156 GLN B N 1
ATOM 3361 C CA . GLN B 1 156 ? 17.891 12.328 15.984 1 85.62 156 GLN B CA 1
ATOM 3362 C C . GLN B 1 156 ? 17.172 13.234 16.984 1 85.62 156 GLN B C 1
ATOM 3364 O O . GLN B 1 156 ? 16.203 12.82 17.625 1 85.62 156 GLN B O 1
ATOM 3369 N N . CYS B 1 157 ? 17.703 14.414 17.062 1 84.19 157 CYS B N 1
ATOM 3370 C CA . CYS B 1 157 ? 17.078 15.383 17.953 1 84.19 157 CYS B CA 1
ATOM 3371 C C . CYS B 1 157 ? 15.625 15.625 17.547 1 84.19 157 CYS B C 1
ATOM 3373 O O . CYS B 1 157 ? 14.734 15.648 18.406 1 84.19 157 CYS B O 1
ATOM 3375 N N . PHE B 1 158 ? 15.453 15.766 16.312 1 83.69 158 PHE B N 1
ATOM 3376 C CA . PHE B 1 158 ? 14.117 15.984 15.773 1 83.69 158 PHE B CA 1
ATOM 3377 C C . PHE B 1 158 ? 13.188 14.828 16.125 1 83.69 158 PHE B C 1
ATOM 3379 O O . PHE B 1 158 ? 12.086 15.047 16.641 1 83.69 158 PHE B O 1
ATOM 3386 N N . VAL B 1 159 ? 13.609 13.648 15.93 1 82.19 159 VAL B N 1
ATOM 3387 C CA . VAL B 1 159 ? 12.812 12.453 16.203 1 82.19 159 VAL B CA 1
ATOM 3388 C C . VAL B 1 159 ? 12.492 12.375 17.688 1 82.19 159 VAL B C 1
ATOM 3390 O O . VAL B 1 159 ? 11.375 12.016 18.062 1 82.19 159 VAL B O 1
ATOM 3393 N N . ASP B 1 160 ? 13.43 12.742 18.484 1 82.44 160 ASP B N 1
ATOM 3394 C CA . ASP B 1 160 ? 13.211 12.742 19.938 1 82.44 160 ASP B CA 1
ATOM 3395 C C . ASP B 1 160 ? 12.125 13.734 20.328 1 82.44 160 ASP B C 1
ATOM 3397 O O . ASP B 1 160 ? 11.289 13.438 21.188 1 82.44 160 ASP B O 1
ATOM 3401 N N . TRP B 1 161 ? 12.195 14.891 19.688 1 81.75 161 TRP B N 1
ATOM 3402 C CA . TRP B 1 161 ? 11.172 15.898 19.969 1 81.75 161 TRP B CA 1
ATOM 3403 C C . TRP B 1 161 ? 9.789 15.398 19.578 1 81.75 161 TRP B C 1
ATOM 3405 O O . TRP B 1 161 ? 8.805 15.656 20.266 1 81.75 161 TRP B O 1
ATOM 3415 N N . VAL B 1 162 ? 9.75 14.742 18.484 1 80.5 162 VAL B N 1
ATOM 3416 C CA . VAL B 1 162 ? 8.477 14.211 18 1 80.5 162 VAL B CA 1
ATOM 3417 C C . VAL B 1 162 ? 7.93 13.195 19 1 80.5 162 VAL B C 1
ATOM 3419 O O . VAL B 1 162 ? 6.746 13.234 19.344 1 80.5 162 VAL B O 1
ATOM 3422 N N . LYS B 1 163 ? 8.766 12.352 19.453 1 79.75 163 LYS B N 1
ATOM 3423 C CA . LYS B 1 163 ? 8.359 11.32 20.406 1 79.75 163 LYS B CA 1
ATOM 3424 C C . LYS B 1 163 ? 7.875 11.945 21.719 1 79.75 163 LYS B C 1
ATOM 3426 O O . LYS B 1 163 ? 6.855 11.531 22.266 1 79.75 163 LYS B O 1
ATOM 3431 N N . LEU B 1 164 ? 8.617 12.867 22.141 1 78.62 164 LEU B N 1
ATOM 3432 C CA . LEU B 1 164 ? 8.258 13.531 23.375 1 78.62 164 LEU B CA 1
ATOM 3433 C C . LEU B 1 164 ? 6.934 14.266 23.25 1 78.62 164 LEU B C 1
ATOM 3435 O O . LEU B 1 164 ? 6.121 14.273 24.172 1 78.62 164 LEU B O 1
ATOM 3439 N N . PHE B 1 165 ? 6.84 14.875 22.156 1 78.25 165 PHE B N 1
ATOM 3440 C CA . PHE B 1 165 ? 5.578 15.57 21.906 1 78.25 165 PHE B CA 1
ATOM 3441 C C . PHE B 1 165 ? 4.406 14.594 21.969 1 78.25 165 PHE B C 1
ATOM 3443 O O . PHE B 1 165 ? 3.367 14.898 22.547 1 78.25 165 PHE B O 1
ATOM 3450 N N . ALA B 1 166 ? 4.562 13.508 21.312 1 76.5 166 ALA B N 1
ATOM 3451 C CA . ALA B 1 166 ? 3.508 12.5 21.297 1 76.5 166 ALA B CA 1
ATOM 3452 C C . ALA B 1 166 ? 3.16 12.039 22.703 1 76.5 166 ALA B C 1
ATOM 3454 O O . ALA B 1 166 ? 1.982 11.891 23.047 1 76.5 166 ALA B O 1
ATOM 3455 N N . ILE B 1 167 ? 4.113 11.867 23.484 1 75.75 167 ILE B N 1
ATOM 3456 C CA . ILE B 1 167 ? 3.92 11.43 24.859 1 75.75 167 ILE B CA 1
ATOM 3457 C C . ILE B 1 167 ? 3.201 12.516 25.656 1 75.75 167 ILE B C 1
ATOM 3459 O O . ILE B 1 167 ? 2.193 12.258 26.312 1 75.75 167 ILE B O 1
ATOM 3463 N N . ASN B 1 168 ? 3.691 13.68 25.547 1 76.5 168 ASN B N 1
ATOM 3464 C CA . ASN B 1 168 ? 3.174 14.789 26.344 1 76.5 168 ASN B CA 1
ATOM 3465 C C . ASN B 1 168 ? 1.747 15.148 25.938 1 76.5 168 ASN B C 1
ATOM 3467 O O . ASN B 1 168 ? 0.949 15.57 26.766 1 76.5 168 ASN B O 1
ATOM 3471 N N . SER B 1 169 ? 1.486 15.008 24.656 1 75.38 169 SER B N 1
ATOM 3472 C CA . SER B 1 169 ? 0.173 15.391 24.156 1 75.38 169 SER B CA 1
ATOM 3473 C C . SER B 1 169 ? -0.845 14.273 24.344 1 75.38 169 SER B C 1
ATOM 3475 O O . SER B 1 169 ? -2.047 14.477 24.172 1 75.38 169 SER B O 1
ATOM 3477 N N . GLY B 1 170 ? -0.34 13.109 24.75 1 76.06 170 GLY B N 1
ATOM 3478 C CA . GLY B 1 170 ? -1.238 11.977 24.875 1 76.06 170 GLY B CA 1
ATOM 3479 C C . GLY B 1 170 ? -1.776 11.484 23.547 1 76.06 170 GLY B C 1
ATOM 3480 O O . GLY B 1 170 ? -2.912 11.016 23.469 1 76.06 170 GLY B O 1
ATOM 3481 N N . SER B 1 171 ? -0.981 11.781 22.531 1 75.38 171 SER B N 1
ATOM 3482 C CA . SER B 1 171 ? -1.406 11.336 21.203 1 75.38 171 SER B CA 1
ATOM 3483 C C . SER B 1 171 ? -1.526 9.82 21.141 1 75.38 171 SER B C 1
ATOM 3485 O O . SER B 1 171 ? -0.682 9.102 21.688 1 75.38 171 SER B O 1
ATOM 3487 N N . ASP B 1 172 ? -2.691 9.398 20.656 1 76.69 172 ASP B N 1
ATOM 3488 C CA . ASP B 1 172 ? -2.895 7.977 20.406 1 76.69 172 ASP B CA 1
ATOM 3489 C C . ASP B 1 172 ? -2.277 7.562 19.078 1 76.69 172 ASP B C 1
ATOM 3491 O O . ASP B 1 172 ? -2.881 7.758 18.016 1 76.69 172 ASP B O 1
ATOM 3495 N N . LEU B 1 173 ? -1.057 6.988 19.188 1 79.12 173 LEU B N 1
ATOM 3496 C CA . LEU B 1 173 ? -0.355 6.605 17.969 1 79.12 173 LEU B CA 1
ATOM 3497 C C . LEU B 1 173 ? -0.756 5.199 17.531 1 79.12 173 LEU B C 1
ATOM 3499 O O . LEU B 1 173 ? -0.09 4.594 16.688 1 79.12 173 LEU B O 1
ATOM 3503 N N . GLY B 1 174 ? -1.871 4.762 18.125 1 80 174 GLY B N 1
ATOM 3504 C CA . GLY B 1 174 ? -2.385 3.439 17.797 1 80 174 GLY B CA 1
ATOM 3505 C C . GLY B 1 174 ? -2.814 3.305 16.359 1 80 174 GLY B C 1
ATOM 3506 O O . GLY B 1 174 ? -3.043 2.193 15.867 1 80 174 GLY B O 1
ATOM 3507 N N . PHE B 1 175 ? -2.854 4.426 15.664 1 86.44 175 PHE B N 1
ATOM 3508 C CA . PHE B 1 175 ? -3.256 4.395 14.266 1 86.44 175 PHE B CA 1
ATOM 3509 C C . PHE B 1 175 ? -2.135 3.848 13.391 1 86.44 175 PHE B C 1
ATOM 3511 O O . PHE B 1 175 ? -2.357 3.504 12.227 1 86.44 175 PHE B O 1
ATOM 3518 N N . GLN B 1 176 ? -0.957 3.77 14 1 84.06 176 GLN B N 1
ATOM 3519 C CA . GLN B 1 176 ? 0.178 3.242 13.25 1 84.06 176 GLN B CA 1
ATOM 3520 C C . GLN B 1 176 ? 0.198 1.717 13.281 1 84.06 176 GLN B C 1
ATOM 3522 O O . GLN B 1 176 ? -0.569 1.097 14.016 1 84.06 176 GLN B O 1
ATOM 3527 N N . ASN B 1 177 ? 0.987 1.15 12.492 1 81 177 ASN B N 1
ATOM 3528 C CA . ASN B 1 177 ? 1.278 -0.279 12.477 1 81 177 ASN B CA 1
ATOM 3529 C C . ASN B 1 177 ? 0.001 -1.11 12.398 1 81 177 ASN B C 1
ATOM 3531 O O . ASN B 1 177 ? -0.186 -2.041 13.18 1 81 177 ASN B O 1
ATOM 3535 N N . GLY B 1 178 ? -0.992 -0.579 11.633 1 86.12 178 GLY B N 1
ATOM 3536 C CA . GLY B 1 178 ? -2.158 -1.395 11.336 1 86.12 178 GLY B CA 1
ATOM 3537 C C . GLY B 1 178 ? -3.391 -0.979 12.125 1 86.12 178 GLY B C 1
ATOM 3538 O O . GLY B 1 178 ? -4.477 -1.529 11.922 1 86.12 178 GLY B O 1
ATOM 3539 N N . GLY B 1 179 ? -3.291 -0.073 13.031 1 90.69 179 GLY B N 1
A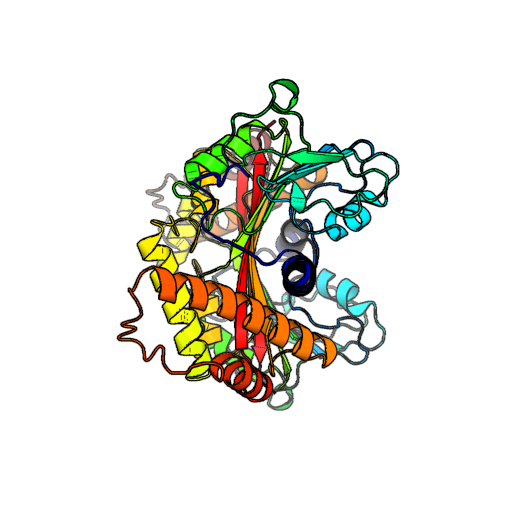TOM 3540 C CA . GLY B 1 179 ? -4.414 0.369 13.844 1 90.69 179 GLY B CA 1
ATOM 3541 C C . GLY B 1 179 ? -5.574 0.899 13.023 1 90.69 179 GLY B C 1
ATOM 3542 O O . GLY B 1 179 ? -6.734 0.649 13.352 1 90.69 179 GLY B O 1
ATOM 3543 N N . LEU B 1 180 ? -5.301 1.584 11.961 1 94.31 180 LEU B N 1
ATOM 3544 C CA . LEU B 1 180 ? -6.355 2.137 11.117 1 94.31 180 LEU B CA 1
ATOM 3545 C C . LEU B 1 180 ? -7.125 1.026 10.414 1 94.31 180 LEU B C 1
ATOM 3547 O O . LEU B 1 180 ? -8.359 1.058 10.359 1 94.31 180 LEU B O 1
ATOM 3551 N N . GLU B 1 181 ? -6.375 0.073 9.891 1 92.44 181 GLU B N 1
ATOM 3552 C CA . GLU B 1 181 ? -7.016 -1.064 9.242 1 92.44 181 GLU B CA 1
ATOM 3553 C C . GLU B 1 181 ? -7.953 -1.794 10.195 1 92.44 181 GLU B C 1
ATOM 3555 O O . GLU B 1 181 ? -9.086 -2.117 9.836 1 92.44 181 GLU B O 1
ATOM 3560 N N . SER B 1 182 ? -7.441 -1.986 11.375 1 90.88 182 SER B N 1
ATOM 3561 C CA . SER B 1 182 ? -8.227 -2.688 12.383 1 90.88 182 SER B CA 1
ATOM 3562 C C . SER B 1 182 ? -9.492 -1.916 12.734 1 90.88 182 SER B C 1
ATOM 3564 O O . SER B 1 182 ? -10.57 -2.5 12.836 1 90.88 182 SER B O 1
ATOM 3566 N N . ALA B 1 183 ? -9.312 -0.633 12.93 1 93.5 183 ALA B N 1
ATOM 3567 C CA . ALA B 1 183 ? -10.461 0.203 13.273 1 93.5 183 ALA B CA 1
ATOM 3568 C C . ALA B 1 183 ? -11.523 0.147 12.18 1 93.5 183 ALA B C 1
ATOM 3570 O O . ALA B 1 183 ? -12.719 0.044 12.469 1 93.5 183 ALA B O 1
ATOM 3571 N N . LEU B 1 184 ? -11.109 0.162 10.93 1 94.94 184 LEU B N 1
ATOM 3572 C CA . LEU B 1 184 ? -12.039 0.162 9.812 1 94.94 184 LEU B CA 1
ATOM 3573 C C . LEU B 1 184 ? -12.734 -1.19 9.68 1 94.94 184 LEU B C 1
ATOM 3575 O O . LEU B 1 184 ? -13.945 -1.253 9.438 1 94.94 184 LEU B O 1
ATOM 3579 N N . ARG B 1 185 ? -11.984 -2.23 9.875 1 89.88 185 ARG B N 1
ATOM 3580 C CA . ARG B 1 185 ? -12.57 -3.566 9.82 1 89.88 185 ARG B CA 1
ATOM 3581 C C . ARG B 1 185 ? -13.562 -3.773 10.961 1 89.88 185 ARG B C 1
ATOM 3583 O O . ARG B 1 185 ? -14.633 -4.348 10.766 1 89.88 185 ARG B O 1
ATOM 3590 N N . GLU B 1 186 ? -13.188 -3.336 12.133 1 90.88 186 GLU B N 1
ATOM 3591 C CA . GLU B 1 186 ? -14.055 -3.441 13.297 1 90.88 186 GLU B CA 1
ATOM 3592 C C . GLU B 1 186 ? -15.367 -2.693 13.078 1 90.88 186 GLU B C 1
ATOM 3594 O O . GLU B 1 186 ? -16.406 -3.102 13.586 1 90.88 186 GLU B O 1
ATOM 3599 N N . ALA B 1 187 ? -15.266 -1.646 12.32 1 94.12 187 ALA B N 1
ATOM 3600 C CA . ALA B 1 187 ? -16.453 -0.838 12.031 1 94.12 187 ALA B CA 1
ATOM 3601 C C . ALA B 1 187 ? -17.281 -1.464 10.922 1 94.12 187 ALA B C 1
ATOM 3603 O O . ALA B 1 187 ? -18.344 -0.938 10.562 1 94.12 187 ALA B O 1
ATOM 3604 N N . GLY B 1 188 ? -16.797 -2.525 10.32 1 90.19 188 GLY B N 1
ATOM 3605 C CA . GLY B 1 188 ? -17.594 -3.266 9.344 1 90.19 188 GLY B CA 1
ATOM 3606 C C . GLY B 1 188 ? -17.328 -2.834 7.914 1 90.19 188 GLY B C 1
ATOM 3607 O O . GLY B 1 188 ? -18.062 -3.211 7 1 90.19 188 GLY B O 1
ATOM 3608 N N . LEU B 1 189 ? -16.312 -2.023 7.707 1 93.88 189 LEU B N 1
ATOM 3609 C CA . LEU B 1 189 ? -15.992 -1.646 6.336 1 93.88 189 LEU B CA 1
ATOM 3610 C C . LEU B 1 189 ? -15.344 -2.809 5.59 1 93.88 189 LEU B C 1
ATOM 3612 O O . LEU B 1 189 ? -14.797 -3.719 6.211 1 93.88 189 LEU B O 1
ATOM 3616 N N . ILE B 1 190 ? -15.508 -2.771 4.301 1 88.62 190 ILE B N 1
ATOM 3617 C CA . ILE B 1 190 ? -15.008 -3.848 3.449 1 88.62 190 ILE B CA 1
ATOM 3618 C C . ILE B 1 190 ? -13.953 -3.301 2.488 1 88.62 190 ILE B C 1
ATOM 3620 O O . ILE B 1 190 ? -13.75 -2.088 2.402 1 88.62 190 ILE B O 1
ATOM 3624 N N . ARG B 1 191 ? -13.227 -4.188 1.836 1 89.81 191 ARG B N 1
ATOM 3625 C CA . ARG B 1 191 ? -12.211 -3.828 0.85 1 89.81 191 ARG B CA 1
ATOM 3626 C C . ARG B 1 191 ? -11.156 -2.906 1.458 1 89.81 191 ARG B C 1
ATOM 3628 O O . ARG B 1 191 ? -10.812 -1.878 0.874 1 89.81 191 ARG B O 1
ATOM 3635 N N . VAL B 1 192 ? -10.773 -3.256 2.635 1 92.44 192 VAL B N 1
ATOM 36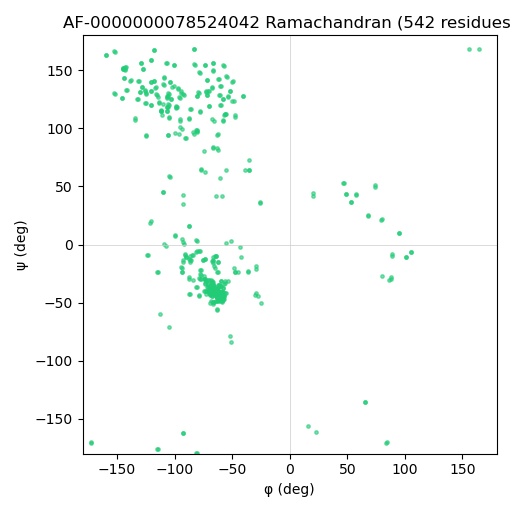36 C CA . VAL B 1 192 ? -9.75 -2.477 3.328 1 92.44 192 VAL B CA 1
ATOM 3637 C C . VAL B 1 192 ? -8.398 -2.672 2.645 1 92.44 192 VAL B C 1
ATOM 3639 O O . VAL B 1 192 ? -7.922 -3.801 2.51 1 92.44 192 VAL B O 1
ATOM 3642 N N . GLY B 1 193 ? -7.859 -1.62 2.166 1 93.31 193 GLY B N 1
ATOM 3643 C CA . GLY B 1 193 ? -6.531 -1.614 1.575 1 93.31 193 GLY B CA 1
ATOM 3644 C C . GLY B 1 193 ? -5.566 -0.676 2.277 1 93.31 193 GLY B C 1
ATOM 3645 O O . GLY B 1 193 ? -5.988 0.205 3.029 1 93.31 193 GLY B O 1
ATOM 3646 N N . THR B 1 194 ? -4.312 -0.947 2.092 1 94.19 194 THR B N 1
ATOM 3647 C CA . THR B 1 194 ? -3.283 -0.143 2.742 1 94.19 194 THR B CA 1
ATOM 3648 C C . THR B 1 194 ? -2.072 0.027 1.83 1 94.19 194 THR B C 1
ATOM 3650 O O . THR B 1 194 ? -1.685 -0.907 1.126 1 94.19 194 THR B O 1
ATOM 3653 N N . MET B 1 195 ? -1.533 1.14 1.897 1 93.88 195 MET B N 1
ATOM 3654 C CA . MET B 1 195 ? -0.216 1.378 1.313 1 93.88 195 MET B CA 1
ATOM 3655 C C . MET B 1 195 ? 0.707 2.064 2.314 1 93.88 195 MET B C 1
ATOM 3657 O O . MET B 1 195 ? 0.294 2.996 3.008 1 93.88 195 MET B O 1
ATOM 3661 N N . VAL B 1 196 ? 1.826 1.523 2.418 1 92.44 196 VAL B N 1
ATOM 3662 C CA . VAL B 1 196 ? 2.92 2.225 3.08 1 92.44 196 VAL B CA 1
ATOM 3663 C C . VAL B 1 196 ? 3.914 2.734 2.039 1 92.44 196 VAL B C 1
ATOM 3665 O O . VAL B 1 196 ? 4.645 1.947 1.434 1 92.44 196 VAL B O 1
ATOM 3668 N N . ALA B 1 197 ? 3.91 4.008 1.883 1 90.25 197 ALA B N 1
ATOM 3669 C CA . ALA B 1 197 ? 4.715 4.633 0.837 1 90.25 197 ALA B CA 1
ATOM 3670 C C . ALA B 1 197 ? 5.934 5.332 1.431 1 90.25 197 ALA B C 1
ATOM 3672 O O . ALA B 1 197 ? 5.809 6.145 2.35 1 90.25 197 ALA B O 1
ATOM 3673 N N . PRO B 1 198 ? 7.066 4.996 0.894 1 88.94 198 PRO B N 1
ATOM 3674 C CA . PRO B 1 198 ? 8.242 5.746 1.335 1 88.94 198 PRO B CA 1
ATOM 3675 C C . PRO B 1 198 ? 8.266 7.176 0.8 1 88.94 198 PRO B C 1
ATOM 3677 O O . PRO B 1 198 ? 7.859 7.422 -0.338 1 88.94 198 PRO B O 1
ATOM 3680 N N . VAL B 1 199 ? 8.695 8.062 1.606 1 87.06 199 VAL B N 1
ATOM 3681 C CA . VAL B 1 199 ? 8.859 9.469 1.251 1 87.06 199 VAL B CA 1
ATOM 3682 C C . VAL B 1 199 ? 10.297 9.906 1.536 1 87.06 199 VAL B C 1
ATOM 3684 O O . VAL B 1 199 ? 10.773 9.781 2.662 1 87.06 199 VAL B O 1
ATOM 3687 N N . CYS B 1 200 ? 10.945 10.375 0.498 1 85.44 200 CYS B N 1
ATOM 3688 C CA . CYS B 1 200 ? 12.336 10.789 0.659 1 85.44 200 CYS B CA 1
ATOM 3689 C C . CYS B 1 200 ? 12.43 12.195 1.232 1 85.44 200 CYS B C 1
ATOM 3691 O O . CYS B 1 200 ? 11.508 13 1.063 1 85.44 200 CYS B O 1
ATOM 3693 N N . PHE B 1 201 ? 13.523 12.477 1.878 1 87.69 201 PHE B N 1
ATOM 3694 C CA . PHE B 1 201 ? 13.836 13.836 2.281 1 87.69 201 PHE B CA 1
ATOM 3695 C C . PHE B 1 201 ? 15.336 14.102 2.195 1 87.69 201 PHE B C 1
ATOM 3697 O O . PHE B 1 201 ? 16.141 13.172 2.309 1 87.69 201 PHE B O 1
ATOM 3704 N N . GLY B 1 202 ? 15.672 15.375 1.966 1 88.38 202 GLY B N 1
ATOM 3705 C CA . GLY B 1 202 ? 17.062 15.789 1.91 1 88.38 202 GLY B CA 1
ATOM 3706 C C . GLY B 1 202 ? 17.812 15.18 0.742 1 88.38 202 GLY B C 1
ATOM 3707 O O . GLY B 1 202 ? 17.312 15.148 -0.381 1 88.38 202 GLY B O 1
ATOM 3708 N N . ALA B 1 203 ? 19.047 14.688 1.001 1 89.62 203 ALA B N 1
ATOM 3709 C CA . ALA B 1 203 ? 20 14.258 -0.02 1 89.62 203 ALA B CA 1
ATOM 3710 C C . ALA B 1 203 ? 19.484 13.016 -0.747 1 89.62 203 ALA B C 1
ATOM 3712 O O . ALA B 1 203 ? 19.953 12.703 -1.848 1 89.62 203 ALA B O 1
ATOM 3713 N N . GLU B 1 204 ? 18.5 12.352 -0.174 1 85.19 204 GLU B N 1
ATOM 3714 C CA . GLU B 1 204 ? 18.016 11.102 -0.761 1 85.19 204 GLU B CA 1
ATOM 3715 C C . GLU B 1 204 ? 16.969 11.367 -1.835 1 85.19 204 GLU B C 1
ATOM 3717 O O . GLU B 1 204 ? 16.609 10.461 -2.592 1 85.19 204 GLU B O 1
ATOM 3722 N N . CYS B 1 205 ? 16.469 12.562 -1.881 1 83.12 205 CYS B N 1
ATOM 3723 C CA . CYS B 1 205 ? 15.516 12.883 -2.939 1 83.12 205 CYS B CA 1
ATOM 3724 C C . CYS B 1 205 ? 16.219 12.992 -4.285 1 83.12 205 CYS B C 1
ATOM 3726 O O . CYS B 1 205 ? 17.25 13.672 -4.402 1 83.12 205 CYS B O 1
ATOM 3728 N N . PRO B 1 206 ? 15.75 12.32 -5.27 1 76.19 206 PRO B N 1
ATOM 3729 C CA . PRO B 1 206 ? 16.453 12.289 -6.559 1 76.19 206 PRO B CA 1
ATOM 3730 C C . PRO B 1 206 ? 16.453 13.648 -7.262 1 76.19 206 PRO B C 1
ATOM 3732 O O . PRO B 1 206 ? 17.438 13.984 -7.938 1 76.19 206 PRO B O 1
ATOM 3735 N N . GLU B 1 207 ? 15.438 14.391 -7.137 1 80 207 GLU B N 1
ATOM 3736 C CA . GLU B 1 207 ? 15.336 15.68 -7.82 1 80 207 GLU B CA 1
ATOM 3737 C C . GLU B 1 207 ? 15.805 16.812 -6.922 1 80 207 GLU B C 1
ATOM 3739 O O . GLU B 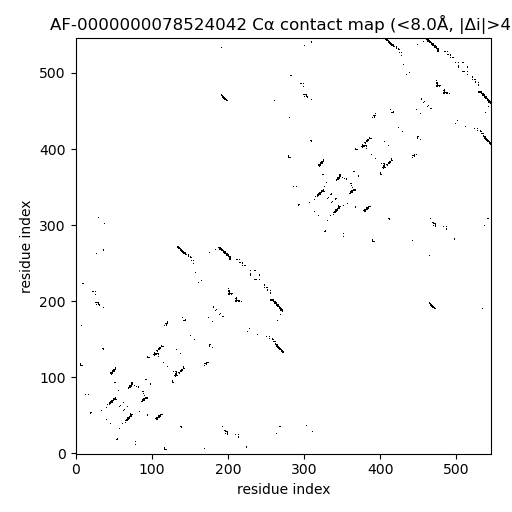1 207 ? 15.398 16.906 -5.766 1 80 207 GLU B O 1
ATOM 3744 N N . PRO B 1 208 ? 16.641 17.641 -7.473 1 82 208 PRO B N 1
ATOM 3745 C CA . PRO B 1 208 ? 17.203 18.734 -6.664 1 82 208 PRO B CA 1
ATOM 3746 C C . PRO B 1 208 ? 16.109 19.609 -6.047 1 82 208 PRO B C 1
ATOM 3748 O O . PRO B 1 208 ? 16.234 20.031 -4.895 1 82 208 PRO B O 1
ATOM 3751 N N . ASN B 1 209 ? 15.125 19.891 -6.812 1 82.12 209 ASN B N 1
ATOM 3752 C CA . ASN B 1 209 ? 14.047 20.719 -6.27 1 82.12 209 ASN B CA 1
ATOM 3753 C C . ASN B 1 209 ? 13.359 20.031 -5.086 1 82.12 209 ASN B C 1
ATOM 3755 O O . ASN B 1 209 ? 13.094 20.672 -4.066 1 82.12 209 ASN B O 1
ATOM 3759 N N . MET B 1 210 ? 13.156 18.844 -5.203 1 82.44 210 MET B N 1
ATOM 3760 C CA . MET B 1 210 ? 12.539 18.078 -4.117 1 82.44 210 MET B CA 1
ATOM 3761 C C . MET B 1 210 ? 13.453 18.031 -2.9 1 82.44 210 MET B C 1
ATOM 3763 O O . MET B 1 210 ? 12.984 18.109 -1.762 1 82.44 210 MET B O 1
ATOM 3767 N N . ARG B 1 211 ? 14.727 17.969 -3.17 1 87.06 211 ARG B N 1
ATOM 3768 C CA . ARG B 1 211 ? 15.695 17.953 -2.078 1 87.06 211 ARG B CA 1
ATOM 3769 C C . ARG B 1 211 ? 15.555 19.203 -1.215 1 87.06 211 ARG B C 1
ATOM 3771 O O . ARG B 1 211 ? 15.375 19.109 0.002 1 87.06 211 ARG B O 1
ATOM 3778 N N . GLU B 1 212 ? 15.523 20.234 -1.881 1 87.38 212 GLU B N 1
ATOM 3779 C CA . GLU B 1 212 ? 15.484 21.484 -1.135 1 87.38 212 GLU B CA 1
ATOM 3780 C C . GLU B 1 212 ? 14.125 21.688 -0.465 1 87.38 212 GLU B C 1
ATOM 3782 O O . GLU B 1 212 ? 14.047 22.156 0.671 1 87.38 212 GLU B O 1
ATOM 3787 N N . GLN B 1 213 ? 13.094 21.281 -1.138 1 84.44 213 GLN B N 1
ATOM 3788 C CA . GLN B 1 213 ? 11.758 21.438 -0.576 1 84.44 213 GLN B CA 1
ATOM 3789 C C . GLN B 1 213 ? 11.578 20.578 0.671 1 84.44 213 GLN B C 1
ATOM 3791 O O . GLN B 1 213 ? 10.977 21.016 1.652 1 84.44 213 GLN B O 1
ATOM 3796 N N . THR B 1 214 ? 12.102 19.453 0.635 1 87.5 214 THR B N 1
ATOM 3797 C CA . THR B 1 214 ? 11.961 18.562 1.783 1 87.5 214 THR B CA 1
ATOM 3798 C C . THR B 1 214 ? 12.836 19.031 2.941 1 87.5 214 THR B C 1
ATOM 3800 O O . THR B 1 214 ? 12.469 18.875 4.109 1 87.5 214 THR B O 1
ATOM 3803 N N . VAL B 1 215 ? 13.984 19.594 2.607 1 88.62 215 VAL B N 1
ATOM 3804 C CA . VAL B 1 215 ? 14.836 20.172 3.645 1 88.62 215 VAL B CA 1
ATOM 3805 C C . VAL B 1 215 ? 14.086 21.297 4.359 1 88.62 215 VAL B C 1
ATOM 3807 O O . VAL B 1 215 ? 14.023 21.328 5.59 1 88.62 215 VAL B O 1
ATOM 3810 N N . LYS B 1 216 ? 13.523 22.125 3.602 1 86.38 216 LYS B N 1
ATOM 3811 C CA . LYS B 1 216 ? 12.781 23.25 4.172 1 86.38 216 LYS B CA 1
ATOM 3812 C C . LYS B 1 216 ? 11.602 22.766 5.004 1 86.38 216 LYS B C 1
ATOM 3814 O O . LYS B 1 216 ? 11.336 23.281 6.086 1 86.38 216 LYS B O 1
ATOM 3819 N N . ALA B 1 217 ? 10.945 21.812 4.5 1 84.44 217 ALA B N 1
ATOM 3820 C CA . ALA B 1 217 ? 9.789 21.266 5.215 1 84.44 217 ALA B CA 1
ATOM 3821 C C . ALA B 1 217 ? 10.211 20.656 6.547 1 84.44 217 ALA B C 1
ATOM 3823 O O . ALA B 1 217 ? 9.578 20.891 7.578 1 84.44 217 ALA B O 1
ATOM 3824 N N . CYS B 1 218 ? 11.242 19.922 6.52 1 86.44 218 CYS B N 1
ATOM 3825 C CA . CYS B 1 218 ? 11.734 19.281 7.734 1 86.44 218 CYS B CA 1
ATOM 3826 C C . CYS B 1 218 ? 12.18 20.312 8.758 1 86.44 218 CYS B C 1
ATOM 3828 O O . CYS B 1 218 ? 11.867 20.188 9.945 1 86.44 218 CYS B O 1
ATOM 3830 N N . CYS B 1 219 ? 12.875 21.297 8.273 1 86.31 219 CYS B N 1
ATOM 3831 C CA . CYS B 1 219 ? 13.367 22.328 9.156 1 86.31 219 CYS B CA 1
ATOM 3832 C C . CYS B 1 219 ? 12.219 23.094 9.805 1 86.31 219 CYS B C 1
ATOM 3834 O O . CYS B 1 219 ? 12.258 23.375 11.008 1 86.31 219 CYS B O 1
ATOM 3836 N N . HIS B 1 220 ? 11.25 23.359 9.023 1 83.94 220 HIS B N 1
ATOM 3837 C CA . HIS B 1 220 ? 10.078 24.047 9.562 1 83.94 220 HIS B CA 1
ATOM 3838 C C . HIS B 1 220 ? 9.391 23.203 10.633 1 83.94 220 HIS B C 1
ATOM 3840 O O . HIS B 1 220 ? 9.07 23.703 11.711 1 83.94 220 HIS B O 1
ATOM 3846 N N . THR B 1 221 ? 9.164 21.969 10.359 1 83.81 221 THR B N 1
ATOM 3847 C CA . THR B 1 221 ? 8.508 21.078 11.305 1 83.81 221 THR B CA 1
ATOM 3848 C C . THR B 1 221 ? 9.336 20.938 12.578 1 83.81 221 THR B C 1
ATOM 3850 O O . THR B 1 221 ? 8.797 20.984 13.688 1 83.81 221 THR B O 1
ATOM 3853 N N . ALA B 1 222 ? 10.594 20.781 12.344 1 84.5 222 ALA B N 1
ATOM 3854 C CA . ALA B 1 222 ? 11.484 20.641 13.484 1 84.5 222 ALA B CA 1
ATOM 3855 C C . ALA B 1 222 ? 11.422 21.875 14.391 1 84.5 222 ALA B C 1
ATOM 3857 O O . ALA B 1 222 ? 11.469 21.75 15.617 1 84.5 222 ALA B O 1
ATOM 3858 N N . SER B 1 223 ? 11.375 23 13.766 1 82 223 SER B N 1
ATOM 3859 C CA . SER B 1 223 ? 11.297 24.234 14.539 1 82 223 SER B CA 1
ATOM 3860 C C . SER B 1 223 ? 10.047 24.266 15.406 1 82 223 SER B C 1
ATOM 3862 O O . SER B 1 223 ? 10.078 24.75 16.531 1 82 223 SER B O 1
ATOM 3864 N N . GLN B 1 224 ? 8.977 23.719 14.898 1 78.31 224 GLN B N 1
ATOM 3865 C CA . GLN B 1 224 ? 7.73 23.688 15.656 1 78.31 224 GLN B CA 1
ATOM 3866 C C . GLN B 1 224 ? 7.832 22.75 16.859 1 78.31 224 GLN B C 1
ATOM 3868 O O . GLN B 1 224 ? 7.391 23.078 17.953 1 78.31 224 GLN B O 1
ATOM 3873 N N . PHE B 1 225 ? 8.398 21.672 16.641 1 81.31 225 PHE B N 1
ATOM 3874 C CA . PHE B 1 225 ? 8.523 20.703 17.719 1 81.31 225 PHE B CA 1
ATOM 3875 C C . PHE B 1 225 ? 9.531 21.172 18.766 1 81.31 225 PHE B C 1
ATOM 3877 O O . PHE B 1 225 ? 9.359 20.922 19.953 1 81.31 225 PHE B O 1
ATOM 3884 N N . ARG B 1 226 ? 10.492 21.828 18.25 1 80.19 226 ARG B N 1
ATOM 3885 C CA . ARG B 1 226 ? 11.453 22.422 19.172 1 80.19 226 ARG B CA 1
ATOM 3886 C C . ARG B 1 226 ? 10.773 23.438 20.094 1 80.19 226 ARG B C 1
ATOM 3888 O O . ARG B 1 226 ? 11.008 23.438 21.297 1 80.19 226 ARG B O 1
ATOM 3895 N N . ASN B 1 227 ? 10.023 24.266 19.469 1 76.62 227 ASN B N 1
ATOM 3896 C CA . ASN B 1 227 ? 9.312 25.281 20.25 1 76.62 227 ASN B CA 1
ATOM 3897 C C . ASN B 1 227 ? 8.383 24.641 21.281 1 76.62 227 ASN B C 1
ATOM 3899 O O . ASN B 1 227 ? 8.289 25.109 22.406 1 76.62 227 ASN B O 1
ATOM 3903 N N . SER B 1 228 ? 7.75 23.641 20.891 1 75.44 228 SER B N 1
ATOM 3904 C CA . SER B 1 228 ? 6.879 22.922 21.812 1 75.44 228 SER B CA 1
ATOM 3905 C C . SER B 1 228 ? 7.672 22.312 22.969 1 75.44 228 SER B C 1
ATOM 3907 O O . SER B 1 228 ? 7.238 22.375 24.125 1 75.44 228 SER B O 1
ATOM 3909 N N . TYR B 1 229 ? 8.734 21.719 22.625 1 75.88 229 TYR B N 1
ATOM 3910 C CA . TYR B 1 229 ? 9.609 21.125 23.625 1 75.88 229 TYR B CA 1
ATOM 3911 C C . TYR B 1 229 ? 10.055 22.172 24.641 1 75.88 229 TYR B C 1
ATOM 3913 O O . TYR B 1 229 ? 10.031 21.922 25.844 1 75.88 229 TYR B O 1
ATOM 3921 N N . LYS B 1 230 ? 10.422 23.312 24.141 1 74.12 230 LYS B N 1
ATOM 3922 C CA . LYS B 1 230 ? 10.883 24.391 25 1 74.12 230 LYS B CA 1
ATOM 3923 C C . LYS B 1 230 ? 9.781 24.844 25.953 1 74.12 230 LYS B C 1
ATOM 3925 O O . LYS B 1 230 ? 10.055 25.156 27.109 1 74.12 230 LYS B O 1
ATOM 3930 N N . ARG B 1 231 ? 8.648 24.859 25.547 1 72.44 231 ARG B N 1
ATOM 3931 C CA . ARG B 1 231 ? 7.52 25.297 26.359 1 72.44 231 ARG B CA 1
ATOM 3932 C C . ARG B 1 231 ? 7.242 24.312 27.484 1 72.44 231 ARG B C 1
ATOM 3934 O O . ARG B 1 231 ? 6.918 24.719 28.609 1 72.44 231 ARG B O 1
ATOM 3941 N N . HIS B 1 232 ? 7.398 23.109 27.25 1 71.06 232 HIS B N 1
ATOM 3942 C CA . HIS B 1 232 ? 7.027 22.094 28.234 1 71.06 232 HIS B CA 1
ATOM 3943 C C . HIS B 1 232 ? 8.172 21.812 29.188 1 71.06 232 HIS B C 1
ATOM 3945 O O . HIS B 1 232 ? 7.961 21.281 30.281 1 71.06 232 HIS B O 1
ATOM 3951 N N . HIS B 1 233 ? 9.312 21.969 28.828 1 68.06 233 HIS B N 1
ATOM 3952 C CA . HIS B 1 233 ? 10.43 21.594 29.688 1 68.06 233 HIS B CA 1
ATOM 3953 C C . HIS B 1 233 ? 11.172 22.828 30.203 1 68.06 233 HIS B C 1
ATOM 3955 O O . HIS B 1 233 ? 12.32 22.719 30.641 1 68.06 233 HIS B O 1
ATOM 3961 N N . ASN B 1 234 ? 10.312 23.844 30.656 1 57.31 234 ASN B N 1
ATOM 3962 C CA . ASN B 1 234 ? 10.828 25.062 31.25 1 57.31 234 ASN B CA 1
ATOM 3963 C C . ASN B 1 234 ? 12.281 25.312 30.875 1 57.31 234 ASN B C 1
ATOM 3965 O O . ASN B 1 234 ? 13.094 25.688 31.719 1 57.31 234 ASN B O 1
ATOM 3969 N N . GLY B 1 235 ? 12.664 25.109 29.734 1 50.78 235 GLY B N 1
ATOM 3970 C CA . GLY B 1 235 ? 14.008 25.422 29.266 1 50.78 235 GLY B CA 1
ATOM 3971 C C . GLY B 1 235 ? 14.984 24.281 29.5 1 50.78 235 GLY B C 1
ATOM 3972 O O . GLY B 1 235 ? 16.156 24.375 29.109 1 50.78 235 GLY B O 1
ATOM 3973 N N . SER B 1 236 ? 14.75 23.453 30.516 1 46.16 236 SER B N 1
ATOM 3974 C CA . SER B 1 236 ? 15.727 22.422 30.844 1 46.16 236 SER B CA 1
ATOM 3975 C C . SER B 1 236 ? 15.695 21.281 29.828 1 46.16 236 SER B C 1
ATOM 3977 O O . SER B 1 236 ? 14.641 20.719 29.547 1 46.16 236 SER B O 1
ATOM 3979 N N . ASP B 1 237 ? 16.297 21.453 28.766 1 46.53 237 ASP B N 1
ATOM 3980 C CA . ASP B 1 237 ? 16.453 20.531 27.641 1 46.53 237 ASP B CA 1
ATOM 3981 C C . ASP B 1 237 ? 17.141 19.234 28.078 1 46.53 237 ASP B C 1
ATOM 3983 O O . ASP B 1 237 ? 18.344 19.219 28.312 1 46.53 237 ASP B O 1
ATOM 3987 N N . GLY B 1 238 ? 16.891 18.656 29.125 1 44.56 238 GLY B N 1
ATOM 3988 C CA . GLY B 1 238 ? 17.828 17.547 29.172 1 44.56 238 GLY B CA 1
ATOM 3989 C C . GLY B 1 238 ? 18.312 17.109 27.797 1 44.56 238 GLY B C 1
ATOM 3990 O O . GLY B 1 238 ? 19.188 16.25 27.688 1 44.56 238 GLY B O 1
ATOM 3991 N N . ILE B 1 239 ? 17.438 16.875 26.875 1 48 239 ILE B N 1
ATOM 3992 C CA . ILE B 1 239 ? 17.922 16.828 25.5 1 48 239 ILE B CA 1
ATOM 3993 C C . ILE B 1 239 ? 18.422 18.203 25.078 1 48 239 ILE B C 1
ATOM 3995 O O . ILE B 1 239 ? 17.781 19.219 25.344 1 48 239 ILE B O 1
ATOM 3999 N N . ASN B 1 240 ? 19.719 18.328 25 1 45.81 240 ASN B N 1
ATOM 4000 C CA . ASN B 1 240 ? 20.406 19.594 24.766 1 45.81 240 ASN B CA 1
ATOM 4001 C C . ASN B 1 240 ? 19.609 20.484 23.828 1 45.81 240 ASN B C 1
ATOM 4003 O O . ASN B 1 240 ? 19.531 20.219 22.625 1 45.81 240 ASN B O 1
ATOM 4007 N N . PRO B 1 241 ? 18.484 20.891 24.219 1 45.47 241 PRO B N 1
ATOM 4008 C CA . PRO B 1 241 ? 17.797 21.953 23.484 1 45.47 241 PRO B CA 1
ATOM 4009 C C . PRO B 1 241 ? 18.781 22.922 22.812 1 45.47 241 PRO B C 1
ATOM 4011 O O . PRO B 1 241 ? 18.359 23.812 22.062 1 45.47 241 PRO B O 1
ATOM 4014 N N . THR B 1 242 ? 19.719 23.203 23.609 1 42.22 242 THR B N 1
ATOM 4015 C CA . THR B 1 242 ? 20.594 24.359 23.438 1 42.22 242 THR B CA 1
ATOM 4016 C C . THR B 1 242 ? 21.047 24.469 21.984 1 42.22 242 THR B C 1
ATOM 4018 O O . THR B 1 242 ? 21.812 25.375 21.641 1 42.22 242 THR B O 1
ATOM 4021 N N . GLU B 1 243 ? 21.031 23.281 21.188 1 51.53 243 GLU B N 1
ATOM 4022 C CA . GLU B 1 243 ? 21.906 23.891 20.188 1 51.53 243 GLU B CA 1
ATOM 4023 C C . GLU B 1 243 ? 21.266 25.125 19.578 1 51.53 243 GLU B C 1
ATOM 4025 O O . GLU B 1 243 ? 20.234 25.031 18.906 1 51.53 243 GLU B O 1
ATOM 4030 N N . GLY B 1 244 ? 20.922 26.078 20.375 1 51.91 244 GLY B N 1
ATOM 4031 C CA . GLY B 1 244 ? 20.547 27.453 20.094 1 51.91 244 GLY B CA 1
ATOM 4032 C C . GLY B 1 244 ? 20.047 27.641 18.672 1 51.91 244 GLY B C 1
ATOM 4033 O O . GLY B 1 244 ? 19.516 26.703 18.062 1 51.91 244 GLY B O 1
ATOM 4034 N N . ASP B 1 245 ? 20.078 29 18.25 1 60.16 245 ASP B N 1
ATOM 4035 C CA . ASP B 1 245 ? 19.734 29.594 16.953 1 60.16 245 ASP B CA 1
ATOM 4036 C C . ASP B 1 245 ? 20.453 28.875 15.812 1 60.16 245 ASP B C 1
ATOM 4038 O O . ASP B 1 245 ? 20.109 29.062 14.641 1 60.16 245 ASP B O 1
ATOM 4042 N N . SER B 1 246 ? 21.234 27.734 16.328 1 80.62 246 SER B N 1
ATOM 4043 C CA . SER B 1 246 ? 22.031 27.141 15.258 1 80.62 246 SER B CA 1
ATOM 4044 C C . SER B 1 246 ? 21.484 25.781 14.852 1 80.62 246 SER B C 1
ATOM 4046 O O . SER B 1 246 ? 21.984 25.172 13.898 1 80.62 246 SER B O 1
ATOM 4048 N N . TYR B 1 247 ? 20.406 25.312 15.477 1 84.69 247 TYR B N 1
ATOM 4049 C CA . TYR B 1 247 ? 19.953 23.953 15.188 1 84.69 247 TYR B CA 1
ATOM 4050 C C . TYR B 1 247 ? 19.422 23.844 13.766 1 84.69 247 TYR B C 1
ATOM 4052 O O . TYR B 1 247 ? 19.812 22.953 13.016 1 84.69 247 TYR B O 1
ATOM 4060 N N . VAL B 1 248 ? 18.578 24.766 13.43 1 85.69 248 VAL B N 1
ATOM 4061 C CA . VAL B 1 248 ? 17.859 24.656 12.164 1 85.69 248 VAL B CA 1
ATOM 4062 C C . VAL B 1 248 ? 18.859 24.719 11 1 85.69 248 VAL B C 1
ATOM 4064 O O . VAL B 1 248 ? 18.828 23.859 10.109 1 85.69 248 VAL B O 1
ATOM 4067 N N . PRO B 1 249 ? 19.844 25.594 11.125 1 86.94 249 PRO B N 1
ATOM 4068 C CA . PRO B 1 249 ? 20.844 25.578 10.062 1 86.94 249 PRO B CA 1
ATOM 4069 C C . PRO B 1 249 ? 21.672 24.297 10.047 1 86.94 249 PRO B C 1
ATOM 4071 O O . PRO B 1 249 ? 22.031 23.797 8.969 1 86.94 249 PRO B O 1
ATOM 4074 N N . ARG B 1 250 ? 21.891 23.75 11.172 1 89.75 250 ARG B N 1
ATOM 4075 C CA . ARG B 1 250 ? 22.656 22.516 11.242 1 89.75 250 ARG B CA 1
ATOM 4076 C C . ARG B 1 250 ? 21.844 21.344 10.688 1 89.75 250 ARG B C 1
ATOM 4078 O O . ARG B 1 250 ? 22.406 20.453 10.047 1 89.75 250 ARG B O 1
ATOM 4085 N N . LEU B 1 251 ? 20.562 21.391 11.023 1 90.31 251 LEU B N 1
ATOM 4086 C CA . LEU B 1 251 ? 19.703 20.359 10.469 1 90.31 251 LEU B CA 1
ATOM 4087 C C . LEU B 1 251 ? 19.656 20.438 8.945 1 90.31 251 LEU B C 1
ATOM 4089 O O . LEU B 1 251 ? 19.75 19.422 8.258 1 90.31 251 LEU B O 1
ATOM 4093 N N . ALA B 1 252 ? 19.562 21.625 8.469 1 91 252 ALA B N 1
ATOM 4094 C CA . ALA B 1 252 ? 19.516 21.828 7.02 1 91 252 ALA B CA 1
ATOM 4095 C C . ALA B 1 252 ? 20.781 21.266 6.359 1 91 252 ALA B C 1
ATOM 4097 O O . ALA B 1 252 ? 20.703 20.547 5.359 1 91 252 ALA B O 1
ATOM 4098 N N . ASP B 1 253 ? 21.906 21.594 6.984 1 92.31 253 ASP B N 1
ATOM 4099 C CA . ASP B 1 253 ? 23.188 21.125 6.453 1 92.31 253 ASP B CA 1
ATOM 4100 C C . ASP B 1 253 ? 23.266 19.594 6.496 1 92.31 253 ASP B C 1
ATOM 4102 O O . ASP B 1 253 ? 23.703 18.969 5.531 1 92.31 253 ASP B O 1
ATOM 4106 N N . GLU B 1 254 ? 22.828 19.094 7.578 1 92.88 254 GLU B N 1
ATOM 4107 C CA . GLU B 1 254 ? 22.844 17.641 7.734 1 92.88 254 GLU B CA 1
ATOM 4108 C C . GLU B 1 254 ? 21.953 16.969 6.68 1 92.88 254 GLU B C 1
ATOM 4110 O O . GLU B 1 254 ? 22.359 15.977 6.078 1 92.88 254 GLU B O 1
ATOM 4115 N N . LEU B 1 255 ? 20.812 17.516 6.41 1 91.94 255 LEU B N 1
ATOM 4116 C CA . LEU B 1 255 ? 19.859 16.938 5.477 1 91.94 255 LEU B CA 1
ATOM 4117 C C . LEU B 1 255 ? 20.359 17.047 4.043 1 91.94 255 LEU B C 1
ATOM 4119 O O . LEU B 1 255 ? 20.078 16.172 3.213 1 91.94 255 LEU B O 1
ATOM 4123 N N . ARG B 1 256 ? 21.125 18.078 3.791 1 91.5 256 ARG B N 1
ATOM 4124 C CA . ARG B 1 256 ? 21.688 18.25 2.457 1 91.5 256 ARG B CA 1
ATOM 4125 C C . ARG B 1 256 ? 22.828 17.266 2.207 1 91.5 256 ARG B C 1
ATOM 4127 O O . ARG B 1 256 ? 23.062 16.859 1.066 1 91.5 256 ARG B O 1
ATOM 4134 N N . GLU B 1 257 ? 23.438 16.906 3.312 1 91.25 257 GLU B N 1
ATOM 4135 C CA . GLU B 1 257 ? 24.547 15.945 3.211 1 91.25 257 GLU B CA 1
ATOM 4136 C C . GLU B 1 257 ? 24.031 14.508 3.275 1 91.25 257 GLU B C 1
ATOM 4138 O O . GLU B 1 257 ? 24.562 13.633 2.586 1 91.25 257 GLU B O 1
ATOM 4143 N N . ARG B 1 258 ? 23.125 14.445 4.195 1 89.5 258 ARG B N 1
ATOM 4144 C CA . ARG B 1 258 ? 22.594 13.117 4.461 1 89.5 258 ARG B CA 1
ATOM 4145 C C . ARG B 1 258 ? 21.062 13.156 4.559 1 89.5 258 ARG B C 1
ATOM 4147 O O . ARG B 1 258 ? 20.516 13.594 5.574 1 89.5 258 ARG B O 1
ATOM 4154 N N . GLY B 1 259 ? 20.375 12.656 3.652 1 86.56 259 GLY B N 1
ATOM 4155 C CA . GLY B 1 259 ? 18.922 12.562 3.689 1 86.56 259 GLY B CA 1
ATOM 4156 C C . GLY B 1 259 ? 18.422 11.25 4.25 1 86.56 259 GLY B C 1
ATOM 4157 O O . GLY B 1 259 ? 19.078 10.633 5.094 1 86.56 259 GLY B O 1
ATOM 4158 N N . GLY B 1 260 ? 17.219 10.992 3.984 1 84.44 260 GLY B N 1
ATOM 4159 C CA . GLY B 1 260 ? 16.625 9.75 4.445 1 84.44 260 GLY B CA 1
ATOM 4160 C C . GLY B 1 260 ? 15.227 9.516 3.895 1 84.44 260 GLY B C 1
ATOM 4161 O O . GLY B 1 260 ? 14.836 10.125 2.896 1 84.44 260 GLY B O 1
ATOM 4162 N N . TYR B 1 261 ? 14.633 8.461 4.52 1 83.75 261 TYR B N 1
ATOM 4163 C CA . TYR B 1 261 ? 13.273 8.102 4.117 1 83.75 261 TYR B CA 1
ATOM 4164 C C . TYR B 1 261 ? 12.359 7.992 5.332 1 83.75 261 TYR B C 1
ATOM 4166 O O . TYR B 1 261 ? 12.773 7.52 6.391 1 83.75 261 TYR B O 1
ATOM 4174 N N . THR B 1 262 ? 11.242 8.555 5.168 1 85.25 262 THR B N 1
ATOM 4175 C CA . THR B 1 262 ? 10.125 8.273 6.059 1 85.25 262 THR B CA 1
ATOM 4176 C C . THR B 1 262 ? 8.992 7.578 5.309 1 85.25 262 THR B C 1
ATOM 4178 O O . THR B 1 262 ? 9.188 7.086 4.195 1 85.25 262 THR B O 1
ATOM 4181 N N . ALA B 1 263 ? 7.902 7.355 5.988 1 89 263 ALA B N 1
ATOM 4182 C CA . ALA B 1 263 ? 6.816 6.676 5.289 1 89 263 ALA B CA 1
ATOM 4183 C C . ALA B 1 263 ? 5.457 7.223 5.715 1 89 263 ALA B C 1
ATOM 4185 O O . ALA B 1 263 ? 5.312 7.742 6.824 1 89 263 ALA B O 1
ATOM 4186 N N . VAL B 1 264 ? 4.613 7.125 4.785 1 91.12 264 VAL B N 1
ATOM 4187 C CA . VAL B 1 264 ? 3.217 7.445 5.066 1 91.12 264 VAL B CA 1
ATOM 4188 C C . VAL B 1 264 ? 2.35 6.207 4.844 1 91.12 264 VAL B C 1
ATOM 4190 O O . VAL B 1 264 ? 2.607 5.418 3.932 1 91.12 264 VAL B O 1
ATOM 4193 N N . ARG B 1 265 ? 1.44 6.082 5.711 1 93.12 265 ARG B N 1
ATOM 4194 C CA . ARG B 1 265 ? 0.458 5.012 5.582 1 93.12 265 ARG B CA 1
ATOM 4195 C C . ARG B 1 265 ? -0.871 5.543 5.059 1 93.12 265 ARG B C 1
ATOM 4197 O O . ARG B 1 265 ? -1.419 6.504 5.609 1 93.12 265 ARG B O 1
ATOM 4204 N N . VAL B 1 266 ? -1.309 4.953 4.008 1 94.44 266 VAL B N 1
ATOM 4205 C CA . VAL B 1 266 ? -2.609 5.27 3.43 1 94.44 266 VAL B CA 1
ATOM 4206 C C . VAL B 1 266 ? -3.543 4.066 3.564 1 94.44 266 VAL B C 1
ATOM 4208 O O . VAL B 1 266 ? -3.217 2.967 3.113 1 94.44 266 VAL B O 1
ATOM 4211 N N . VAL B 1 267 ? -4.629 4.289 4.199 1 96.31 267 VAL B N 1
ATOM 4212 C CA . VAL B 1 267 ? -5.609 3.221 4.359 1 96.31 267 VAL B CA 1
ATOM 4213 C C . VAL B 1 267 ? -6.938 3.641 3.734 1 96.31 267 VAL B C 1
ATOM 4215 O O . VAL B 1 267 ? -7.387 4.773 3.92 1 96.31 267 VAL B O 1
ATOM 4218 N N . TRP B 1 268 ? -7.52 2.77 2.945 1 96 268 TRP B N 1
ATOM 4219 C CA . TRP B 1 268 ? -8.836 3.051 2.389 1 96 268 TRP B CA 1
ATOM 4220 C C . TRP B 1 268 ? -9.789 1.883 2.631 1 96 268 TRP B C 1
ATOM 4222 O O . TRP B 1 268 ? -9.352 0.757 2.881 1 96 268 TRP B O 1
ATOM 4232 N N . ALA B 1 269 ? -11.039 2.174 2.623 1 96.19 269 ALA B N 1
ATOM 4233 C CA . ALA B 1 269 ? -12.078 1.164 2.824 1 96.19 269 ALA B CA 1
ATOM 4234 C C . ALA B 1 269 ? -13.422 1.642 2.277 1 96.19 269 ALA B C 1
ATOM 4236 O O . ALA B 1 269 ? -13.609 2.836 2.043 1 96.19 269 ALA B O 1
ATOM 4237 N N . GLN B 1 270 ? -14.266 0.696 2.105 1 94.06 270 GLN B N 1
ATOM 4238 C CA . GLN B 1 270 ? -15.586 0.992 1.556 1 94.06 270 GLN B CA 1
ATOM 4239 C C . GLN B 1 270 ? -16.688 0.671 2.562 1 94.06 270 GLN B C 1
ATOM 4241 O O . GLN B 1 270 ? -16.641 -0.364 3.23 1 94.06 270 GLN B O 1
ATOM 4246 N N . ARG B 1 271 ? -17.594 1.571 2.674 1 95.31 271 ARG B N 1
ATOM 4247 C CA . ARG B 1 271 ? -18.797 1.254 3.426 1 95.31 271 ARG B CA 1
ATOM 4248 C C . ARG B 1 271 ? -19.688 0.288 2.65 1 95.31 271 ARG B C 1
ATOM 4250 O O . ARG B 1 271 ? -19.969 0.5 1.468 1 95.31 271 ARG B O 1
ATOM 4257 N N . PRO B 1 272 ? -20.141 -0.737 3.305 1 89.75 272 PRO B N 1
ATOM 4258 C CA . PRO B 1 272 ? -21.047 -1.646 2.609 1 89.75 272 PRO B CA 1
ATOM 4259 C C . PRO B 1 272 ? -22.297 -0.939 2.086 1 89.75 272 PRO B C 1
ATOM 4261 O O . PRO B 1 272 ? -22.703 0.096 2.625 1 89.75 272 PRO B O 1
ATOM 4264 N N . PHE B 1 273 ? -22.859 -1.539 1.04 1 88 273 PHE B N 1
ATOM 4265 C CA . PHE B 1 273 ? -24.031 -0.954 0.417 1 88 273 PHE B CA 1
ATOM 4266 C C . PHE B 1 273 ? -25.25 -1.105 1.319 1 88 273 PHE B C 1
ATOM 4268 O O . PHE B 1 273 ? -25.359 -2.084 2.061 1 88 273 PHE B O 1
#

Secondary structure (DSSP, 8-state):
----TT------HHHHHHHHHHHHHHHHHHHSSS--S---TTSTT-EEEEET---TTHHHHH--STT-EEEEEES-GGG-SS--TTEEEEE--TTSPPPGGGTT-EEEEEEES-GGG-S-HHHHHHHHHTTEEEEEEEEEEEEE------SSHHHHHHHHHHHHHHHHHT--GGGTTTHHHHHHHHTT-EEEEEEEEEEEEGGG-SSHHHHHHHHHHHHHHHHHHHHHHHHHTTT--SS-GGGGGGHHHHHHHHHHHS-EEEEEEEEEEE---/----TT------HHHHHHHHHHHHHHHHHHHSSS--S---TTSTT-EEEEET---TTHHHHHH-STT-EEEEEES-GGG-SS--TTEEEEE--TTSPPPGGGTT-EEEEEEES-GGG-S-HHHHHHHHHTTEEEEEEEEEEEEE------SSHHHHHHHHHHHHHHHHHT--GGGTTTHHHHHHHHTT-EEEEEEEEEEEEGGG-SSHHHHHHHHHHHHHHHHHHHHHHHHHTTT--SS-TTSTTTHHHHHHHHHHHS-EEEEEEEEEEE---

Nearest PDB structures (foldseek):
  7ec0-assembly1_A  TM=6.136E-01  e=4.791E-10  Bombyx mori
  7veo-assembly1_B  TM=5.485E-01  e=3.174E-10  Bombyx mori
  7ebx-assembly1_A  TM=5.094E-01  e=7.296E-11  Bombyx mori
  3ccf-assembly1_A  TM=6.121E-01  e=1.648E-09  Trichormus variabilis ATCC 29413
  7ejb-assembly1_A-2  TM=5.547E-01  e=5.037E-09  Bombyx mori

Organism: Penicillium expansum (NCBI:txid27334)

Radius of gyration: 25.13 Å; Cα contacts (8 Å, |Δi|>4): 988; chains: 2; bounding box: 53×75×61 Å

Foldseek 3Di:
DCPPLQQQFDADQVLVLLLLVLVVVLQCVQVVHDDPPPDDLVDFQAEEEEEQFRDPVVCCVSPVDPGYQYEYEDCDVVNCDDPDPRYHYDHADLLDDDDPCQFQPGLEYEYEARQQSGLDSLSSLVNSVRRHHAFHKYKYKHWEPDVWPPPDDLSVVLVVLSVVVSVVSNRDPCCYPCSVVVSCVVVPWPPKDKDKTKGKEACPDPDPVSNLSRLSSSLSSSVRSLVVQCVVPVNPCVPPNPVPPCSSVVSSVCSNVPITITIMMMIMTGHHD/DPPPPQQQFDADQVLVLLLLVLVVVLQCVQVVHDDPPPDDLVDFQAEEEEEQDRDPVVCCVSPVDVGYQYEYEDCDVVNCDDPDPRYHYDHADLLDDDDPCQFQPGLEYEYEARQQSGLDSLSSLVNSVRRHHAFHKYKYKHWEPDVWPPPDDLSVLLVVLSVVVSVVSNRDPCCYPCNVVVSCVVVPWPPKDKDKTKGKEACPDPDPVSNLSRLSSSLSSSVRSLVVVCVVPVNPCVVCSPVPPCSSVVSSVSSNVPITITIMMMIMTGHHD

InterPro domains:
  IPR029063 S-adenosyl-L-methionine-dependent methyltransferase superfamily [G3DSA:3.40.50.150] (16-198)
  IPR029063 S-adenosyl-L-methionine-dependent methyltransferase superfamily [SSF53335] (61-190)

Solvent-accessible surface area (backbone atoms only — not comparable to full-atom values): 28819 Å² total; per-residue (Å²): 129,84,75,56,84,61,62,79,77,82,72,64,66,74,66,39,53,54,33,50,50,42,50,46,51,45,49,35,62,38,59,71,48,88,72,77,57,96,62,74,70,80,52,77,62,39,30,35,35,31,38,43,48,72,54,76,63,58,49,55,73,61,33,72,45,93,48,44,46,40,36,32,21,22,68,63,60,79,75,59,74,81,70,53,89,73,51,44,73,44,70,35,54,65,62,42,90,71,64,74,82,44,53,41,54,18,50,30,35,34,34,41,72,48,47,74,48,24,58,52,37,65,59,26,51,55,47,47,53,51,26,29,16,70,61,12,28,42,37,42,35,36,73,34,83,54,87,46,72,60,64,44,72,56,51,40,50,43,53,50,38,50,52,49,48,38,60,74,66,47,32,34,68,59,56,32,94,55,31,50,61,49,52,41,47,74,70,60,37,39,68,60,26,38,32,37,25,32,28,61,26,10,48,56,28,89,46,69,70,53,15,52,42,34,31,52,32,49,42,54,53,41,51,48,38,49,52,52,50,43,68,72,39,78,66,58,38,85,62,72,57,69,52,51,96,50,39,55,59,49,35,42,51,44,22,59,73,36,29,45,58,44,31,35,31,37,37,24,31,28,38,60,114,130,84,74,57,85,63,62,79,78,83,70,65,66,73,65,40,54,53,33,48,49,42,50,46,52,45,50,34,60,37,60,70,47,88,73,77,59,95,63,73,72,79,52,77,61,40,30,35,35,31,38,45,47,71,55,75,63,56,48,56,73,60,33,74,44,92,48,40,46,40,36,32,21,20,70,62,61,81,74,59,76,79,70,54,88,74,52,44,74,42,70,35,55,64,62,43,89,71,64,75,83,44,52,42,54,20,50,30,37,34,35,42,71,49,46,72,50,24,60,52,38,64,58,26,52,54,46,48,53,52,26,30,15,72,61,11,29,40,36,42,37,37,72,34,84,54,87,46,74,62,64,45,74,55,49,39,51,43,52,50,36,50,53,48,47,37,60,75,66,48,32,35,69,59,55,33,96,54,32,49,60,50,54,42,47,74,72,59,36,39,68,59,26,38,33,39,24,32,28,60,27,11,49,56,27,87,46,70,67,53,15,54,42,34,30,53,32,49,42,54,52,40,52,46,38,49,52,50,50,43,67,72,36,78,67,58,36,84,62,74,58,62,58,53,98,53,39,56,60,49,35,42,52,44,22,61,72,35,29,44,59,46,32,36,30,36,38,24,31,27,38,59,113